Protein AF-A0A6S7FTE4-F1 (afdb_monomer)

Foldseek 3Di:
DDDDDDDDDDDDDDDDDDDDDDDDDDDDDDDDDDDDDDDDDDPPPPPDDQQKFKDWEKEFECEPAKKWKWKDDFPDDIDIDIAGHRGMDIDIDTDSDQDKMKIAMAGPPPRHTWAWVHHRIDIDTTASFDDYYYIYTDHPDDDDDDPDDDDDDDDDDDDDDDDDDDDDDDDDPDPDPPPPPGDQQKFKDWEKEFEQAQAKKWKWKDDPPDDTDIDIAGHRGMDIDIDIDSDFDKIKIAMAGPPPRHTFDKQNARIDIDTTHSDDDYYYIYRHYPPPPPPPPPDDDDDDDDDDDDDDDDDDDDDDDDDDPDDDPPPPPDPQQKFKDKEKEFEQAQAKKWKWKADPPDGTDTDIAGHRGMDIDIDMDSDQDKIKMAMAGPPPRHTWDKQLHRMDIDTTHSDYDYYYIYTYHHPDPDDDDDDDDDDDDDDDDDDDDDDDDDDDDDDPDPPPPPPPDPQQKFKDWEKEFECDPAKKWKWKDDVPDDIDIDIAGHRGMDIDIDIDSDQGKMKIAIAGPPPRHTFDWQNHRIDIDTTHSDDDHYYIYRHD

Radius of gyration: 36.13 Å; Cα contacts (8 Å, |Δi|>4): 968; chains: 1; bounding box: 133×100×114 Å

Structure (mmCIF, N/CA/C/O backbone):
data_AF-A0A6S7FTE4-F1
#
_entry.id   AF-A0A6S7FTE4-F1
#
loop_
_atom_site.group_PDB
_atom_site.id
_atom_site.type_symbol
_atom_site.label_atom_id
_atom_site.label_alt_id
_atom_site.label_comp_id
_atom_site.label_asym_id
_atom_site.label_entity_id
_atom_site.label_seq_id
_atom_site.pdbx_PDB_ins_code
_atom_site.Cartn_x
_atom_site.Cartn_y
_atom_site.Cartn_z
_atom_site.occupancy
_atom_site.B_iso_or_equiv
_atom_site.auth_seq_id
_atom_site.auth_comp_id
_atom_site.auth_asym_id
_atom_site.auth_atom_id
_atom_site.pdbx_PDB_model_num
ATOM 1 N N . MET A 1 1 ? 67.914 20.165 20.486 1.00 42.56 1 MET A N 1
ATOM 2 C CA . MET A 1 1 ? 66.736 20.056 19.596 1.00 42.56 1 MET A CA 1
ATOM 3 C C . MET A 1 1 ? 65.755 21.142 20.013 1.00 42.56 1 MET A C 1
ATOM 5 O O . MET A 1 1 ? 65.403 21.187 21.182 1.00 42.56 1 MET A O 1
ATOM 9 N N . ARG A 1 2 ? 65.470 22.107 19.129 1.00 34.81 2 ARG A N 1
ATOM 10 C CA . ARG A 1 2 ? 64.720 23.340 19.435 1.00 34.81 2 ARG A CA 1
ATOM 11 C C . ARG A 1 2 ? 63.237 23.151 19.091 1.00 34.81 2 ARG A C 1
ATOM 13 O O . ARG A 1 2 ? 62.935 22.845 17.942 1.00 34.81 2 ARG A O 1
ATOM 20 N N . SER A 1 3 ? 62.352 23.357 20.066 1.00 33.91 3 SER A N 1
ATOM 21 C CA . SER A 1 3 ? 60.894 23.402 19.880 1.00 33.91 3 SER A CA 1
ATOM 22 C C . SER A 1 3 ? 60.451 24.778 19.390 1.00 33.91 3 SER A C 1
ATOM 24 O O . SER A 1 3 ? 60.899 25.793 19.920 1.00 33.91 3 SER A O 1
ATOM 26 N N . TRP A 1 4 ? 59.557 24.801 18.401 1.00 43.50 4 TRP A N 1
ATOM 27 C CA . TRP A 1 4 ? 58.905 26.007 17.894 1.00 43.50 4 TRP A CA 1
ATOM 28 C C . TRP A 1 4 ? 57.452 26.038 18.375 1.00 43.50 4 TRP A C 1
ATOM 30 O O . TRP A 1 4 ? 56.713 25.072 18.199 1.00 43.50 4 TRP A O 1
ATOM 40 N N . LEU A 1 5 ? 57.071 27.154 18.996 1.00 39.72 5 LEU A N 1
ATOM 41 C CA . LEU A 1 5 ? 55.729 27.478 19.470 1.00 39.72 5 LEU A CA 1
ATOM 42 C C . LEU A 1 5 ? 55.091 28.430 18.445 1.00 39.72 5 LEU A C 1
ATOM 44 O O . LEU A 1 5 ? 55.645 29.497 18.189 1.00 39.72 5 LEU A O 1
ATOM 48 N N . PHE A 1 6 ? 53.952 28.058 17.859 1.00 40.19 6 PHE A N 1
ATOM 49 C CA . PHE A 1 6 ? 53.155 28.952 17.012 1.00 40.19 6 PHE A CA 1
ATOM 50 C C . PHE A 1 6 ? 52.009 29.552 17.831 1.00 40.19 6 PHE A C 1
ATOM 52 O O . PHE A 1 6 ? 51.179 28.825 18.372 1.00 40.19 6 PHE A O 1
ATOM 59 N N . VAL A 1 7 ? 51.969 30.883 17.903 1.00 39.19 7 VAL A N 1
ATOM 60 C CA . VAL A 1 7 ? 50.869 31.676 18.464 1.00 39.19 7 VAL A CA 1
ATOM 61 C C . VAL A 1 7 ? 50.113 32.300 17.293 1.00 39.19 7 VAL A C 1
ATOM 63 O O . VAL A 1 7 ? 50.716 32.996 16.479 1.00 39.19 7 VAL A O 1
ATOM 66 N N . VAL A 1 8 ? 48.805 32.057 17.199 1.00 40.12 8 VAL A N 1
ATOM 67 C CA . VAL A 1 8 ? 47.917 32.715 16.229 1.00 40.12 8 VAL A CA 1
ATOM 68 C C . VAL A 1 8 ? 47.040 33.710 16.985 1.00 40.12 8 VAL A C 1
ATOM 70 O O . VAL A 1 8 ? 46.321 33.338 17.907 1.00 40.12 8 VAL A O 1
ATOM 73 N N . SER A 1 9 ? 47.143 34.980 16.594 1.00 34.47 9 SER A N 1
ATOM 74 C CA . SER A 1 9 ? 46.396 36.117 17.136 1.00 34.47 9 SER A CA 1
ATOM 75 C C . SER A 1 9 ? 45.187 36.413 16.242 1.00 34.47 9 SER A C 1
ATOM 77 O O . SER A 1 9 ? 45.328 36.446 15.020 1.00 34.47 9 SER A O 1
ATOM 79 N N . VAL A 1 10 ? 44.008 36.627 16.833 1.00 39.38 10 VAL A N 1
ATOM 80 C CA . VAL A 1 10 ? 42.777 37.014 16.123 1.00 39.38 10 VAL A CA 1
ATOM 81 C C . VAL A 1 10 ? 42.452 38.463 16.476 1.00 39.38 10 VAL A C 1
ATOM 83 O O . VAL A 1 10 ? 42.210 38.787 17.637 1.00 39.38 10 VAL A O 1
ATOM 86 N N . ALA A 1 11 ? 42.459 39.334 15.467 1.00 38.41 11 ALA A N 1
ATOM 87 C CA . ALA A 1 11 ? 42.117 40.745 15.589 1.00 38.41 11 ALA A CA 1
ATOM 88 C C . ALA A 1 11 ? 40.601 40.960 15.438 1.00 38.41 11 ALA A C 1
ATOM 90 O O . ALA A 1 11 ? 39.995 40.524 14.459 1.00 38.41 11 ALA A O 1
ATOM 91 N N . TYR A 1 12 ? 40.005 41.663 16.402 1.00 31.69 12 TYR A N 1
ATOM 92 C CA . TYR A 1 12 ? 38.640 42.190 16.350 1.00 31.69 12 TYR A CA 1
ATOM 93 C C . TYR A 1 12 ? 38.621 43.519 15.582 1.00 31.69 12 TYR A C 1
ATOM 95 O O . TYR A 1 12 ? 39.403 44.417 15.888 1.00 31.69 12 TYR A O 1
ATOM 103 N N . CYS A 1 13 ? 37.695 43.676 14.634 1.00 36.69 13 CYS A N 1
ATOM 104 C CA . CYS A 1 13 ? 37.341 44.979 14.066 1.00 36.69 13 CYS A CA 1
ATOM 105 C C . CYS A 1 13 ? 36.009 45.453 14.658 1.00 36.69 13 CYS A C 1
ATOM 107 O O . CYS A 1 13 ? 34.963 44.855 14.411 1.00 36.69 13 CYS A O 1
ATOM 109 N N . LEU A 1 14 ? 36.074 46.536 15.437 1.00 34.91 14 LEU A N 1
ATOM 110 C CA . LEU A 1 14 ? 34.947 47.387 15.814 1.00 34.91 14 LEU A CA 1
ATOM 111 C C . LEU A 1 14 ? 34.692 48.405 14.695 1.00 34.91 14 LEU A C 1
ATOM 113 O O . LEU A 1 14 ? 35.625 49.084 14.274 1.00 34.91 14 LEU A O 1
ATOM 117 N N . CYS A 1 15 ? 33.432 48.609 14.312 1.00 37.81 15 CYS A N 1
ATOM 118 C CA . CYS A 1 15 ? 32.961 49.884 13.764 1.00 37.81 15 CYS A CA 1
ATOM 119 C C . CYS A 1 15 ? 31.628 50.258 14.426 1.00 37.81 15 CYS A C 1
ATOM 121 O O . CYS A 1 15 ? 30.716 49.439 14.528 1.00 37.81 15 CYS A O 1
ATOM 123 N N . LEU A 1 16 ? 31.578 51.495 14.921 1.00 36.78 16 LEU A N 1
ATOM 124 C CA . LEU A 1 16 ? 30.506 52.135 15.685 1.00 36.78 16 LEU A CA 1
ATOM 125 C C . LEU A 1 16 ? 29.558 52.927 14.761 1.00 36.78 16 LEU A C 1
ATOM 127 O O . LEU A 1 16 ? 30.053 53.636 13.895 1.00 36.78 16 LEU A O 1
ATOM 131 N N . ALA A 1 17 ? 28.244 52.788 15.020 1.00 40.38 17 ALA A N 1
ATOM 132 C CA . ALA A 1 17 ? 27.128 53.766 15.128 1.00 40.38 17 ALA A CA 1
ATOM 133 C C . ALA A 1 17 ? 26.965 54.942 14.108 1.00 40.38 17 ALA A C 1
ATOM 135 O O . ALA A 1 17 ? 27.951 55.404 13.543 1.00 40.38 17 ALA A O 1
ATOM 136 N N . PRO A 1 18 ? 25.737 55.487 13.886 1.00 45.81 18 PRO A N 1
ATOM 137 C CA . PRO A 1 18 ? 25.018 56.255 14.921 1.00 45.81 18 PRO A CA 1
ATOM 138 C C . PRO A 1 18 ? 23.475 56.065 14.993 1.00 45.81 18 PRO A C 1
ATOM 140 O O . PRO A 1 18 ? 22.875 55.461 14.102 1.00 45.81 18 PRO A O 1
ATOM 143 N N . PRO A 1 19 ? 22.836 56.569 16.073 1.00 53.84 19 PRO A N 1
ATOM 144 C CA . PRO A 1 19 ? 21.393 56.508 16.333 1.00 53.84 19 PRO A CA 1
ATOM 145 C C . PRO A 1 19 ? 20.668 57.788 15.873 1.00 53.84 19 PRO A C 1
ATOM 147 O O . PRO A 1 19 ? 21.319 58.810 15.704 1.00 53.84 19 PRO A O 1
ATOM 150 N N . GLU A 1 20 ? 19.333 57.763 15.749 1.00 34.66 20 GLU A N 1
ATOM 151 C CA . GLU A 1 20 ? 18.455 58.702 16.477 1.00 34.66 20 GLU A CA 1
ATOM 152 C C . GLU A 1 20 ? 1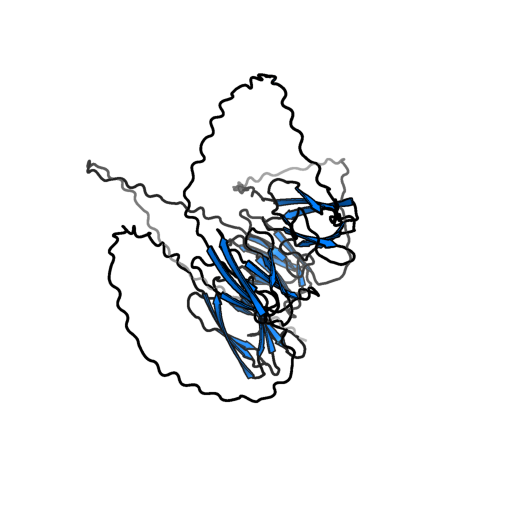6.948 58.486 16.245 1.00 34.66 20 GLU A C 1
ATOM 154 O O . GLU A 1 20 ? 16.473 57.999 15.223 1.00 34.66 20 GLU A O 1
ATOM 159 N N . THR A 1 21 ? 16.238 58.843 17.308 1.00 45.72 21 THR A N 1
ATOM 160 C CA . THR A 1 21 ? 14.817 58.803 17.668 1.00 45.72 21 THR A CA 1
ATOM 161 C C . THR A 1 21 ? 13.922 59.800 16.930 1.00 45.72 21 THR A C 1
ATOM 163 O O . THR A 1 21 ? 14.355 60.926 16.707 1.00 45.72 21 THR A O 1
ATOM 166 N N . THR A 1 22 ? 12.616 59.516 16.782 1.00 37.75 22 THR A N 1
ATOM 167 C CA . THR A 1 22 ? 11.578 60.546 17.034 1.00 37.75 22 THR A CA 1
ATOM 168 C C . THR A 1 22 ? 10.204 59.964 17.398 1.00 37.75 22 THR A C 1
ATOM 170 O O . THR A 1 22 ? 9.773 58.937 16.883 1.00 37.75 22 THR A O 1
ATOM 173 N N . GLN A 1 23 ? 9.558 60.657 18.337 1.00 32.41 23 GLN A N 1
ATOM 174 C CA . GLN A 1 23 ? 8.273 60.404 18.984 1.00 32.41 23 GLN A CA 1
ATOM 175 C C . GLN A 1 23 ? 7.056 60.646 18.073 1.00 32.41 23 GLN A C 1
ATOM 177 O O . GLN A 1 23 ? 7.088 61.466 17.160 1.00 32.41 23 GLN A O 1
ATOM 182 N N . VAL A 1 24 ? 5.949 59.989 18.423 1.00 36.59 24 VAL A N 1
ATOM 183 C CA . VAL A 1 24 ? 4.584 60.252 17.943 1.00 36.59 24 VAL A CA 1
ATOM 184 C C . VAL A 1 24 ? 3.901 61.258 18.879 1.00 36.59 24 VAL A C 1
ATOM 186 O O . VAL A 1 24 ? 3.957 61.047 20.092 1.00 36.59 24 VAL A O 1
ATOM 189 N N . PRO A 1 25 ? 3.170 62.269 18.373 1.00 50.88 25 PRO A N 1
ATOM 190 C CA . PRO A 1 25 ? 2.132 62.930 19.142 1.00 50.88 25 PRO A CA 1
ATOM 191 C C . PRO A 1 25 ? 0.732 62.462 18.724 1.00 50.88 25 PRO A C 1
ATOM 193 O O . PRO A 1 25 ? 0.374 62.391 17.549 1.00 50.88 25 PRO A O 1
ATOM 196 N N . VAL A 1 26 ? -0.059 62.175 19.752 1.00 39.09 26 VAL A N 1
ATOM 197 C CA . VAL A 1 26 ? -1.516 62.047 19.736 1.00 39.09 26 VAL A CA 1
ATOM 198 C C . VAL A 1 26 ? -2.126 63.409 19.409 1.00 39.09 26 VAL A C 1
ATOM 200 O O . VAL A 1 26 ? -1.726 64.405 20.004 1.00 39.09 26 VAL A O 1
ATOM 203 N N . ASN A 1 27 ? -3.132 63.450 18.533 1.00 36.16 27 ASN A N 1
ATOM 204 C CA . ASN A 1 27 ? -4.108 64.535 18.527 1.00 36.16 27 ASN A CA 1
ATOM 205 C C . ASN A 1 27 ? -5.505 64.009 18.193 1.00 36.16 27 ASN A C 1
ATOM 207 O O . ASN A 1 27 ? -5.746 63.413 17.145 1.00 36.16 27 ASN A O 1
ATOM 211 N N . THR A 1 28 ? -6.409 64.266 19.130 1.00 35.84 28 THR A N 1
ATOM 212 C CA . THR A 1 28 ? -7.848 64.023 19.076 1.00 35.84 28 THR A CA 1
ATOM 213 C C . THR A 1 28 ? -8.529 65.309 18.617 1.00 35.84 28 THR A C 1
ATOM 215 O O . THR A 1 28 ? -8.324 66.339 19.254 1.00 35.84 28 THR A O 1
ATOM 218 N N . VAL A 1 29 ? -9.381 65.265 17.588 1.00 33.41 29 VAL A N 1
ATOM 219 C CA . VAL A 1 29 ? -10.400 66.301 17.336 1.00 33.41 29 VAL A CA 1
ATOM 220 C C . VAL A 1 29 ? -11.691 65.636 16.841 1.00 33.41 29 VAL A C 1
ATOM 222 O O . VAL A 1 29 ? -11.698 64.910 15.852 1.00 33.41 29 VAL A O 1
ATOM 225 N N . SER A 1 30 ? -12.766 65.892 17.587 1.00 34.31 30 SER A N 1
ATOM 226 C CA . SER A 1 30 ? -14.190 65.663 17.284 1.00 34.31 30 SER A CA 1
ATOM 227 C C . SER A 1 30 ? -14.709 66.857 16.451 1.00 34.31 30 SER A C 1
ATOM 229 O O . SER A 1 30 ? -14.173 67.952 16.606 1.00 34.31 30 SER A O 1
ATOM 231 N N . ILE A 1 31 ? -15.694 66.747 15.546 1.00 35.72 31 ILE A N 1
ATOM 232 C CA . ILE A 1 31 ? -17.128 66.985 15.833 1.00 35.72 31 ILE A CA 1
ATOM 233 C C . ILE A 1 31 ? -17.980 66.794 14.541 1.00 35.72 31 ILE A C 1
ATOM 235 O O . ILE A 1 31 ? -17.617 67.289 13.481 1.00 35.72 31 ILE A O 1
ATOM 239 N N . GLN A 1 32 ? -19.125 66.112 14.719 1.00 32.03 32 GLN A N 1
ATOM 240 C CA . GLN A 1 32 ? -20.466 66.163 14.076 1.00 32.03 32 GLN A CA 1
ATOM 241 C C . GLN A 1 32 ? -20.697 66.276 12.550 1.00 32.03 32 GLN A C 1
ATOM 243 O O . GLN A 1 32 ? -20.396 67.277 11.911 1.00 32.03 32 GLN A O 1
ATOM 248 N N . GLY A 1 33 ? -21.522 65.333 12.067 1.00 31.44 33 GLY A N 1
ATOM 249 C CA . GLY A 1 33 ? -22.488 65.476 10.968 1.00 31.44 33 GLY A CA 1
ATOM 250 C C . GLY A 1 33 ? -23.397 64.232 10.882 1.00 31.44 33 GLY A C 1
ATOM 251 O O . GLY A 1 33 ? -22.892 63.118 10.820 1.00 31.44 33 GLY A O 1
ATOM 252 N N . LEU A 1 34 ? -24.718 64.413 10.947 1.00 36.62 34 LEU A N 1
ATOM 253 C CA . LEU A 1 34 ? -25.802 63.402 10.921 1.00 36.62 34 LEU A CA 1
ATOM 254 C C . LEU A 1 34 ? -26.602 63.566 9.602 1.00 36.62 34 LEU A C 1
ATOM 256 O O . LEU A 1 34 ? -26.589 64.671 9.064 1.00 36.62 34 LEU A O 1
ATOM 260 N N . PRO A 1 35 ? -27.453 62.607 9.188 1.00 50.03 35 PRO A N 1
ATOM 261 C CA . PRO A 1 35 ? -27.144 61.278 8.659 1.00 50.03 35 PRO A CA 1
ATOM 262 C C . PRO A 1 35 ? -27.573 61.141 7.179 1.00 50.03 35 PRO A C 1
ATOM 264 O O . PRO A 1 35 ? -28.520 61.789 6.751 1.00 50.03 35 PRO A O 1
ATOM 267 N N . ASP A 1 36 ? -26.980 60.202 6.440 1.00 31.80 36 ASP A N 1
ATOM 268 C CA . ASP A 1 36 ? -27.617 59.653 5.239 1.00 31.80 36 ASP A CA 1
ATOM 269 C C . ASP A 1 36 ? -27.672 58.129 5.324 1.00 31.80 36 ASP A C 1
ATOM 271 O O . ASP A 1 36 ? -26.753 57.456 5.795 1.00 31.80 36 ASP A O 1
ATOM 275 N N . VAL A 1 37 ? -28.829 57.612 4.923 1.00 46.78 37 VAL A N 1
ATOM 276 C CA . VAL A 1 37 ? -29.242 56.212 4.963 1.00 46.78 37 VAL A CA 1
ATOM 277 C C . VAL A 1 37 ? -28.317 55.384 4.071 1.00 46.78 37 VAL A C 1
ATOM 279 O O . VAL A 1 37 ? -28.389 55.467 2.848 1.00 46.78 37 VAL A O 1
ATOM 282 N N . VAL A 1 38 ? -27.468 54.557 4.683 1.00 36.38 38 VAL A N 1
ATOM 283 C CA . VAL A 1 38 ? -26.661 53.552 3.981 1.00 36.38 38 VAL A CA 1
ATOM 284 C C . VAL A 1 38 ? -27.061 52.172 4.484 1.00 36.38 38 VAL A C 1
ATOM 286 O O . VAL A 1 38 ? -26.942 51.852 5.666 1.00 36.38 38 VAL A O 1
ATOM 289 N N . THR A 1 39 ? -27.565 51.364 3.558 1.00 39.56 39 THR A N 1
ATOM 290 C CA . THR A 1 39 ? -27.836 49.933 3.696 1.00 39.56 39 THR A CA 1
ATOM 291 C C . THR A 1 39 ? -26.612 49.196 4.235 1.00 39.56 39 THR A C 1
ATOM 293 O O . THR A 1 39 ? -25.570 49.137 3.584 1.00 39.56 39 THR A O 1
ATOM 296 N N . THR A 1 40 ? -26.743 48.618 5.425 1.00 34.56 40 THR A N 1
ATOM 297 C CA . THR A 1 40 ? -25.750 47.739 6.038 1.00 34.56 40 THR A CA 1
ATOM 298 C C . THR A 1 40 ? -25.845 46.336 5.440 1.00 34.56 40 THR A C 1
ATOM 300 O O . THR A 1 40 ? -26.622 45.501 5.898 1.00 34.56 40 THR A O 1
ATOM 303 N N . GLU A 1 41 ? -25.018 46.039 4.437 1.00 37.03 41 GLU A N 1
ATOM 304 C CA . GLU A 1 41 ? -24.628 44.653 4.173 1.00 37.03 41 GLU A CA 1
ATOM 305 C C . GLU A 1 41 ? -23.607 44.236 5.235 1.00 37.03 41 GLU A C 1
ATOM 307 O O . GLU A 1 41 ? -22.518 44.802 5.344 1.00 37.03 41 GLU A O 1
ATOM 312 N N . ALA A 1 42 ? -23.984 43.272 6.075 1.00 32.75 42 ALA A N 1
ATOM 313 C CA . ALA A 1 42 ? -23.092 42.707 7.074 1.00 32.75 42 ALA A CA 1
ATOM 314 C C . ALA A 1 42 ? -21.950 41.951 6.367 1.00 32.75 42 ALA A C 1
ATOM 316 O O . ALA A 1 42 ? -22.226 40.996 5.636 1.00 32.75 42 ALA A O 1
ATOM 317 N N . PRO A 1 43 ? -20.670 42.311 6.576 1.00 39.69 43 PRO A N 1
ATOM 318 C CA . PRO A 1 43 ? -19.572 41.524 6.044 1.00 39.69 43 PRO A CA 1
ATOM 319 C C . PRO A 1 43 ? -19.542 40.178 6.773 1.00 39.69 43 PRO A C 1
ATOM 321 O O . PRO A 1 43 ? -19.183 40.096 7.947 1.00 39.69 43 PRO A O 1
ATOM 324 N N . THR A 1 44 ? -19.897 39.100 6.076 1.00 41.12 44 THR A N 1
ATOM 325 C CA . THR A 1 44 ? -19.647 37.730 6.532 1.00 41.12 44 THR A CA 1
ATOM 326 C C . THR A 1 44 ? -18.146 37.453 6.458 1.00 41.12 44 THR A C 1
ATOM 328 O O . THR A 1 44 ? -17.663 36.791 5.536 1.00 41.12 44 THR A O 1
ATOM 331 N N . SER A 1 45 ? -17.374 37.984 7.410 1.00 38.22 45 SER A N 1
ATOM 332 C CA . SER A 1 45 ? -15.990 37.562 7.593 1.00 38.22 45 SER A CA 1
ATOM 333 C C . SER A 1 45 ? -16.014 36.144 8.161 1.00 38.22 45 SER A C 1
ATOM 335 O O . SER A 1 45 ? -16.358 35.881 9.311 1.00 38.22 45 SER A O 1
ATOM 337 N N . THR A 1 46 ? -15.716 35.174 7.301 1.00 39.75 46 THR A N 1
ATOM 338 C CA . THR A 1 46 ? -15.484 33.806 7.757 1.00 39.75 46 THR A CA 1
ATOM 339 C C . THR A 1 46 ? -14.071 33.790 8.316 1.00 39.75 46 THR A C 1
ATOM 341 O O . THR A 1 46 ? -13.103 33.633 7.572 1.00 39.75 46 THR A O 1
ATOM 344 N N . THR A 1 47 ? -13.931 34.048 9.614 1.00 46.09 47 THR A N 1
ATOM 345 C CA . THR A 1 47 ? -12.644 33.977 10.309 1.00 46.09 47 THR A CA 1
ATOM 346 C C . THR A 1 47 ? -12.162 32.529 10.264 1.00 46.09 47 THR A C 1
ATOM 348 O O . THR A 1 47 ? -12.579 31.688 11.058 1.00 46.09 47 THR A O 1
ATOM 351 N N . GLY A 1 48 ? -11.331 32.203 9.274 1.00 56.09 48 GLY A N 1
ATOM 352 C CA . GLY A 1 48 ? -10.734 30.881 9.152 1.00 56.09 48 GLY A CA 1
ATOM 353 C C . GLY A 1 48 ? -9.853 30.607 10.367 1.00 56.09 48 GLY A C 1
ATOM 354 O O . GLY A 1 48 ? -8.896 31.336 10.619 1.00 56.09 48 GLY A O 1
ATOM 355 N N . ILE A 1 49 ? -10.171 29.563 11.129 1.00 64.00 49 ILE A N 1
ATOM 356 C CA . ILE A 1 49 ? -9.335 29.121 12.246 1.00 64.00 49 ILE A CA 1
ATOM 357 C C . ILE A 1 49 ? -8.035 28.560 11.659 1.00 64.00 49 ILE A C 1
ATOM 359 O O . ILE A 1 49 ? -8.022 27.481 11.063 1.00 64.00 49 ILE A O 1
ATOM 363 N N . VAL A 1 50 ? -6.932 29.292 11.820 1.00 72.62 50 VAL A N 1
ATOM 364 C CA . VAL A 1 50 ? -5.591 28.805 11.481 1.00 72.62 50 VAL A CA 1
ATOM 365 C C . VAL A 1 50 ? -5.105 27.922 12.626 1.00 72.62 50 VAL A C 1
ATOM 367 O O . VAL A 1 50 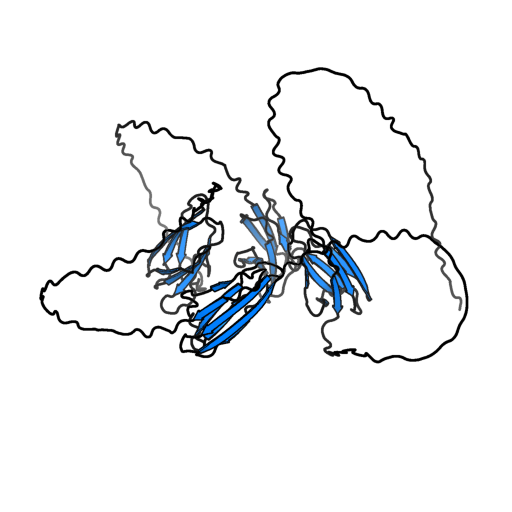? -4.794 28.406 13.711 1.00 72.62 50 VAL A O 1
ATOM 370 N N . ILE A 1 51 ? -5.049 26.610 12.394 1.00 74.94 51 ILE A N 1
ATOM 371 C CA . ILE A 1 51 ? -4.480 25.660 13.354 1.00 74.94 51 ILE A CA 1
ATOM 372 C C . ILE A 1 51 ? -2.972 25.575 13.107 1.00 74.94 51 ILE A C 1
ATOM 374 O O . ILE A 1 51 ? -2.534 25.080 12.068 1.00 74.94 51 ILE A O 1
ATOM 378 N N . ASN A 1 52 ? -2.181 26.030 14.077 1.00 79.06 52 ASN A N 1
ATOM 379 C CA . ASN A 1 52 ? -0.732 25.866 14.067 1.00 79.06 52 ASN A CA 1
ATOM 380 C C . ASN A 1 52 ? -0.361 24.512 14.681 1.00 79.06 52 ASN A C 1
ATOM 382 O O . ASN A 1 52 ? -0.848 24.152 15.752 1.00 79.06 52 ASN A O 1
ATOM 386 N N . TYR A 1 53 ? 0.508 23.761 14.008 1.00 88.38 53 TYR A N 1
ATOM 387 C CA . TYR A 1 53 ? 1.116 22.567 14.586 1.00 88.38 53 TYR A CA 1
ATOM 388 C C . TYR A 1 53 ? 2.538 22.883 15.029 1.00 88.38 53 TYR A C 1
ATOM 390 O O . TYR A 1 53 ? 3.214 23.716 14.435 1.00 88.38 53 TYR A O 1
ATOM 398 N N . HIS A 1 54 ? 2.998 22.172 16.047 1.00 89.50 54 HIS A N 1
ATOM 399 C CA . HIS A 1 54 ? 4.313 22.262 16.646 1.00 89.50 54 HIS A CA 1
ATOM 400 C C . HIS A 1 54 ? 5.001 20.898 16.570 1.00 89.50 54 HIS A C 1
ATOM 402 O O . HIS A 1 54 ? 4.394 19.840 16.764 1.00 89.50 54 HIS A O 1
ATOM 408 N N . LEU A 1 55 ? 6.292 20.933 16.280 1.00 91.44 55 LEU A N 1
ATOM 409 C CA . LEU A 1 55 ? 7.209 19.809 16.325 1.00 91.44 55 LEU A CA 1
ATOM 410 C C . LEU A 1 55 ? 8.388 20.241 17.188 1.00 91.44 55 LEU A C 1
ATOM 412 O O . LEU A 1 55 ? 9.074 21.191 16.818 1.00 91.44 55 LEU A O 1
ATOM 416 N N . ASP A 1 56 ? 8.603 19.551 18.303 1.00 93.88 56 ASP A N 1
ATOM 417 C CA . ASP A 1 56 ? 9.756 19.754 19.176 1.00 93.88 56 ASP A CA 1
ATOM 418 C C . ASP A 1 56 ? 10.429 18.399 19.414 1.00 93.88 56 ASP A C 1
ATOM 420 O O . ASP A 1 56 ? 9.907 17.528 20.108 1.00 93.88 56 ASP A O 1
ATOM 424 N N . VAL A 1 57 ? 11.544 18.158 18.733 1.00 94.31 57 VAL A N 1
ATOM 425 C CA . VAL A 1 57 ? 12.229 16.861 18.744 1.00 94.31 57 VAL A CA 1
ATOM 426 C C . VAL A 1 57 ? 13.709 17.071 19.004 1.00 94.31 57 VAL A C 1
ATOM 428 O O . VAL A 1 57 ? 14.371 17.738 18.220 1.00 94.31 57 VAL A O 1
ATOM 431 N N . THR A 1 58 ? 14.262 16.439 20.031 1.00 96.25 58 THR A N 1
ATOM 432 C CA . THR A 1 58 ? 15.708 16.403 20.261 1.00 96.25 58 THR A CA 1
ATOM 433 C C . THR A 1 58 ? 16.249 15.041 19.861 1.00 96.25 58 THR A C 1
ATOM 435 O O . THR A 1 58 ? 15.804 14.003 20.353 1.00 96.25 58 THR A O 1
ATOM 438 N N . ILE A 1 59 ? 17.226 15.032 18.958 1.00 96.62 59 ILE A N 1
ATOM 439 C CA . ILE A 1 59 ? 17.925 13.812 18.554 1.00 96.62 59 ILE A CA 1
ATOM 440 C C . ILE A 1 59 ? 19.308 13.814 19.196 1.00 96.62 59 ILE A C 1
ATOM 442 O O . ILE A 1 59 ? 20.053 14.775 19.028 1.00 96.62 59 ILE A O 1
ATOM 446 N N . VAL A 1 60 ? 19.657 12.747 19.908 1.00 97.06 60 VAL A N 1
ATOM 447 C CA . VAL A 1 60 ? 20.933 12.576 20.612 1.00 97.06 60 VAL A CA 1
ATOM 448 C C . VAL A 1 60 ? 21.739 11.471 19.938 1.00 97.06 60 VAL A C 1
ATOM 450 O O . VAL A 1 60 ? 21.236 10.368 19.713 1.00 97.06 60 VAL A O 1
ATOM 453 N N . ASN A 1 61 ? 22.993 11.757 19.602 1.00 97.38 61 ASN A N 1
ATOM 454 C CA . ASN A 1 61 ? 23.891 10.812 18.956 1.00 97.38 61 ASN A CA 1
ATOM 455 C C . ASN A 1 61 ? 24.742 10.057 19.989 1.00 97.38 61 ASN A C 1
ATOM 457 O O . ASN A 1 61 ? 25.707 10.610 20.510 1.00 97.38 61 ASN A O 1
ATOM 461 N N . HIS A 1 62 ? 24.422 8.786 20.255 1.00 96.88 62 HIS A N 1
ATOM 462 C CA . HIS A 1 62 ? 25.259 7.899 21.079 1.00 96.88 62 HIS A CA 1
ATOM 463 C C . HIS A 1 62 ? 26.205 7.020 20.241 1.00 96.88 62 HIS A C 1
ATOM 465 O O . HIS A 1 62 ? 26.876 6.143 20.784 1.00 96.88 62 HIS A O 1
ATOM 471 N N . CYS A 1 63 ? 26.278 7.208 18.920 1.00 93.38 63 CYS A N 1
ATOM 472 C CA . CYS A 1 63 ? 27.280 6.526 18.109 1.00 93.38 63 CYS A CA 1
ATOM 473 C C . CYS A 1 63 ? 28.675 7.104 18.375 1.00 93.38 63 CYS A C 1
ATOM 475 O O . CYS A 1 63 ? 28.835 8.296 18.617 1.00 93.38 63 CYS A O 1
ATOM 477 N N . GLN A 1 64 ? 29.705 6.270 18.210 1.00 96.19 64 GLN A N 1
ATOM 478 C CA . GLN A 1 64 ? 31.116 6.690 18.224 1.00 96.19 64 GLN A CA 1
ATOM 479 C C . GLN A 1 64 ? 31.539 7.444 16.947 1.00 96.19 64 GLN A C 1
ATOM 481 O O . GLN A 1 64 ? 32.722 7.688 16.730 1.00 96.19 64 GLN A O 1
ATOM 486 N N . LYS A 1 65 ? 30.581 7.782 16.079 1.00 95.75 65 LYS A N 1
ATOM 487 C CA . LYS A 1 65 ? 30.799 8.468 14.805 1.00 95.75 65 LYS A CA 1
ATOM 488 C C . LYS A 1 65 ? 29.787 9.591 14.611 1.00 95.75 65 LYS A C 1
ATOM 490 O O . LYS A 1 65 ? 28.708 9.579 15.208 1.00 95.75 65 LYS A O 1
ATOM 495 N N . ASN A 1 66 ? 30.143 10.562 13.775 1.00 96.88 66 ASN A N 1
ATOM 496 C CA . ASN A 1 66 ? 29.226 11.621 13.366 1.00 96.88 66 ASN A CA 1
ATOM 497 C C . ASN A 1 66 ? 28.054 11.008 12.592 1.00 96.88 66 ASN A C 1
ATOM 499 O O . ASN A 1 66 ? 28.248 10.100 11.781 1.00 96.88 66 ASN A O 1
ATOM 503 N N . VAL A 1 67 ? 26.846 11.516 12.816 1.00 96.94 67 VAL A N 1
ATOM 504 C CA . VAL A 1 67 ? 25.633 11.006 12.167 1.00 96.94 67 VAL A CA 1
ATOM 505 C C . VAL A 1 67 ? 24.981 12.107 11.345 1.00 96.94 67 VAL A C 1
ATOM 507 O O . VAL A 1 67 ? 24.742 13.208 11.834 1.00 96.94 67 VAL A O 1
ATOM 510 N N . ILE A 1 68 ? 24.661 11.808 10.091 1.00 96.12 68 ILE A N 1
ATOM 511 C CA . ILE A 1 68 ? 23.801 12.624 9.241 1.00 96.12 68 ILE A CA 1
ATOM 512 C C . ILE A 1 68 ? 22.349 12.259 9.531 1.00 96.12 68 ILE A C 1
ATOM 514 O O . ILE A 1 68 ? 21.945 11.110 9.359 1.00 96.12 68 ILE A O 1
ATOM 518 N N . ILE A 1 69 ? 21.539 13.253 9.868 1.00 97.00 69 ILE A N 1
ATOM 519 C CA . ILE A 1 69 ? 20.088 13.112 9.929 1.00 97.00 69 ILE A CA 1
ATOM 520 C C . ILE A 1 69 ? 19.467 13.699 8.676 1.00 97.00 69 ILE A C 1
ATOM 522 O O . ILE A 1 69 ? 19.829 14.793 8.240 1.00 97.00 69 ILE A O 1
ATOM 526 N N . ILE A 1 70 ? 18.514 12.964 8.111 1.00 93.00 70 ILE A N 1
ATOM 527 C CA . ILE A 1 70 ? 17.681 13.409 7.000 1.00 93.00 70 ILE A CA 1
ATOM 528 C C . ILE A 1 70 ? 16.231 13.412 7.472 1.00 93.00 70 ILE A C 1
ATOM 530 O O . ILE A 1 70 ? 15.660 12.361 7.782 1.00 93.00 70 ILE A O 1
ATOM 534 N N . MET A 1 71 ? 15.637 14.603 7.497 1.00 94.38 71 MET A N 1
ATOM 535 C CA . MET A 1 71 ? 14.221 14.806 7.779 1.00 94.38 71 MET A CA 1
ATOM 536 C C . MET A 1 71 ? 13.449 15.064 6.494 1.00 94.38 71 MET A C 1
ATOM 538 O O . MET A 1 71 ? 13.787 15.955 5.710 1.00 94.38 71 MET A O 1
ATOM 542 N N . THR A 1 72 ? 12.375 14.309 6.303 1.00 90.12 72 THR A N 1
ATOM 543 C CA . THR A 1 72 ? 11.471 14.454 5.165 1.00 90.12 72 THR A CA 1
ATOM 544 C C . THR A 1 72 ? 10.160 15.050 5.641 1.00 90.12 72 THR A C 1
ATOM 546 O O . THR A 1 72 ? 9.361 14.373 6.287 1.00 90.12 72 THR A O 1
ATOM 549 N N . PHE A 1 73 ? 9.958 16.323 5.308 1.00 89.00 73 PHE A N 1
ATOM 550 C CA . PHE A 1 73 ? 8.697 17.021 5.509 1.00 89.00 73 PHE A CA 1
ATOM 551 C C . PHE A 1 73 ? 7.847 16.884 4.242 1.00 89.00 73 PHE A C 1
ATOM 553 O O . PHE A 1 73 ? 8.328 17.183 3.146 1.00 89.00 73 PHE A O 1
ATOM 560 N N . PRO A 1 74 ? 6.580 16.482 4.361 1.00 72.75 74 PRO A N 1
ATOM 561 C CA . PRO A 1 74 ? 5.663 16.446 3.233 1.00 72.75 74 PRO A CA 1
ATOM 562 C C . PRO A 1 74 ? 5.568 17.806 2.525 1.00 72.75 74 PRO A C 1
ATOM 564 O O . PRO A 1 74 ? 5.304 18.837 3.144 1.00 72.75 74 PRO A O 1
ATOM 567 N N . GLY A 1 75 ? 5.838 17.815 1.217 1.00 74.94 75 GLY A N 1
ATOM 568 C CA . GLY A 1 75 ? 5.791 19.025 0.390 1.00 74.94 75 GLY A CA 1
ATOM 569 C C . GLY A 1 75 ? 6.947 20.018 0.582 1.00 74.94 75 GLY A C 1
ATOM 570 O O . GLY A 1 75 ? 6.878 21.111 0.022 1.00 74.94 75 GLY A O 1
ATOM 571 N N . ARG A 1 76 ? 8.006 19.677 1.333 1.00 78.25 76 ARG A N 1
ATOM 572 C CA . ARG A 1 76 ? 9.230 20.495 1.445 1.00 78.25 76 ARG A CA 1
ATOM 573 C C . ARG A 1 76 ? 10.471 19.681 1.071 1.00 78.25 76 ARG A C 1
ATOM 575 O O . ARG A 1 76 ? 10.458 18.453 1.100 1.00 78.25 76 ARG A O 1
ATOM 582 N N . ALA A 1 77 ? 11.553 20.373 0.712 1.00 78.75 77 ALA A N 1
ATOM 583 C CA . ALA A 1 77 ? 12.849 19.735 0.500 1.00 78.75 77 ALA A CA 1
ATOM 584 C C . ALA A 1 77 ? 13.348 19.072 1.796 1.00 78.75 77 ALA A C 1
ATOM 586 O O . ALA A 1 77 ? 13.058 19.548 2.897 1.00 78.75 77 ALA A O 1
ATOM 587 N N . HIS A 1 78 ? 14.107 17.980 1.663 1.00 85.31 78 HIS A N 1
ATOM 588 C CA . HIS A 1 78 ? 14.704 17.308 2.815 1.00 85.31 78 HIS A CA 1
ATOM 589 C C . HIS A 1 78 ? 15.634 18.259 3.567 1.00 85.31 78 HIS A C 1
ATOM 591 O O . HIS A 1 78 ? 16.452 18.948 2.955 1.00 85.31 78 HIS A O 1
ATOM 597 N N . GLN A 1 79 ? 15.538 18.252 4.891 1.00 92.19 79 GLN A N 1
ATOM 598 C CA . GLN A 1 79 ? 16.495 18.942 5.746 1.00 92.19 79 GLN A CA 1
ATOM 599 C C . GLN A 1 79 ? 17.569 17.952 6.183 1.00 92.19 79 GLN A C 1
ATOM 601 O O . GLN A 1 79 ? 17.254 16.829 6.582 1.00 92.19 79 GLN A O 1
ATOM 606 N N . ARG A 1 80 ? 18.832 18.371 6.083 1.00 94.19 80 ARG A N 1
ATOM 607 C CA . ARG A 1 80 ? 20.000 17.563 6.431 1.00 94.19 80 ARG A CA 1
ATOM 608 C C . ARG A 1 80 ? 20.836 18.294 7.472 1.00 94.19 80 ARG A C 1
ATOM 610 O O . ARG A 1 80 ? 21.149 19.464 7.280 1.00 94.19 80 ARG A O 1
ATOM 617 N N . PHE A 1 81 ? 21.226 17.596 8.528 1.00 95.12 81 PHE A N 1
ATOM 618 C CA . PHE A 1 81 ? 22.122 18.109 9.567 1.00 95.12 81 PHE A CA 1
ATOM 619 C C . PHE A 1 81 ? 23.054 16.998 10.042 1.00 95.12 81 PHE A C 1
ATOM 621 O O . PHE A 1 81 ? 22.737 15.816 9.916 1.00 95.12 81 PHE A O 1
ATOM 628 N N . VAL A 1 82 ? 24.226 17.386 10.538 1.00 96.44 82 VAL A N 1
ATOM 629 C CA . VAL A 1 82 ? 25.224 16.470 11.096 1.00 96.44 82 VAL A CA 1
ATOM 630 C C . VAL A 1 82 ? 25.225 16.646 12.607 1.00 96.44 82 VAL A C 1
ATOM 632 O O . VAL A 1 82 ? 25.374 17.765 13.091 1.00 96.44 82 VAL A O 1
ATOM 635 N N . ILE A 1 83 ? 25.057 15.550 13.340 1.00 97.25 83 ILE A N 1
ATOM 636 C CA . ILE A 1 83 ? 25.170 15.517 14.796 1.00 97.25 83 ILE A CA 1
ATOM 637 C C . ILE A 1 83 ? 26.535 14.911 15.138 1.00 97.25 83 ILE A C 1
ATOM 639 O O . ILE A 1 83 ? 26.786 13.758 14.764 1.00 97.25 83 ILE A O 1
ATOM 643 N N . PRO A 1 84 ? 27.432 15.654 15.813 1.00 97.25 84 PRO A N 1
ATOM 644 C CA . PRO A 1 84 ? 28.733 15.124 16.198 1.00 97.25 84 PRO A CA 1
ATOM 645 C C . PRO A 1 84 ? 28.595 13.984 17.217 1.00 97.25 84 PRO A C 1
ATOM 647 O O . PRO A 1 84 ? 27.530 13.790 17.808 1.00 97.25 84 PRO A O 1
ATOM 650 N N . VAL A 1 85 ? 29.661 13.208 17.414 1.00 96.94 85 VAL A N 1
ATOM 651 C CA . VAL A 1 85 ? 29.746 12.165 18.459 1.00 96.94 85 VAL A CA 1
ATOM 652 C C . VAL A 1 85 ? 29.361 12.740 19.825 1.00 96.94 85 VAL A C 1
ATOM 654 O O . VAL A 1 85 ? 29.906 13.762 20.234 1.00 96.94 85 VAL A O 1
ATOM 657 N N . GLY A 1 86 ? 28.407 12.108 20.518 1.00 94.38 86 GLY A N 1
ATOM 658 C CA . GLY A 1 86 ? 27.899 12.572 21.818 1.00 94.38 86 GLY A CA 1
ATOM 659 C C . GLY A 1 86 ? 27.049 13.849 21.765 1.00 94.38 86 GLY A C 1
ATOM 660 O O . GLY A 1 86 ? 26.559 14.303 22.797 1.00 94.38 86 GLY A O 1
ATOM 661 N N . GLY A 1 87 ? 26.866 14.444 20.582 1.00 97.12 87 GLY A N 1
ATOM 662 C CA . GLY A 1 87 ? 26.085 15.659 20.393 1.00 97.12 87 GLY A CA 1
ATOM 663 C C . GLY A 1 87 ? 24.578 15.416 20.422 1.00 97.12 87 GLY A C 1
ATOM 664 O O . GLY A 1 87 ? 24.091 14.290 20.301 1.00 97.12 87 GLY A O 1
ATOM 665 N N . SER A 1 88 ? 23.819 16.506 20.512 1.00 96.12 88 SER A N 1
ATOM 666 C CA . SER A 1 88 ? 22.375 16.499 20.284 1.00 96.12 88 SER A CA 1
ATOM 667 C C . SER A 1 88 ? 21.964 17.636 19.354 1.00 96.12 88 SER A C 1
ATOM 669 O O . SER A 1 88 ? 22.689 18.621 19.208 1.00 96.12 88 SER A O 1
ATOM 671 N N . TYR A 1 89 ? 20.820 17.484 18.693 1.00 96.75 89 TYR A N 1
ATOM 672 C CA . TYR A 1 89 ? 20.266 18.500 17.807 1.00 96.75 89 TYR A CA 1
ATOM 673 C C . TYR A 1 89 ? 18.767 18.687 18.076 1.00 96.75 89 TYR A C 1
ATOM 675 O O . TYR A 1 89 ? 17.991 17.756 17.820 1.00 96.75 89 TYR A O 1
ATOM 683 N N . PRO A 1 90 ? 18.348 19.854 18.603 1.00 94.75 90 PRO A N 1
ATOM 684 C CA . PRO A 1 90 ? 16.943 20.177 18.790 1.00 94.75 90 PRO A CA 1
ATOM 685 C C . PRO A 1 90 ? 16.320 20.638 17.468 1.00 94.75 90 PRO A C 1
ATOM 687 O O . PRO A 1 90 ? 16.854 21.484 16.754 1.00 94.75 90 PRO A O 1
ATOM 690 N N . ILE A 1 91 ? 15.150 20.101 17.157 1.00 91.50 91 ILE A N 1
ATOM 691 C CA . ILE A 1 91 ? 14.363 20.402 15.968 1.00 91.50 91 ILE A CA 1
ATOM 692 C C . ILE A 1 91 ? 13.071 21.046 16.442 1.00 91.50 91 ILE A C 1
ATOM 694 O O . ILE A 1 91 ? 12.182 20.363 16.947 1.00 91.50 91 ILE A O 1
ATOM 698 N N . LYS A 1 92 ? 12.960 22.357 16.225 1.00 92.00 92 LYS A N 1
ATOM 699 C CA . LYS A 1 92 ? 11.732 23.119 16.457 1.00 92.00 92 LYS A CA 1
ATOM 700 C C . LYS A 1 92 ? 11.145 23.542 15.117 1.00 92.00 92 LYS A C 1
ATOM 702 O O . LYS A 1 92 ? 11.796 24.243 14.346 1.00 92.00 92 LYS A O 1
ATOM 707 N N . SER A 1 93 ? 9.932 23.094 14.808 1.00 87.81 93 SER A N 1
ATOM 708 C CA . SER A 1 93 ? 9.242 23.438 13.559 1.00 87.81 93 SER A CA 1
ATOM 709 C C . SER A 1 93 ? 7.755 23.678 13.787 1.00 87.81 93 SER A C 1
ATOM 711 O O . SER A 1 93 ? 7.138 23.021 14.622 1.00 87.81 93 SER A O 1
ATOM 713 N N . THR A 1 94 ? 7.171 24.588 13.007 1.00 88.44 94 THR A N 1
ATOM 714 C CA . THR A 1 94 ? 5.730 24.858 12.978 1.00 88.44 94 THR A CA 1
ATOM 715 C C . THR A 1 94 ? 5.127 24.483 11.620 1.00 88.44 94 THR A C 1
ATOM 717 O O . THR A 1 94 ? 4.915 25.337 10.754 1.00 88.44 94 THR A O 1
ATOM 720 N N . PRO A 1 95 ? 4.932 23.184 11.333 1.00 85.31 95 PRO A N 1
ATOM 721 C CA . PRO A 1 95 ? 4.371 22.773 10.054 1.00 85.31 95 PRO A CA 1
ATOM 722 C C . PRO A 1 95 ? 2.900 23.190 9.950 1.00 85.31 95 PRO A C 1
ATOM 724 O O . PRO A 1 95 ? 2.138 23.115 10.906 1.00 85.31 95 PRO A O 1
ATOM 727 N N . SER A 1 96 ? 2.477 23.582 8.749 1.00 79.94 96 SER A N 1
ATOM 728 C CA . SER A 1 96 ? 1.088 23.970 8.469 1.00 79.94 96 SER A CA 1
ATOM 729 C C . SER A 1 96 ? 0.131 22.778 8.352 1.00 79.94 96 SER A C 1
ATOM 731 O O . SER A 1 96 ? -1.065 22.961 8.150 1.00 79.94 96 SER A O 1
ATOM 733 N N . THR A 1 97 ? 0.639 21.545 8.436 1.00 82.75 97 THR A N 1
ATOM 734 C CA . THR A 1 97 ? -0.166 20.326 8.318 1.00 82.75 97 THR A CA 1
ATOM 735 C C . THR A 1 97 ? 0.271 19.279 9.338 1.00 82.75 97 THR A C 1
ATOM 737 O O . THR A 1 97 ? 1.442 19.197 9.707 1.00 82.75 97 THR A O 1
ATOM 740 N N . ARG A 1 98 ? -0.665 18.407 9.730 1.00 85.81 98 ARG A N 1
ATOM 741 C CA . ARG A 1 98 ? -0.411 17.236 10.589 1.00 85.81 98 ARG A CA 1
ATOM 742 C C . ARG A 1 98 ? 0.213 16.052 9.832 1.00 85.81 98 ARG A C 1
ATOM 744 O O . ARG A 1 98 ? 0.066 14.902 10.245 1.00 85.81 98 ARG A O 1
ATOM 751 N N . GLN A 1 99 ? 0.822 16.295 8.672 1.00 82.12 99 GLN A N 1
ATOM 752 C CA . GLN A 1 99 ? 1.369 15.216 7.857 1.00 82.12 99 GLN A CA 1
ATOM 753 C C . GLN A 1 99 ? 2.620 14.616 8.521 1.00 82.12 99 GLN A C 1
ATOM 755 O O . GLN A 1 99 ? 3.344 15.281 9.261 1.00 82.12 99 GLN A O 1
ATOM 760 N N . GLN A 1 100 ? 2.835 13.325 8.279 1.00 91.00 100 GLN A N 1
ATOM 761 C CA . GLN A 1 100 ? 3.904 12.534 8.884 1.00 91.00 100 GLN A CA 1
ATOM 762 C C . GLN A 1 100 ? 5.286 13.038 8.454 1.00 91.00 100 GLN A C 1
ATOM 764 O O . GLN A 1 100 ? 5.546 13.187 7.263 1.00 91.00 100 GLN A O 1
ATOM 769 N N . ILE A 1 101 ? 6.186 13.236 9.413 1.00 90.69 101 ILE A N 1
ATOM 770 C CA . ILE A 1 101 ? 7.592 13.569 9.175 1.00 90.69 101 ILE A CA 1
ATOM 771 C C . ILE A 1 101 ? 8.416 12.302 9.362 1.00 90.69 101 ILE A C 1
ATOM 773 O O . ILE A 1 101 ? 8.294 11.615 10.379 1.00 90.69 101 ILE A O 1
ATOM 777 N N . VAL A 1 102 ? 9.250 11.985 8.375 1.00 91.50 102 VAL A N 1
ATOM 778 C CA . VAL A 1 102 ? 10.139 10.817 8.422 1.00 91.50 102 VAL A CA 1
ATOM 779 C C . VAL A 1 102 ? 11.541 11.276 8.788 1.00 91.50 102 VAL A C 1
ATOM 781 O O . VAL A 1 102 ? 12.103 12.133 8.105 1.00 91.50 102 VAL A O 1
ATOM 784 N N . ILE A 1 103 ? 12.109 10.691 9.838 1.00 95.25 103 ILE A N 1
ATOM 785 C CA . ILE A 1 103 ? 13.472 10.946 10.301 1.00 95.25 103 ILE A CA 1
ATOM 786 C C . ILE A 1 103 ? 14.297 9.684 10.060 1.00 95.25 103 ILE A C 1
ATOM 788 O O . ILE A 1 103 ? 13.951 8.604 10.542 1.00 95.25 103 ILE A O 1
ATOM 792 N N . THR A 1 104 ? 15.387 9.828 9.315 1.00 94.56 104 THR A N 1
ATOM 793 C CA . THR A 1 104 ? 16.368 8.763 9.058 1.00 94.56 104 THR A CA 1
ATOM 794 C C . THR A 1 104 ? 17.755 9.237 9.457 1.00 94.56 104 THR A C 1
ATOM 796 O O . THR A 1 104 ? 18.035 10.436 9.411 1.00 94.56 104 THR A O 1
ATOM 799 N N . ALA A 1 105 ? 18.605 8.301 9.865 1.00 96.19 105 ALA A N 1
ATOM 800 C CA . ALA A 1 105 ? 19.945 8.582 10.350 1.00 96.19 105 ALA A CA 1
ATOM 801 C C . ALA A 1 105 ? 20.960 7.697 9.626 1.00 96.19 105 ALA A C 1
ATOM 803 O O . ALA A 1 105 ? 20.718 6.506 9.425 1.00 96.19 105 ALA A O 1
ATOM 804 N N . TYR A 1 106 ? 22.095 8.279 9.254 1.00 95.81 106 TYR A N 1
ATOM 805 C CA . TYR A 1 106 ? 23.171 7.607 8.533 1.00 95.81 106 TYR A CA 1
ATOM 806 C C . TYR A 1 106 ? 24.512 7.977 9.144 1.00 95.81 106 TYR A C 1
ATOM 808 O O . TYR A 1 106 ? 24.725 9.120 9.540 1.00 95.81 106 TYR A O 1
ATOM 816 N N . ASP A 1 107 ? 25.434 7.032 9.177 1.00 95.56 107 ASP A N 1
ATOM 817 C CA . ASP A 1 107 ? 26.834 7.309 9.465 1.00 95.56 107 ASP A CA 1
ATOM 818 C C . ASP A 1 107 ? 27.386 8.363 8.484 1.00 95.56 107 ASP A C 1
ATOM 820 O O . ASP A 1 107 ? 27.161 8.272 7.274 1.00 95.56 107 ASP A O 1
ATOM 824 N N . ALA A 1 108 ? 28.061 9.395 8.995 1.00 94.38 108 ALA A N 1
ATOM 825 C CA . ALA A 1 108 ? 28.447 10.546 8.181 1.00 94.38 108 ALA A CA 1
ATOM 826 C C . ALA A 1 108 ? 29.552 10.257 7.156 1.00 94.38 108 ALA A C 1
ATOM 828 O O . ALA A 1 108 ? 29.652 10.979 6.164 1.00 94.38 108 ALA A O 1
ATOM 829 N N . GLU A 1 109 ? 30.368 9.230 7.394 1.00 90.31 109 GLU A N 1
ATOM 830 C CA . GLU A 1 109 ? 31.485 8.849 6.526 1.00 90.31 109 GLU A CA 1
ATOM 831 C C . GLU A 1 109 ? 31.038 7.824 5.485 1.00 90.31 109 GLU A C 1
ATOM 833 O O . GLU A 1 109 ? 31.337 7.945 4.299 1.00 90.31 109 GLU A O 1
ATOM 838 N N . THR A 1 110 ? 30.304 6.810 5.935 1.00 91.69 110 THR A N 1
ATOM 839 C CA . THR A 1 110 ? 29.970 5.621 5.142 1.00 91.69 110 THR A CA 1
ATOM 840 C C . THR A 1 110 ? 28.571 5.667 4.539 1.00 91.69 110 THR A C 1
ATOM 842 O O . THR A 1 110 ? 28.253 4.840 3.688 1.00 91.69 110 THR A O 1
ATOM 845 N N . PHE A 1 111 ? 27.716 6.600 4.977 1.00 89.88 111 PHE A N 1
ATOM 846 C CA . PHE A 1 111 ? 26.293 6.662 4.619 1.00 89.88 111 PHE A CA 1
ATOM 847 C C . PHE A 1 111 ? 25.513 5.368 4.914 1.00 89.88 111 PHE A C 1
ATOM 849 O O . PHE A 1 111 ? 24.424 5.153 4.380 1.00 89.88 111 PHE A O 1
ATOM 856 N N . ILE A 1 112 ? 26.028 4.510 5.796 1.00 87.94 112 ILE A N 1
ATOM 857 C CA . ILE A 1 112 ? 25.323 3.310 6.247 1.00 87.94 112 ILE A CA 1
ATOM 858 C C . ILE A 1 112 ? 24.223 3.730 7.240 1.00 87.94 112 ILE A C 1
ATOM 860 O O . ILE A 1 112 ? 24.497 4.537 8.132 1.00 87.94 112 ILE A O 1
ATOM 864 N N . PRO A 1 113 ? 22.982 3.214 7.123 1.00 90.94 113 PRO A N 1
ATOM 865 C CA . PRO A 1 113 ? 21.910 3.528 8.066 1.00 90.94 113 PRO A CA 1
ATOM 866 C C . PRO A 1 113 ? 22.275 3.167 9.513 1.00 90.94 113 PRO A C 1
ATOM 868 O O . PRO A 1 113 ? 22.758 2.066 9.781 1.00 90.94 113 PRO A O 1
ATOM 871 N N . VAL A 1 114 ? 21.981 4.066 10.452 1.00 94.19 114 VAL A N 1
ATOM 872 C CA . VAL A 1 114 ? 22.115 3.833 11.902 1.00 94.19 114 VAL A CA 1
ATOM 873 C C . VAL A 1 114 ? 20.741 3.821 12.575 1.00 94.19 114 VAL A C 1
ATOM 875 O O . VAL A 1 114 ? 19.756 4.320 12.028 1.00 94.19 114 VAL A O 1
ATOM 878 N N . MET A 1 115 ? 20.647 3.213 13.758 1.00 93.50 115 MET A N 1
ATOM 879 C CA . MET A 1 115 ? 19.357 2.933 14.391 1.00 93.50 115 MET A CA 1
ATOM 880 C C . MET A 1 115 ? 18.957 4.055 15.349 1.00 93.50 115 MET A C 1
ATOM 882 O O . MET A 1 115 ? 19.661 4.327 16.318 1.00 93.50 115 MET A O 1
ATOM 886 N N . ILE A 1 116 ? 17.788 4.651 15.129 1.00 95.06 116 ILE A N 1
ATOM 887 C CA . ILE A 1 116 ? 17.144 5.625 16.014 1.00 95.06 116 ILE A CA 1
ATOM 888 C C . ILE A 1 116 ? 16.155 4.873 16.913 1.00 95.06 116 ILE A C 1
ATOM 890 O O . ILE A 1 116 ? 15.183 4.301 16.418 1.00 95.06 116 ILE A O 1
ATOM 894 N N . ASN A 1 117 ? 16.396 4.829 18.225 1.00 94.25 117 ASN A N 1
ATOM 895 C CA . ASN A 1 117 ? 15.637 4.015 19.188 1.00 94.25 117 ASN A CA 1
ATOM 896 C C . ASN A 1 117 ? 15.417 2.568 18.688 1.00 94.25 117 ASN A C 1
ATOM 898 O O . ASN A 1 117 ? 14.313 2.027 18.764 1.00 94.25 117 ASN A O 1
ATOM 902 N N . GLY A 1 118 ? 16.454 1.961 18.099 1.00 90.88 118 GLY A N 1
ATOM 903 C CA . GLY A 1 118 ? 16.384 0.601 17.555 1.00 90.88 118 GLY A CA 1
ATOM 904 C C . GLY A 1 118 ? 15.614 0.456 16.234 1.00 90.88 118 GLY A C 1
ATOM 905 O O . GLY A 1 118 ? 15.260 -0.664 15.872 1.00 90.88 118 GLY A O 1
ATOM 906 N N . LYS A 1 119 ? 15.344 1.544 15.499 1.00 88.44 119 LYS A N 1
ATOM 907 C CA . LYS A 1 119 ? 14.671 1.524 14.186 1.00 88.44 119 LYS A CA 1
ATOM 908 C C . LYS A 1 119 ? 15.486 2.269 13.129 1.00 88.44 119 LYS A C 1
ATOM 910 O O . LYS A 1 119 ? 16.098 3.284 13.431 1.00 88.44 119 LYS A O 1
ATOM 915 N N . SER A 1 120 ? 15.443 1.815 11.877 1.00 87.88 120 SER A N 1
ATOM 916 C CA . SER A 1 120 ? 16.127 2.480 10.750 1.00 87.88 120 SER A CA 1
ATOM 917 C C . SER A 1 120 ? 15.486 3.817 10.351 1.00 87.88 120 SER A C 1
ATOM 919 O O . SER A 1 120 ? 16.119 4.650 9.706 1.00 87.88 120 SER A O 1
ATOM 921 N N . ALA A 1 121 ? 14.230 4.030 10.744 1.00 92.00 121 ALA A N 1
ATOM 922 C CA . ALA A 1 121 ? 13.510 5.281 10.577 1.00 92.00 121 ALA A CA 1
ATOM 923 C C . ALA A 1 121 ? 12.528 5.491 11.734 1.00 92.00 121 ALA A C 1
ATOM 925 O O . ALA A 1 121 ? 11.955 4.537 12.273 1.00 92.00 121 ALA A O 1
ATOM 926 N N . VAL A 1 122 ? 12.296 6.754 12.076 1.00 91.25 122 VAL A N 1
ATOM 927 C CA . VAL A 1 122 ? 11.284 7.174 13.045 1.00 91.25 122 VAL A CA 1
ATOM 928 C C . VAL A 1 122 ? 10.290 8.097 12.360 1.00 91.25 122 VAL A C 1
ATOM 930 O O . VAL A 1 122 ? 10.653 8.944 11.548 1.00 91.25 122 VAL A O 1
ATOM 933 N N . PHE A 1 123 ? 9.020 7.923 12.706 1.00 92.81 123 PHE A N 1
ATOM 934 C CA . PHE A 1 123 ? 7.924 8.712 12.173 1.00 92.81 123 PHE A CA 1
ATOM 935 C C . PHE A 1 123 ? 7.366 9.611 13.265 1.00 92.81 123 PHE A C 1
ATOM 937 O O . PHE A 1 123 ? 6.926 9.111 14.303 1.00 92.81 123 PHE A O 1
ATOM 944 N N . VAL A 1 124 ? 7.362 10.916 13.018 1.00 91.38 124 VAL A N 1
ATOM 945 C CA . VAL A 1 124 ? 6.874 11.917 13.968 1.00 91.38 124 VAL A CA 1
ATOM 946 C C . VAL A 1 124 ? 5.691 12.655 13.359 1.00 91.38 124 VAL A C 1
ATOM 948 O O . VAL A 1 124 ? 5.708 13.021 12.186 1.00 91.38 124 VAL A O 1
ATOM 951 N N . PHE A 1 125 ? 4.647 12.862 14.156 1.00 90.06 125 PHE A N 1
ATOM 952 C CA . PHE A 1 125 ? 3.483 13.645 13.759 1.00 90.06 125 PHE A CA 1
ATOM 953 C C . PHE A 1 125 ? 3.503 14.970 14.516 1.00 90.06 125 PHE A C 1
ATOM 955 O O . PHE A 1 125 ? 3.552 14.941 15.747 1.00 90.06 125 PHE A O 1
ATOM 962 N N . PRO A 1 126 ? 3.440 16.114 13.816 1.00 88.62 126 PRO A N 1
ATOM 963 C CA . PRO A 1 126 ? 3.265 17.403 14.465 1.00 88.62 126 PRO A CA 1
ATOM 964 C C . PRO A 1 126 ? 2.001 17.418 15.329 1.00 88.62 126 PRO A C 1
ATOM 966 O O . PRO A 1 126 ? 0.972 16.839 14.960 1.00 88.62 126 PRO A O 1
ATOM 969 N N . SER A 1 127 ? 2.077 18.079 16.477 1.00 86.31 127 SER A N 1
ATOM 970 C CA . SER A 1 127 ? 0.985 18.176 17.446 1.00 86.31 127 SER A CA 1
ATOM 971 C C . SER A 1 127 ? 0.487 19.613 17.532 1.00 86.31 127 SER A C 1
ATOM 973 O O . SER A 1 127 ? 1.259 20.545 17.366 1.00 86.31 127 SER A O 1
ATOM 975 N N . VAL A 1 128 ? -0.804 19.814 17.795 1.00 83.50 128 VAL A N 1
ATOM 976 C CA . VAL A 1 128 ? -1.352 21.161 18.053 1.00 83.50 128 VAL A CA 1
ATOM 977 C C . VAL A 1 128 ? -0.809 21.766 19.347 1.00 83.50 128 VAL A C 1
ATOM 979 O O . VAL A 1 128 ? -0.882 22.971 19.543 1.00 83.50 128 VAL A O 1
ATOM 982 N N . THR A 1 129 ? -0.214 20.938 20.206 1.00 80.75 129 THR A N 1
ATOM 983 C CA . THR A 1 129 ? 0.525 21.386 21.382 1.00 80.75 129 THR A CA 1
ATOM 984 C C . THR A 1 129 ? 1.983 20.980 21.315 1.00 80.75 129 THR A C 1
ATOM 986 O O . THR A 1 129 ? 2.278 19.881 20.836 1.00 80.75 129 THR A O 1
ATOM 989 N N . PRO A 1 130 ? 2.902 21.825 21.809 1.00 81.00 130 PRO A N 1
ATOM 990 C CA . PRO A 1 130 ? 4.310 21.473 21.899 1.00 81.00 130 PRO A CA 1
ATOM 991 C C . PRO A 1 130 ? 4.475 20.199 22.733 1.00 81.00 130 PRO A C 1
ATOM 993 O O . PRO A 1 130 ? 4.105 20.159 23.904 1.00 81.00 130 PRO A O 1
ATOM 996 N N . VAL A 1 131 ? 4.995 19.142 22.114 1.00 78.19 131 VAL A N 1
ATOM 997 C CA . VAL A 1 131 ? 5.405 17.914 22.798 1.00 78.19 131 VAL A CA 1
ATOM 998 C C . VAL A 1 131 ? 6.871 17.717 22.470 1.00 78.19 131 VAL A C 1
ATOM 1000 O O . VAL A 1 131 ? 7.201 17.545 21.298 1.00 78.19 131 VAL A O 1
ATOM 1003 N N . SER A 1 132 ? 7.725 17.749 23.492 1.00 88.75 132 SER A N 1
ATOM 1004 C CA . SER A 1 132 ? 9.159 17.513 23.340 1.00 88.75 132 SER A CA 1
ATOM 1005 C C . SER A 1 132 ? 9.436 16.008 23.329 1.00 88.75 132 SER A C 1
ATOM 1007 O O . SER A 1 132 ? 9.151 15.301 24.297 1.00 88.75 132 SER A O 1
ATOM 1009 N N . LEU A 1 133 ? 9.974 15.501 22.222 1.00 90.81 133 LEU A N 1
ATOM 1010 C CA . LEU A 1 133 ? 10.318 14.087 22.042 1.00 90.81 133 LEU A CA 1
ATOM 1011 C C . LEU A 1 133 ? 11.836 13.914 21.973 1.00 90.81 133 LEU A C 1
ATOM 1013 O O . LEU A 1 133 ? 12.496 14.619 21.217 1.00 90.81 133 LEU A O 1
ATOM 1017 N N . ASN A 1 134 ? 12.379 12.935 22.702 1.00 93.12 134 ASN A N 1
ATOM 1018 C CA . ASN A 1 134 ? 13.803 12.597 22.663 1.00 93.12 134 ASN A CA 1
ATOM 1019 C C . ASN A 1 134 ? 14.032 11.283 21.904 1.00 93.12 134 ASN A C 1
ATOM 1021 O O . ASN A 1 134 ? 13.416 10.258 22.213 1.00 93.12 134 ASN A O 1
ATOM 1025 N N . TYR A 1 135 ? 14.941 11.300 20.931 1.00 95.00 135 TYR A N 1
ATOM 1026 C CA . TYR A 1 135 ? 15.363 10.117 20.181 1.00 95.00 135 TYR A CA 1
ATOM 1027 C C . TYR A 1 135 ? 16.866 9.898 20.308 1.00 95.00 135 TYR A C 1
ATOM 1029 O O . TYR A 1 135 ? 17.643 10.835 20.163 1.00 95.00 135 TYR A O 1
ATOM 1037 N N . TYR A 1 136 ? 17.272 8.650 20.516 1.00 96.25 136 TYR A N 1
ATOM 1038 C CA . TYR A 1 136 ? 18.661 8.249 20.698 1.00 96.25 136 TYR A CA 1
ATOM 1039 C C . TYR A 1 136 ? 19.131 7.432 19.500 1.00 96.25 136 TYR A C 1
ATOM 1041 O O . TYR A 1 136 ? 18.494 6.451 19.110 1.00 96.25 136 TYR A O 1
ATOM 1049 N N . ILE A 1 137 ? 20.252 7.826 18.909 1.00 93.94 137 ILE A N 1
ATOM 1050 C CA . ILE A 1 137 ? 20.884 7.095 17.812 1.00 93.94 137 ILE A CA 1
ATOM 1051 C C . ILE A 1 137 ? 21.928 6.150 18.397 1.00 93.94 137 ILE A C 1
ATOM 1053 O O . ILE A 1 137 ? 22.747 6.564 19.212 1.00 93.94 137 ILE A O 1
ATOM 1057 N N . SER A 1 138 ? 21.914 4.895 17.962 1.00 92.81 138 SER A N 1
ATOM 1058 C CA . SER A 1 138 ? 22.855 3.856 18.386 1.00 92.81 138 SER A CA 1
ATOM 1059 C C . SER A 1 138 ? 23.445 3.133 17.176 1.00 92.81 138 SER A C 1
ATOM 1061 O O . SER A 1 138 ? 22.793 2.993 16.134 1.00 92.81 138 SER A O 1
ATOM 1063 N N . SER A 1 139 ? 24.693 2.674 17.305 1.00 86.81 139 SER A N 1
ATOM 1064 C CA . SER A 1 139 ? 25.307 1.791 16.314 1.00 86.81 139 SER A CA 1
ATOM 1065 C C . SER A 1 139 ? 24.550 0.461 16.284 1.00 86.81 139 SER A C 1
ATOM 1067 O O . SER A 1 139 ? 24.093 -0.047 17.309 1.00 86.81 139 SER A O 1
ATOM 1069 N N . ALA A 1 140 ? 24.361 -0.100 15.092 1.00 70.50 140 ALA A N 1
ATOM 1070 C CA . ALA A 1 140 ? 23.612 -1.336 14.947 1.00 70.50 140 ALA A CA 1
ATOM 1071 C C . ALA A 1 140 ? 24.330 -2.513 15.646 1.00 70.50 140 ALA A C 1
ATOM 1073 O O . ALA A 1 140 ? 25.433 -2.892 15.271 1.00 70.50 140 ALA A O 1
ATOM 1074 N N . ARG A 1 141 ? 23.614 -3.122 16.602 1.00 48.88 141 ARG A N 1
ATOM 1075 C CA . ARG A 1 141 ? 23.713 -4.519 17.064 1.00 48.88 141 ARG A CA 1
ATOM 1076 C C . ARG A 1 141 ? 24.985 -4.940 17.827 1.00 48.88 141 ARG A C 1
ATOM 1078 O O . ARG A 1 141 ? 25.765 -5.758 17.359 1.00 48.88 141 ARG A O 1
ATOM 1085 N N . THR A 1 142 ? 25.022 -4.598 19.112 1.00 35.69 142 THR A N 1
ATOM 1086 C CA . THR A 1 142 ? 25.314 -5.591 20.165 1.00 35.69 142 THR A CA 1
ATOM 1087 C C . THR A 1 142 ? 24.088 -5.693 21.064 1.00 35.69 142 THR A C 1
ATOM 1089 O O . THR A 1 142 ? 23.737 -4.747 21.762 1.00 35.69 142 THR A O 1
ATOM 1092 N N . HIS A 1 143 ? 23.371 -6.816 20.996 1.00 35.09 143 HIS A N 1
ATOM 1093 C CA . HIS A 1 143 ? 22.323 -7.119 21.963 1.00 35.09 143 HIS A CA 1
ATOM 1094 C C . HIS A 1 143 ? 22.971 -7.496 23.298 1.00 35.09 143 HIS A C 1
ATOM 1096 O O . HIS A 1 143 ? 23.435 -8.617 23.466 1.00 35.09 143 HIS A O 1
ATOM 1102 N N . SER A 1 144 ? 22.934 -6.580 24.258 1.00 28.75 144 SER A N 1
ATOM 1103 C CA . SER A 1 144 ? 22.801 -6.914 25.673 1.00 28.75 144 SER A CA 1
ATOM 1104 C C . SER A 1 144 ? 21.696 -6.029 26.246 1.00 28.75 144 SER A C 1
ATOM 1106 O O . SER A 1 144 ? 21.857 -4.834 26.473 1.00 28.75 144 SER A O 1
ATOM 1108 N N . VAL A 1 145 ? 20.508 -6.615 26.394 1.00 31.52 145 VAL A N 1
ATOM 1109 C CA . VAL A 1 145 ? 19.407 -5.999 27.134 1.00 31.52 145 VAL A CA 1
ATOM 1110 C C . VAL A 1 145 ? 19.742 -6.157 28.613 1.00 31.52 145 VAL A C 1
ATOM 1112 O O . VAL A 1 145 ? 19.667 -7.261 29.141 1.00 31.52 145 VAL A O 1
ATOM 1115 N N . SER A 1 146 ? 20.133 -5.067 29.271 1.00 27.25 146 SER A N 1
ATOM 1116 C CA . SER A 1 146 ? 20.056 -4.948 30.726 1.00 27.25 146 SER A CA 1
ATOM 1117 C C . SER A 1 146 ? 18.847 -4.079 31.049 1.00 27.25 146 SER A C 1
ATOM 1119 O O . SER A 1 146 ? 18.873 -2.859 30.892 1.00 27.25 146 SER A O 1
ATOM 1121 N N . THR A 1 147 ? 17.747 -4.718 31.435 1.00 32.03 147 THR A N 1
ATOM 1122 C CA . THR A 1 147 ? 16.653 -4.066 32.155 1.00 32.03 147 THR A CA 1
ATOM 1123 C C . THR A 1 147 ? 17.108 -3.856 33.590 1.00 32.03 147 THR A C 1
ATOM 1125 O O . THR A 1 147 ? 17.051 -4.784 34.393 1.00 32.03 147 THR A O 1
ATOM 1128 N N . GLN A 1 148 ? 17.544 -2.642 33.921 1.00 26.03 148 GLN A N 1
ATOM 1129 C CA . GLN A 1 148 ? 17.663 -2.223 35.311 1.00 26.03 148 GLN A CA 1
ATOM 1130 C C . GLN A 1 148 ? 16.370 -1.498 35.696 1.00 26.03 148 GLN A C 1
ATOM 1132 O O . GLN A 1 148 ? 16.167 -0.323 35.395 1.00 26.03 148 GLN A O 1
ATOM 1137 N N . VAL A 1 149 ? 15.460 -2.251 36.311 1.00 31.03 149 VAL A N 1
ATOM 1138 C CA . VAL A 1 149 ? 14.370 -1.697 37.115 1.00 31.03 149 VAL A CA 1
ATOM 1139 C C . VAL A 1 149 ? 15.023 -1.211 38.404 1.00 31.03 149 VAL A C 1
ATOM 1141 O O . VAL A 1 149 ? 15.488 -2.025 39.194 1.00 31.03 149 VAL A O 1
ATOM 1144 N N . SER A 1 150 ? 15.119 0.105 38.586 1.00 28.67 150 SER A N 1
ATOM 1145 C CA . SER A 1 150 ? 15.442 0.683 39.889 1.00 28.67 150 SER A CA 1
ATOM 1146 C C . SER A 1 150 ? 14.131 0.984 40.600 1.00 28.67 150 SER A C 1
ATOM 1148 O O . SER A 1 150 ? 13.413 1.922 40.251 1.00 28.67 150 SER A O 1
ATOM 1150 N N . SER A 1 151 ? 13.801 0.119 41.550 1.00 34.78 151 SER A N 1
ATOM 1151 C CA . SER A 1 151 ? 12.797 0.339 42.578 1.00 34.78 151 SER A CA 1
ATOM 1152 C C . SER A 1 151 ? 13.528 0.309 43.910 1.00 34.78 151 SER A C 1
ATOM 1154 O O . SER A 1 151 ? 13.772 -0.775 44.423 1.00 34.78 151 SER A O 1
ATOM 1156 N N . ASP A 1 152 ? 13.860 1.473 44.460 1.00 27.98 152 ASP A N 1
ATOM 1157 C CA . ASP A 1 152 ? 14.241 1.578 45.865 1.00 27.98 152 ASP A CA 1
ATOM 1158 C C . ASP A 1 152 ? 13.419 2.679 46.530 1.00 27.98 152 ASP A C 1
ATOM 1160 O O . ASP A 1 152 ? 13.560 3.873 46.266 1.00 27.98 152 ASP A O 1
ATOM 1164 N N . ALA A 1 153 ? 12.522 2.217 47.395 1.00 32.16 153 ALA A N 1
ATOM 1165 C CA . ALA A 1 153 ? 11.821 2.987 48.399 1.00 32.16 153 ALA A CA 1
ATOM 1166 C C . ALA A 1 153 ? 12.101 2.325 49.753 1.00 32.16 153 ALA A C 1
ATOM 1168 O O . ALA A 1 153 ? 11.507 1.293 50.034 1.00 32.16 153 ALA A O 1
ATOM 1169 N N . VAL A 1 154 ? 12.973 2.915 50.577 1.00 28.42 154 VAL A N 1
ATOM 1170 C CA . VAL A 1 154 ? 13.055 2.748 52.048 1.00 28.42 154 VAL A CA 1
ATOM 1171 C C . VAL A 1 154 ? 13.714 4.034 52.580 1.00 28.42 154 VAL A C 1
ATOM 1173 O O . VAL A 1 154 ? 14.821 4.370 52.182 1.00 28.42 154 VAL A O 1
ATOM 1176 N N . SER A 1 155 ? 12.950 4.943 53.194 1.00 27.98 155 SER A N 1
ATOM 1177 C CA . SER A 1 155 ? 12.730 5.106 54.647 1.00 27.98 155 SER A CA 1
ATOM 1178 C C . SER A 1 155 ? 13.926 5.688 55.430 1.00 27.98 155 SER A C 1
ATOM 1180 O O . SER A 1 155 ? 14.926 5.017 55.652 1.00 27.98 155 SER A O 1
ATOM 1182 N N . THR A 1 156 ? 13.734 6.948 55.847 1.00 33.00 156 THR A N 1
ATOM 1183 C CA . THR A 1 156 ? 14.179 7.662 57.067 1.00 33.00 156 THR A CA 1
ATOM 1184 C C . THR A 1 156 ? 15.236 7.027 57.982 1.00 33.00 156 THR A C 1
ATOM 1186 O O . THR A 1 156 ? 15.017 5.929 58.477 1.00 33.00 156 THR A O 1
ATOM 1189 N N . GLN A 1 157 ? 16.250 7.810 58.395 1.00 27.39 157 GLN A N 1
ATOM 1190 C CA . GLN A 1 157 ? 16.296 8.514 59.701 1.00 27.39 157 GLN A CA 1
ATOM 1191 C C . GLN A 1 157 ? 17.712 9.058 60.022 1.00 27.39 157 GLN A C 1
ATOM 1193 O O . GLN A 1 157 ? 18.687 8.320 59.979 1.00 27.39 157 GLN A O 1
ATOM 1198 N N . GLY A 1 158 ? 17.785 10.335 60.432 1.00 28.86 158 GLY A N 1
ATOM 1199 C CA . GLY A 1 158 ? 18.820 10.874 61.332 1.00 28.86 158 GLY A CA 1
ATOM 1200 C C . GLY A 1 158 ? 20.050 11.556 60.717 1.00 28.86 158 GLY A C 1
ATOM 1201 O O . GLY A 1 158 ? 20.957 10.890 60.243 1.00 28.86 158 GLY A O 1
ATOM 1202 N N . SER A 1 159 ? 20.131 12.887 60.837 1.00 29.59 159 SER A N 1
ATOM 1203 C CA . SER A 1 159 ? 21.194 13.567 61.605 1.00 29.59 159 SER A CA 1
ATOM 1204 C C . SER A 1 159 ? 21.048 15.086 61.483 1.00 29.59 159 SER A C 1
ATOM 1206 O O . SER A 1 159 ? 21.136 15.659 60.400 1.00 29.59 159 SER A O 1
ATOM 1208 N N . THR A 1 160 ? 20.834 15.726 62.625 1.00 34.00 160 THR A N 1
ATOM 1209 C CA . THR A 1 160 ? 21.110 17.138 62.907 1.00 34.00 160 THR A CA 1
ATOM 1210 C C . THR A 1 160 ? 22.581 17.464 62.650 1.00 34.00 160 THR A C 1
ATOM 1212 O O . THR A 1 160 ? 23.438 16.704 63.087 1.00 34.00 160 THR A O 1
ATOM 1215 N N . ASP A 1 161 ? 22.872 18.583 61.982 1.00 32.25 161 ASP A N 1
ATOM 1216 C CA . ASP A 1 161 ? 23.654 19.667 62.588 1.00 32.25 161 ASP A CA 1
ATOM 1217 C C . ASP A 1 161 ? 23.680 20.939 61.727 1.00 32.25 161 ASP A C 1
ATOM 1219 O O . ASP A 1 161 ? 23.511 20.931 60.509 1.00 32.25 161 ASP A O 1
ATOM 1223 N N . ALA A 1 162 ? 23.809 22.056 62.436 1.00 36.66 162 ALA A N 1
ATOM 1224 C CA . ALA A 1 162 ? 23.640 23.429 61.990 1.00 36.66 162 ALA A CA 1
ATOM 1225 C C . ALA A 1 162 ? 24.856 24.001 61.236 1.00 36.66 162 ALA A C 1
ATOM 1227 O O . ALA A 1 162 ? 25.984 23.696 61.598 1.00 36.66 162 ALA A O 1
ATOM 1228 N N . LEU A 1 163 ? 24.632 24.957 60.316 1.00 29.39 163 LEU A N 1
ATOM 1229 C CA . LEU A 1 163 ? 25.213 26.314 60.393 1.00 29.39 163 LEU A CA 1
ATOM 1230 C C . LEU A 1 163 ? 24.686 27.267 59.285 1.00 29.39 163 LEU A C 1
ATOM 1232 O O . LEU A 1 163 ? 24.939 27.079 58.104 1.00 29.39 163 LEU A O 1
ATOM 1236 N N . LYS A 1 164 ? 23.978 28.312 59.737 1.00 31.28 164 LYS A N 1
ATOM 1237 C CA . LYS A 1 164 ? 24.120 29.758 59.436 1.00 31.28 164 LYS A CA 1
ATOM 1238 C C . LYS A 1 164 ? 24.398 30.294 58.006 1.00 31.28 164 LYS A C 1
ATOM 1240 O O . LYS A 1 164 ? 25.501 30.151 57.504 1.00 31.28 164 LYS A O 1
ATOM 1245 N N . THR A 1 165 ? 23.464 31.175 57.584 1.00 29.95 165 THR A N 1
ATOM 1246 C CA . THR A 1 165 ? 23.664 32.499 56.917 1.00 29.95 165 THR A CA 1
ATOM 1247 C C . THR A 1 165 ? 24.138 32.432 55.445 1.00 29.95 165 THR A C 1
ATOM 1249 O O . THR A 1 165 ? 25.058 31.705 55.128 1.00 29.95 165 THR A O 1
ATOM 1252 N N . GLN A 1 166 ? 23.567 33.125 54.451 1.00 32.44 166 GLN A N 1
ATOM 1253 C CA . GLN A 1 166 ? 23.225 34.548 54.388 1.00 32.44 166 GLN A CA 1
ATOM 1254 C C . GLN A 1 166 ? 22.259 34.837 53.220 1.00 32.44 166 GLN A C 1
ATOM 1256 O O . GLN A 1 166 ? 22.320 34.190 52.179 1.00 32.44 166 GLN A O 1
ATOM 1261 N N . ALA A 1 167 ? 21.384 35.826 53.410 1.00 36.53 167 ALA A N 1
ATOM 1262 C CA . ALA A 1 167 ? 20.441 36.327 52.414 1.00 36.53 167 ALA A CA 1
ATOM 1263 C C . ALA A 1 167 ? 21.135 37.088 51.269 1.00 36.53 167 ALA A C 1
ATOM 1265 O O . ALA A 1 167 ? 21.969 37.957 51.522 1.00 36.53 167 ALA A O 1
ATOM 1266 N N . ALA A 1 168 ? 20.703 36.823 50.036 1.00 35.72 168 ALA A N 1
ATOM 1267 C CA . ALA A 1 168 ? 20.805 37.739 48.905 1.00 35.72 168 ALA A CA 1
ATOM 1268 C C . ALA A 1 168 ? 19.504 37.632 48.097 1.00 35.72 168 ALA A C 1
ATOM 1270 O O . ALA A 1 168 ? 19.173 36.587 47.538 1.00 35.72 168 ALA A O 1
ATOM 1271 N N . THR A 1 169 ? 18.734 38.712 48.146 1.00 37.03 169 THR A N 1
ATOM 1272 C CA . THR A 1 169 ? 17.472 38.909 47.442 1.00 37.03 169 THR A CA 1
ATOM 1273 C C . THR A 1 169 ? 17.791 39.400 46.037 1.00 37.03 169 THR A C 1
ATOM 1275 O O . THR A 1 169 ? 18.134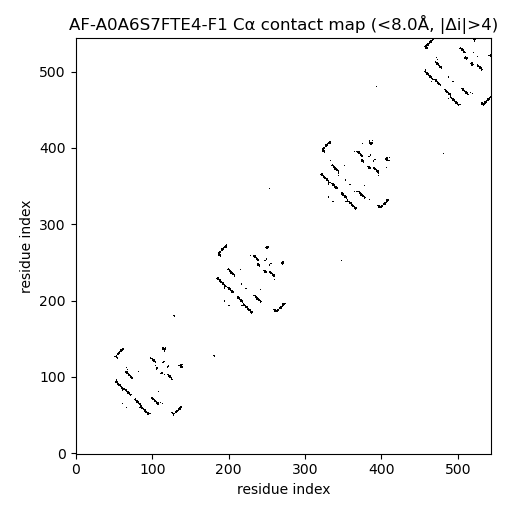 40.566 45.891 1.00 37.03 169 THR A O 1
ATOM 1278 N N . ASP A 1 170 ? 17.633 38.546 45.026 1.00 34.00 170 ASP A N 1
ATOM 1279 C CA . ASP A 1 170 ? 17.549 38.976 43.629 1.00 34.00 170 ASP A CA 1
ATOM 1280 C C . ASP A 1 170 ? 16.212 38.518 43.045 1.00 34.00 170 ASP A C 1
ATOM 1282 O O . ASP A 1 170 ? 15.890 37.330 42.964 1.00 34.00 170 ASP A O 1
ATOM 1286 N N . ALA A 1 171 ? 15.395 39.507 42.692 1.00 38.50 171 ALA A N 1
ATOM 1287 C CA . ALA A 1 171 ? 14.095 39.334 42.075 1.00 38.50 171 ALA A CA 1
ATOM 1288 C C . ALA A 1 171 ? 14.267 38.835 40.632 1.00 38.50 171 ALA A C 1
ATOM 1290 O O . ALA A 1 171 ? 14.528 39.614 39.718 1.00 38.50 171 ALA A O 1
ATOM 1291 N N . VAL A 1 172 ? 14.092 37.529 40.424 1.00 33.50 172 VAL A N 1
ATOM 1292 C CA . VAL A 1 172 ? 13.920 36.941 39.091 1.00 33.50 172 VAL A CA 1
ATOM 1293 C C . VAL A 1 172 ? 12.427 36.866 38.793 1.00 33.50 172 VAL A C 1
ATOM 1295 O O . VAL A 1 172 ? 11.695 36.064 39.375 1.00 33.50 172 VAL A O 1
ATOM 1298 N N . THR A 1 173 ? 11.972 37.709 37.870 1.00 34.84 173 THR A N 1
ATOM 1299 C CA . THR A 1 173 ? 10.647 37.614 37.256 1.00 34.84 173 THR A CA 1
ATOM 1300 C C . THR A 1 173 ? 10.582 36.306 36.466 1.00 34.84 173 THR A C 1
ATOM 1302 O O . THR A 1 173 ? 11.091 36.200 35.355 1.00 34.84 173 THR A O 1
ATOM 1305 N N . THR A 1 174 ? 10.004 35.271 37.070 1.00 34.41 174 THR A N 1
ATOM 1306 C CA . THR A 1 174 ? 9.684 34.015 36.390 1.00 34.41 174 THR A CA 1
ATOM 1307 C C . THR A 1 174 ? 8.329 34.183 35.717 1.00 34.41 174 THR A C 1
ATOM 1309 O O . THR A 1 174 ? 7.284 34.105 36.359 1.00 34.41 174 THR A O 1
ATOM 1312 N N . GLU A 1 175 ? 8.335 34.439 34.409 1.00 33.66 175 GLU A N 1
ATOM 1313 C CA . GLU A 1 175 ? 7.137 34.242 33.598 1.00 33.66 175 GLU A CA 1
ATOM 1314 C C . GLU A 1 175 ? 6.773 32.755 33.660 1.00 33.66 175 GLU A C 1
ATOM 1316 O O . GLU A 1 175 ? 7.497 31.889 33.168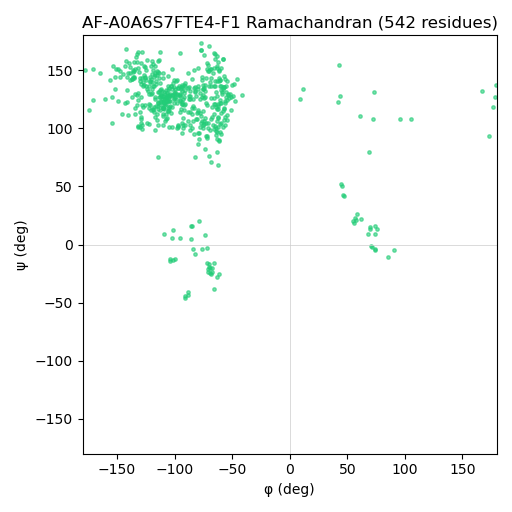 1.00 33.66 175 GLU A O 1
ATOM 1321 N N . SER A 1 176 ? 5.668 32.454 34.341 1.00 29.41 176 SER A N 1
ATOM 1322 C CA . SER A 1 176 ? 5.106 31.110 34.407 1.00 29.41 176 SER A CA 1
ATOM 1323 C C . SER A 1 176 ? 4.711 30.688 32.986 1.00 29.41 176 SER A C 1
ATOM 1325 O O . SER A 1 176 ? 3.837 31.337 32.401 1.00 29.41 176 SER A O 1
ATOM 1327 N N . PRO A 1 177 ? 5.317 29.643 32.390 1.00 36.97 177 PRO A N 1
ATOM 1328 C CA . PRO A 1 177 ? 4.887 29.183 31.083 1.00 36.97 177 PRO A CA 1
ATOM 1329 C C . PRO A 1 177 ? 3.458 28.665 31.219 1.00 36.97 177 PRO A C 1
ATOM 1331 O O . PRO A 1 177 ? 3.181 27.718 31.957 1.00 36.97 177 PRO A O 1
ATOM 1334 N N . THR A 1 178 ? 2.537 29.303 30.503 1.00 34.25 178 THR A N 1
ATOM 1335 C CA . THR A 1 178 ? 1.156 28.854 30.356 1.00 34.25 178 THR A CA 1
ATOM 1336 C C . THR A 1 178 ? 1.175 27.505 29.639 1.00 34.25 178 THR A C 1
ATOM 1338 O O . THR A 1 178 ? 1.191 27.406 28.413 1.00 34.25 178 THR A O 1
ATOM 1341 N N . SER A 1 179 ? 1.230 26.433 30.431 1.00 34.22 179 SER A N 1
ATOM 1342 C CA . SER A 1 179 ? 1.058 25.054 29.990 1.00 34.22 179 SER A CA 1
ATOM 1343 C C . SER A 1 179 ? -0.329 24.928 29.363 1.00 34.22 179 SER A C 1
ATOM 1345 O O . SER A 1 179 ? -1.329 24.726 30.052 1.00 34.22 179 SER A O 1
ATOM 1347 N N . THR A 1 180 ? -0.397 25.053 28.040 1.00 38.88 180 THR A N 1
ATOM 1348 C CA . THR A 1 180 ? -1.610 24.728 27.296 1.00 38.88 180 THR A CA 1
ATOM 1349 C C . THR A 1 180 ? -1.634 23.212 27.161 1.00 38.88 180 THR A C 1
ATOM 1351 O O . THR A 1 180 ? -0.952 22.640 26.310 1.00 38.88 180 THR A O 1
ATOM 1354 N N . THR A 1 181 ? -2.347 22.547 28.069 1.00 44.00 181 THR A N 1
ATOM 1355 C CA . THR A 1 181 ? -2.502 21.092 28.076 1.00 44.00 181 THR A CA 1
ATOM 1356 C C . THR A 1 181 ? -3.172 20.670 26.776 1.00 44.00 181 THR A C 1
ATOM 1358 O O . THR A 1 181 ? -4.369 20.862 26.570 1.00 44.00 181 THR A O 1
ATOM 1361 N N . GLY A 1 182 ? -2.381 20.127 25.859 1.00 52.03 182 GLY A N 1
ATOM 1362 C CA . GLY A 1 182 ? -2.902 19.632 24.602 1.00 52.03 182 GLY A CA 1
ATOM 1363 C C . GLY A 1 182 ? -3.760 18.420 24.802 1.00 52.03 182 GLY A C 1
ATOM 1364 O O . GLY A 1 182 ? -3.315 17.424 25.365 1.00 52.03 182 GLY A O 1
ATOM 1365 N N . ILE A 1 183 ? -4.979 18.492 24.287 1.00 65.38 183 ILE A N 1
ATOM 1366 C CA . ILE A 1 183 ? -5.864 17.342 24.232 1.00 65.38 183 ILE A CA 1
ATOM 1367 C C . ILE A 1 183 ? -5.271 16.360 23.213 1.00 65.38 183 ILE A C 1
ATOM 1369 O O . ILE A 1 183 ? -5.429 16.511 21.999 1.00 65.38 183 ILE A O 1
ATOM 1373 N N . VAL A 1 184 ? -4.551 15.349 23.704 1.00 74.62 184 VAL A N 1
ATOM 1374 C CA . VAL A 1 184 ? -4.117 14.209 22.892 1.00 74.62 184 VAL A CA 1
ATOM 1375 C C . VAL A 1 184 ? -5.338 13.327 22.658 1.00 74.62 184 VAL A C 1
ATOM 1377 O O . VAL A 1 184 ? -5.773 12.595 23.542 1.00 74.62 184 VAL A O 1
ATOM 1380 N N . ILE A 1 185 ? -5.904 13.397 21.453 1.00 82.62 185 ILE A N 1
ATOM 1381 C CA . ILE A 1 185 ? -7.008 12.518 21.061 1.00 82.62 185 ILE A CA 1
ATOM 1382 C C . ILE A 1 185 ? -6.436 11.140 20.717 1.00 82.62 185 ILE A C 1
ATOM 1384 O O . ILE A 1 185 ? -5.721 10.982 19.721 1.00 82.62 185 ILE A O 1
ATOM 1388 N N . ILE A 1 186 ? -6.772 10.145 21.535 1.00 88.38 186 ILE A N 1
ATOM 1389 C CA . ILE A 1 186 ? -6.457 8.734 21.309 1.00 88.38 186 ILE A CA 1
ATOM 1390 C C . ILE A 1 186 ? -7.701 8.061 20.735 1.00 88.38 186 ILE A C 1
ATOM 1392 O O . ILE A 1 186 ? -8.798 8.195 21.268 1.00 88.38 186 ILE A O 1
ATOM 1396 N N . TYR A 1 187 ? -7.530 7.340 19.632 1.00 93.56 187 TYR A N 1
ATOM 1397 C CA . TYR A 1 187 ? -8.574 6.515 19.042 1.00 93.56 187 TYR A CA 1
ATOM 1398 C C . TYR A 1 187 ? -8.357 5.062 19.449 1.00 93.56 187 TYR A C 1
ATOM 1400 O O . TYR A 1 187 ? -7.265 4.519 19.293 1.00 93.56 187 TYR A O 1
ATOM 1408 N N . HIS A 1 188 ? -9.409 4.421 19.925 1.00 93.25 188 HIS A N 1
ATOM 1409 C CA . HIS A 1 188 ? -9.444 3.043 20.374 1.00 93.25 188 HIS A CA 1
ATOM 1410 C C . HIS A 1 188 ? -10.128 2.173 19.315 1.00 93.25 188 HIS A C 1
ATOM 1412 O O . HIS A 1 188 ? -11.217 2.485 18.828 1.00 93.25 188 HIS A O 1
ATOM 1418 N N . LEU A 1 189 ? -9.476 1.076 18.949 1.00 95.25 189 LEU A N 1
ATOM 1419 C CA . LEU A 1 189 ? -10.056 -0.035 18.208 1.00 95.25 189 LEU A CA 1
ATOM 1420 C C . LEU A 1 189 ? -10.274 -1.172 19.198 1.00 95.25 189 LEU A C 1
ATOM 1422 O O . LEU A 1 189 ? -9.304 -1.661 19.775 1.00 95.25 189 LEU A O 1
ATOM 1426 N N . ASP A 1 190 ? -11.526 -1.573 19.372 1.00 96.62 190 ASP A N 1
ATOM 1427 C CA . ASP A 1 190 ? -11.911 -2.731 20.173 1.00 96.62 190 ASP A CA 1
ATOM 1428 C C . ASP A 1 190 ? -12.889 -3.569 19.344 1.00 96.62 190 ASP A C 1
ATOM 1430 O O . ASP A 1 190 ? -14.040 -3.189 19.116 1.00 96.62 190 ASP A O 1
ATOM 1434 N N . VAL A 1 191 ? -12.383 -4.659 18.774 1.00 96.62 191 VAL A N 1
ATOM 1435 C CA . VAL A 1 191 ? -13.141 -5.529 17.873 1.00 96.62 191 VAL A CA 1
ATOM 1436 C C . VAL A 1 191 ? -12.954 -6.970 18.294 1.00 96.62 191 VAL A C 1
ATOM 1438 O O . VAL A 1 191 ? -11.823 -7.414 18.414 1.00 96.62 191 VAL A O 1
ATOM 1441 N N . THR A 1 192 ? -14.029 -7.730 18.441 1.00 98.00 192 THR A N 1
ATOM 1442 C CA . THR A 1 192 ? -13.962 -9.179 18.650 1.00 98.00 192 THR A CA 1
ATOM 1443 C C . THR A 1 192 ? -14.502 -9.891 17.419 1.00 98.00 192 THR A C 1
ATOM 1445 O O . THR A 1 192 ? -15.622 -9.622 16.992 1.00 98.00 192 THR A O 1
ATOM 1448 N N . ILE A 1 193 ? -13.714 -10.800 16.846 1.00 98.00 193 ILE A N 1
ATOM 1449 C CA . ILE A 1 193 ? -14.167 -11.677 15.760 1.00 98.00 193 ILE A CA 1
ATOM 1450 C C . ILE A 1 193 ? -14.529 -13.034 16.358 1.00 98.00 193 ILE A C 1
ATOM 1452 O O . ILE A 1 193 ? -13.698 -13.638 17.034 1.00 98.00 193 ILE A O 1
ATOM 1456 N N . VAL A 1 194 ? -15.749 -13.513 16.123 1.00 98.12 194 VAL A N 1
ATOM 1457 C CA . VAL A 1 194 ? -16.256 -14.798 16.627 1.00 98.12 194 VAL A CA 1
ATOM 1458 C C . VAL A 1 194 ? -16.380 -15.782 15.470 1.00 98.12 194 VAL A C 1
ATOM 1460 O O . VAL A 1 194 ? -17.104 -15.531 14.505 1.00 98.12 194 VAL A O 1
ATOM 1463 N N . ASN A 1 195 ? -15.697 -16.920 15.568 1.00 97.88 195 ASN A N 1
ATOM 1464 C CA . ASN A 1 195 ? -15.706 -17.944 14.534 1.00 97.88 195 ASN A CA 1
ATOM 1465 C C . ASN A 1 195 ? -16.860 -18.939 14.745 1.00 97.88 195 ASN A C 1
ATOM 1467 O O . ASN A 1 195 ? -16.787 -19.807 15.614 1.00 97.88 195 ASN A O 1
ATOM 1471 N N . ARG A 1 196 ? -17.904 -18.853 13.912 1.00 96.94 196 ARG A N 1
ATOM 1472 C CA . ARG A 1 196 ? -18.986 -19.853 13.831 1.00 96.94 196 ARG A CA 1
ATOM 1473 C C . ARG A 1 196 ? -18.940 -20.670 12.538 1.00 96.94 196 ARG A C 1
ATOM 1475 O O . ARG A 1 196 ? -19.855 -21.448 12.297 1.00 96.94 196 ARG A O 1
ATOM 1482 N N . TYR A 1 197 ? -17.880 -20.537 11.740 1.00 95.56 197 TYR A N 1
ATOM 1483 C CA . TYR A 1 197 ? -17.742 -21.117 10.401 1.00 95.56 197 TYR A CA 1
ATOM 1484 C C . TYR A 1 197 ? -17.798 -22.653 10.377 1.00 95.56 197 TYR A C 1
ATOM 1486 O O . TYR A 1 197 ? -18.197 -23.242 9.376 1.00 95.56 197 TYR A O 1
ATOM 1494 N N . GLY A 1 198 ? -17.444 -23.303 11.491 1.00 95.38 198 GLY A N 1
ATOM 1495 C CA . GLY A 1 198 ? -17.366 -24.764 11.615 1.00 95.38 198 GLY A CA 1
ATOM 1496 C C . GLY A 1 198 ? -15.985 -25.341 11.283 1.00 95.38 198 GLY A C 1
ATOM 1497 O O . GLY A 1 198 ? -15.762 -26.531 11.476 1.00 95.38 198 GLY A O 1
ATOM 1498 N N . LYS A 1 199 ? -15.043 -24.500 10.836 1.00 96.44 199 LYS A N 1
ATOM 1499 C CA . LYS A 1 199 ? -13.615 -24.818 10.658 1.00 96.44 199 LYS A CA 1
ATOM 1500 C C . LYS A 1 199 ? -12.744 -23.720 11.264 1.00 96.44 199 LYS A C 1
ATOM 1502 O O . LYS A 1 199 ? -13.240 -22.626 11.534 1.00 96.44 199 LYS A O 1
ATOM 1507 N N . ASP A 1 200 ? -11.466 -24.008 11.480 1.00 97.81 200 ASP A N 1
ATOM 1508 C CA . ASP A 1 200 ? -10.495 -22.995 11.890 1.00 97.81 200 ASP A CA 1
ATOM 1509 C C . ASP A 1 200 ? -10.393 -21.903 10.820 1.00 97.81 200 ASP A C 1
ATOM 1511 O O . ASP A 1 200 ? -10.430 -22.179 9.616 1.00 97.81 200 ASP A O 1
ATOM 1515 N N . VAL A 1 201 ? -10.261 -20.654 11.258 1.00 97.88 201 VAL A N 1
ATOM 1516 C CA . VAL A 1 201 ? -10.218 -19.490 10.367 1.00 97.88 201 VAL A CA 1
ATOM 1517 C C . VAL A 1 201 ? -8.948 -18.688 10.609 1.00 97.88 201 VAL A C 1
ATOM 1519 O O . VAL A 1 201 ? -8.600 -18.375 11.745 1.00 97.88 201 VAL A O 1
ATOM 1522 N N . ILE A 1 202 ? -8.266 -18.305 9.533 1.00 97.38 202 ILE A N 1
ATOM 1523 C CA . ILE A 1 202 ? -7.181 -17.327 9.550 1.00 97.38 202 ILE A CA 1
ATOM 1524 C C . ILE A 1 202 ? -7.775 -15.928 9.397 1.00 97.38 202 ILE A C 1
ATOM 1526 O O . ILE A 1 202 ? -8.445 -15.640 8.409 1.00 97.38 202 ILE A O 1
ATOM 1530 N N . ILE A 1 203 ? -7.466 -15.031 10.328 1.00 97.94 203 ILE A N 1
ATOM 1531 C CA . ILE A 1 203 ? -7.764 -13.603 10.219 1.00 97.94 203 ILE A CA 1
ATOM 1532 C C . ILE A 1 203 ? -6.511 -12.849 9.800 1.00 97.94 203 ILE A C 1
ATOM 1534 O O . ILE A 1 203 ? -5.456 -12.996 10.421 1.00 97.94 203 ILE A O 1
ATOM 1538 N N . LEU A 1 204 ? -6.647 -12.001 8.782 1.00 95.31 204 LEU A N 1
ATOM 1539 C CA . LEU A 1 204 ? -5.647 -11.004 8.418 1.00 95.31 204 LEU A CA 1
ATOM 1540 C C . LEU A 1 204 ? -6.160 -9.612 8.787 1.00 95.31 204 LEU A C 1
ATOM 1542 O O . LEU A 1 204 ? -7.200 -9.168 8.292 1.00 95.31 204 LEU A O 1
ATOM 1546 N N . VAL A 1 205 ? -5.412 -8.928 9.651 1.00 96.94 205 VAL A N 1
ATOM 1547 C CA . VAL A 1 205 ? -5.696 -7.565 10.109 1.00 96.94 205 VAL A CA 1
ATOM 1548 C C . VAL A 1 205 ? -4.658 -6.620 9.525 1.00 96.94 205 VAL A C 1
ATOM 1550 O O . VAL A 1 205 ? -3.484 -6.656 9.899 1.00 96.94 205 VAL A O 1
ATOM 1553 N N . THR A 1 206 ? -5.091 -5.736 8.634 1.00 92.81 206 THR A N 1
ATOM 1554 C CA . THR A 1 206 ? -4.231 -4.701 8.057 1.00 92.81 206 THR A CA 1
ATOM 1555 C C . THR A 1 206 ? -4.445 -3.405 8.821 1.00 92.81 206 THR A C 1
ATOM 1557 O O . THR A 1 206 ? -5.443 -2.705 8.626 1.00 92.81 206 THR A O 1
ATOM 1560 N N . LEU A 1 207 ? -3.502 -3.108 9.717 1.00 91.12 207 LEU A N 1
ATOM 1561 C CA . LEU A 1 207 ? -3.466 -1.849 10.449 1.00 91.12 207 LEU A CA 1
ATOM 1562 C C . LEU A 1 207 ? -2.745 -0.772 9.618 1.00 91.12 207 LEU A C 1
ATOM 1564 O O . LEU A 1 207 ? -1.725 -1.062 8.988 1.00 91.12 207 LEU A O 1
ATOM 1568 N N . PRO A 1 208 ? -3.209 0.484 9.655 1.00 79.75 208 PRO A N 1
ATOM 1569 C CA . PRO A 1 208 ? -2.555 1.591 8.968 1.00 79.75 208 PRO A CA 1
ATOM 1570 C C . PRO A 1 208 ? -1.065 1.722 9.316 1.00 79.75 208 PRO A C 1
ATOM 1572 O O . PRO A 1 208 ? -0.683 1.792 10.486 1.00 79.75 208 PRO A O 1
ATOM 1575 N N . GLY A 1 209 ? -0.212 1.741 8.287 1.00 79.75 209 GLY A N 1
ATOM 1576 C CA . GLY A 1 209 ? 1.241 1.875 8.440 1.00 79.75 209 GLY A CA 1
ATOM 1577 C C . GLY A 1 209 ? 1.946 0.660 9.056 1.00 79.75 209 GLY A C 1
ATOM 1578 O O . GLY A 1 209 ? 3.100 0.782 9.466 1.00 79.75 209 GLY A O 1
ATOM 1579 N N . ARG A 1 210 ? 1.282 -0.500 9.150 1.00 83.06 210 ARG A N 1
ATOM 1580 C CA . ARG A 1 210 ? 1.870 -1.752 9.649 1.00 83.06 210 ARG A CA 1
ATOM 1581 C C . ARG A 1 210 ? 1.672 -2.881 8.638 1.00 83.06 210 ARG A C 1
ATOM 1583 O O . ARG A 1 210 ? 0.728 -2.866 7.855 1.00 83.06 210 ARG A O 1
ATOM 1590 N N . ALA A 1 211 ? 2.565 -3.868 8.674 1.00 82.19 211 ALA A N 1
ATOM 1591 C CA . ALA A 1 211 ? 2.359 -5.118 7.949 1.00 82.19 211 ALA A CA 1
ATOM 1592 C C . ALA A 1 211 ? 1.097 -5.830 8.467 1.00 82.19 211 ALA A C 1
ATOM 1594 O O . ALA A 1 211 ? 0.745 -5.692 9.643 1.00 82.19 211 ALA A O 1
ATOM 1595 N N . ALA A 1 212 ? 0.430 -6.584 7.590 1.00 86.69 212 ALA A N 1
ATOM 1596 C CA . ALA A 1 212 ? -0.744 -7.362 7.965 1.00 86.69 212 ALA A CA 1
ATOM 1597 C C . ALA A 1 212 ? -0.393 -8.354 9.083 1.00 86.69 212 ALA A C 1
ATOM 1599 O O . ALA A 1 212 ? 0.602 -9.077 9.004 1.00 86.69 212 ALA A O 1
ATOM 1600 N N . GLN A 1 213 ? -1.209 -8.373 10.132 1.00 94.50 213 GLN A N 1
ATOM 1601 C CA . GLN A 1 213 ? -1.080 -9.309 11.242 1.00 94.50 213 GLN A CA 1
ATOM 1602 C C . GLN A 1 213 ? -1.969 -10.521 10.982 1.00 94.50 213 GLN A C 1
ATOM 1604 O O . GLN A 1 213 ? -3.113 -10.367 10.557 1.00 94.50 213 GLN A O 1
ATOM 1609 N N . ARG A 1 214 ? -1.436 -11.718 11.230 1.00 96.38 214 ARG A N 1
ATOM 1610 C CA . ARG A 1 214 ? -2.119 -12.993 11.002 1.00 96.38 214 ARG A CA 1
ATOM 1611 C C . ARG A 1 214 ? -2.474 -13.641 12.334 1.00 96.38 214 ARG A C 1
ATOM 1613 O O . ARG A 1 214 ? -1.598 -13.808 13.178 1.00 96.38 214 ARG A O 1
ATOM 1620 N N . PHE A 1 215 ? -3.722 -14.069 12.473 1.00 96.81 215 PHE A N 1
ATOM 1621 C CA . PHE A 1 215 ? -4.231 -14.789 13.642 1.00 96.81 215 PHE A CA 1
ATOM 1622 C C . PHE A 1 215 ? -5.002 -16.028 13.195 1.00 96.81 215 PHE A C 1
ATOM 1624 O O . PHE A 1 215 ? -5.554 -16.036 12.098 1.00 96.81 215 PHE A O 1
ATOM 1631 N N . VAL A 1 216 ? -5.046 -17.066 14.027 1.00 97.69 216 VAL A N 1
ATOM 1632 C CA . VAL A 1 216 ? -5.890 -18.248 13.804 1.00 97.69 216 VAL A CA 1
ATOM 1633 C C . VAL A 1 216 ? -6.950 -18.270 14.896 1.00 97.69 216 VAL A C 1
ATOM 1635 O O . VAL A 1 216 ? -6.612 -18.183 16.075 1.00 97.69 216 VAL A O 1
ATOM 1638 N N . ILE A 1 217 ? -8.219 -18.359 14.505 1.00 97.88 217 ILE A N 1
ATOM 1639 C CA . ILE A 1 217 ? -9.351 -18.515 15.414 1.00 97.88 217 ILE A CA 1
ATOM 1640 C C . ILE A 1 217 ? -9.861 -19.950 15.275 1.00 97.88 217 ILE A C 1
ATOM 1642 O O . ILE A 1 217 ? -10.395 -20.287 14.212 1.00 97.88 217 ILE A O 1
ATOM 1646 N N . PRO A 1 218 ? -9.718 -20.793 16.312 1.00 97.88 218 PRO A N 1
ATOM 1647 C CA . PRO A 1 218 ? -10.223 -22.158 16.259 1.00 97.88 218 PRO A CA 1
ATOM 1648 C C . PRO A 1 218 ? -11.752 -22.185 16.123 1.00 97.88 218 PRO A C 1
ATOM 1650 O O . PRO A 1 218 ? -12.423 -21.183 16.400 1.00 97.88 218 PRO A O 1
ATOM 1653 N N . VAL A 1 219 ? -12.315 -23.317 15.696 1.00 96.88 219 VAL A N 1
ATOM 1654 C CA . VAL A 1 219 ? -13.778 -23.527 15.635 1.00 96.88 219 VAL A CA 1
ATOM 1655 C C . VAL A 1 219 ? -14.451 -23.140 16.955 1.00 96.88 219 VAL A C 1
ATOM 1657 O O . VAL A 1 219 ? -14.045 -23.594 18.021 1.00 96.88 219 VAL A O 1
ATOM 1660 N N . GLY A 1 220 ? -15.486 -22.294 16.893 1.00 95.25 220 GLY A N 1
ATOM 1661 C CA . GLY A 1 220 ? -16.221 -21.820 18.075 1.00 95.25 220 GLY A CA 1
ATOM 1662 C C . GLY A 1 220 ? -15.463 -20.792 18.925 1.00 95.25 220 GLY A C 1
ATOM 1663 O O . GLY A 1 220 ? -16.024 -20.256 19.880 1.00 95.25 220 GLY A O 1
ATOM 1664 N N . GLY A 1 221 ? -14.206 -20.497 18.585 1.00 97.75 221 GLY A N 1
ATOM 1665 C CA . GLY A 1 221 ? -13.372 -19.523 19.273 1.00 97.75 221 GLY A CA 1
ATOM 1666 C C . GLY A 1 221 ? -13.720 -18.075 18.932 1.00 97.75 221 GLY A C 1
ATOM 1667 O O . GLY A 1 221 ? -14.511 -17.768 18.036 1.00 97.75 221 GLY A O 1
ATOM 1668 N N . SER A 1 222 ? -13.073 -17.152 19.638 1.00 97.69 222 SER A N 1
ATOM 1669 C CA . SER A 1 222 ? -13.112 -15.726 19.317 1.00 97.69 222 SER A CA 1
ATOM 1670 C C . SER A 1 222 ? -11.734 -15.098 19.494 1.00 97.69 222 SER A C 1
ATOM 1672 O O . SER A 1 222 ? -10.903 -15.627 20.233 1.00 97.69 222 SER A O 1
ATOM 1674 N N . TYR A 1 223 ? -11.479 -13.986 18.805 1.00 97.81 223 TYR A N 1
ATOM 1675 C CA . TYR A 1 223 ? -10.217 -13.262 18.907 1.00 97.81 223 TYR A CA 1
ATOM 1676 C C . TYR A 1 223 ? -10.445 -11.753 19.057 1.00 97.81 223 TYR A C 1
ATOM 1678 O O . TYR A 1 223 ? -11.004 -11.130 18.144 1.00 97.81 223 TYR A O 1
ATOM 1686 N N . PRO A 1 224 ? -10.021 -11.149 20.184 1.00 97.19 224 PRO A N 1
ATOM 1687 C CA . PRO A 1 224 ? -10.095 -9.712 20.384 1.00 97.19 224 PRO A CA 1
ATOM 1688 C C . PRO A 1 224 ? -8.916 -8.998 19.706 1.00 97.19 224 PRO A C 1
ATOM 1690 O O . PRO A 1 224 ? -7.746 -9.280 19.951 1.00 97.19 224 PRO A O 1
ATOM 1693 N N . ILE A 1 225 ? -9.232 -8.006 18.885 1.00 95.12 225 ILE A N 1
ATOM 1694 C CA . ILE A 1 225 ? -8.315 -7.074 18.240 1.00 95.12 225 ILE A CA 1
ATOM 1695 C C . ILE A 1 225 ? -8.437 -5.741 18.980 1.00 95.12 225 ILE A C 1
ATOM 1697 O O . ILE A 1 225 ? -9.376 -4.972 18.760 1.00 95.12 225 ILE A O 1
ATOM 1701 N N . LYS A 1 226 ? -7.469 -5.470 19.860 1.00 95.62 226 LYS A N 1
ATOM 1702 C CA . LYS A 1 226 ? -7.374 -4.215 20.615 1.00 95.62 226 LYS A CA 1
ATOM 1703 C C . LYS A 1 226 ? -6.157 -3.416 20.170 1.00 95.62 226 LYS A C 1
ATOM 1705 O O . LYS A 1 226 ? -5.044 -3.935 20.157 1.00 95.62 226 LYS A O 1
ATOM 1710 N N . SER A 1 227 ? -6.356 -2.156 19.796 1.00 93.19 227 SER A N 1
ATOM 1711 C CA . SER A 1 227 ? -5.260 -1.255 19.419 1.00 93.19 227 SER A CA 1
ATOM 1712 C C . SER A 1 227 ? -5.632 0.203 19.661 1.00 93.19 227 SER A C 1
ATOM 1714 O O . SER A 1 227 ? -6.803 0.571 19.612 1.00 93.19 227 SER A O 1
ATOM 1716 N N . THR A 1 228 ? -4.631 1.050 19.880 1.00 91.56 228 THR A N 1
ATOM 1717 C CA . THR A 1 228 ? -4.793 2.503 19.971 1.00 91.56 228 THR A CA 1
ATOM 1718 C C . THR A 1 228 ? -4.062 3.205 18.832 1.00 91.56 228 THR A C 1
ATOM 1720 O O . THR A 1 228 ? -3.018 2.747 18.358 1.00 91.56 228 THR A O 1
ATOM 1723 N N . PHE A 1 229 ? -4.629 4.314 18.366 1.00 88.38 229 PHE A N 1
ATOM 1724 C CA . PHE A 1 229 ? -4.114 5.103 17.252 1.00 88.38 229 PHE A CA 1
ATOM 1725 C C . PHE A 1 229 ? -4.159 6.590 17.593 1.00 88.38 229 PHE A C 1
ATOM 1727 O O . PHE A 1 229 ? -5.103 7.074 18.209 1.00 88.38 229 PHE A O 1
ATOM 1734 N N . SER A 1 230 ? -3.159 7.341 17.136 1.00 85.88 230 SER A N 1
ATOM 1735 C CA . SER A 1 230 ? -3.139 8.810 17.224 1.00 85.88 230 SER A CA 1
ATOM 1736 C C . SER A 1 230 ? -3.934 9.492 16.101 1.00 85.88 230 SER A C 1
ATOM 1738 O O . SER A 1 230 ? -4.121 10.714 16.106 1.00 85.88 230 SER A O 1
ATOM 1740 N N . THR A 1 231 ? -4.390 8.712 15.115 1.00 84.06 231 THR A N 1
ATOM 1741 C CA . THR A 1 231 ? -5.169 9.171 13.964 1.00 84.06 231 THR A CA 1
ATOM 1742 C C . THR A 1 231 ? -6.338 8.228 13.698 1.00 84.06 231 THR A C 1
ATOM 1744 O O . THR A 1 231 ? -6.257 7.023 13.940 1.00 84.06 231 THR A O 1
ATOM 1747 N N . ARG A 1 232 ? -7.439 8.781 13.182 1.00 88.50 232 ARG A N 1
ATOM 1748 C CA . ARG A 1 232 ? -8.609 8.006 12.768 1.00 88.50 232 ARG A CA 1
ATOM 1749 C C . ARG A 1 232 ? -8.352 7.401 11.392 1.00 88.50 232 ARG A C 1
ATOM 1751 O O . ARG A 1 232 ? -8.674 8.010 10.376 1.00 88.50 232 ARG A O 1
ATOM 1758 N N . GLN A 1 233 ? -7.734 6.228 11.360 1.00 84.94 233 GLN A N 1
ATOM 1759 C CA . GLN A 1 233 ? -7.447 5.506 10.122 1.00 84.94 233 GLN A CA 1
ATOM 1760 C C . GLN A 1 233 ? -8.187 4.166 10.090 1.00 84.94 233 GLN A C 1
ATOM 1762 O O . GLN A 1 233 ? -8.449 3.562 11.125 1.00 84.94 233 GLN A O 1
ATOM 1767 N N . GLN A 1 234 ? -8.570 3.738 8.890 1.00 93.25 234 GLN A N 1
ATOM 1768 C CA . GLN A 1 234 ? -9.381 2.545 8.661 1.00 93.25 234 GLN A CA 1
ATOM 1769 C C . GLN A 1 234 ? -8.546 1.272 8.839 1.00 93.25 234 GLN A C 1
ATOM 1771 O O . GLN A 1 234 ? -7.499 1.127 8.212 1.00 93.25 234 GLN A O 1
ATOM 1776 N N . THR A 1 235 ? -9.038 0.335 9.643 1.00 92.31 235 THR A N 1
ATOM 1777 C CA . THR A 1 235 ? -8.501 -1.025 9.751 1.00 92.31 235 THR A CA 1
ATOM 1778 C C . THR A 1 235 ? -9.315 -1.960 8.869 1.00 92.31 235 THR A C 1
ATOM 1780 O O . THR A 1 235 ? -10.547 -1.923 8.904 1.00 92.31 235 THR A O 1
ATOM 1783 N N . VAL A 1 236 ? -8.637 -2.814 8.103 1.00 94.25 236 VAL A N 1
ATOM 1784 C CA . VAL A 1 236 ? -9.278 -3.846 7.275 1.00 94.25 236 VAL A CA 1
ATOM 1785 C C . VAL A 1 236 ? -9.087 -5.204 7.935 1.00 94.25 236 VAL A C 1
ATOM 1787 O O . VAL A 1 236 ? -7.958 -5.574 8.264 1.00 94.25 236 VAL A O 1
ATOM 1790 N N . VAL A 1 237 ? -10.179 -5.942 8.116 1.00 97.00 237 VAL A N 1
ATOM 1791 C CA . VAL A 1 237 ? -10.181 -7.311 8.638 1.00 97.00 237 VAL A CA 1
ATOM 1792 C C . VAL A 1 237 ? -10.732 -8.237 7.560 1.00 97.00 237 VAL A C 1
ATOM 1794 O O . VAL A 1 237 ? -11.826 -8.008 7.048 1.00 97.00 237 VAL A O 1
ATOM 1797 N N . THR A 1 238 ? -9.970 -9.270 7.212 1.00 96.19 238 THR A N 1
ATOM 1798 C CA . THR A 1 238 ? -10.378 -10.329 6.271 1.00 96.19 238 THR A CA 1
ATOM 1799 C C . THR A 1 238 ? -10.212 -11.689 6.927 1.00 96.19 238 THR A C 1
ATOM 1801 O O . THR A 1 238 ? -9.376 -11.845 7.820 1.00 96.19 238 THR A O 1
ATOM 1804 N N . ALA A 1 239 ? -11.011 -12.659 6.495 1.00 97.12 239 ALA A N 1
ATOM 1805 C CA . ALA A 1 239 ? -11.025 -14.001 7.048 1.00 97.12 239 ALA A CA 1
ATOM 1806 C C . ALA A 1 239 ? -10.894 -15.046 5.936 1.00 97.12 239 ALA A C 1
ATOM 1808 O O . ALA A 1 239 ? -11.442 -14.872 4.849 1.00 97.12 239 ALA A O 1
ATOM 1809 N N . TYR A 1 240 ? -10.182 -16.134 6.220 1.00 96.69 240 TYR A N 1
ATOM 1810 C CA . TYR A 1 240 ? -9.939 -17.235 5.290 1.00 96.69 240 TYR A CA 1
ATOM 1811 C C . TYR A 1 240 ? -10.062 -18.571 6.018 1.00 96.69 240 TYR A C 1
ATOM 1813 O O . TYR A 1 240 ? -9.603 -18.700 7.151 1.00 96.69 240 TYR A O 1
ATOM 1821 N N . ASP A 1 241 ? -10.627 -19.580 5.368 1.00 96.69 241 ASP A N 1
ATOM 1822 C CA . ASP A 1 241 ? -10.580 -20.965 5.839 1.00 96.69 241 ASP A CA 1
ATOM 1823 C C . ASP A 1 241 ? -9.112 -21.380 6.049 1.00 96.69 241 ASP A C 1
ATOM 1825 O O . ASP A 1 241 ? -8.274 -21.199 5.163 1.00 96.69 241 ASP A O 1
ATOM 1829 N N . ALA A 1 242 ? -8.768 -21.886 7.236 1.00 95.75 242 ALA A N 1
ATOM 1830 C CA . ALA A 1 242 ? -7.369 -22.110 7.595 1.00 95.75 242 ALA A CA 1
ATOM 1831 C C . ALA A 1 242 ? -6.690 -23.225 6.783 1.00 95.75 242 ALA A C 1
ATOM 1833 O O . ALA A 1 242 ? -5.467 -23.201 6.641 1.00 95.75 242 ALA A O 1
ATOM 1834 N N . ALA A 1 243 ? -7.461 -24.181 6.257 1.00 92.19 243 ALA A N 1
ATOM 1835 C CA . ALA A 1 243 ? -6.941 -25.319 5.504 1.00 92.19 243 ALA A CA 1
ATOM 1836 C C . ALA A 1 243 ? -6.800 -25.004 4.010 1.00 92.19 243 ALA A C 1
ATOM 1838 O O . ALA A 1 243 ? -5.819 -25.390 3.379 1.00 92.19 243 ALA A O 1
ATOM 1839 N N . THR A 1 244 ? -7.782 -24.305 3.443 1.00 93.06 244 THR A N 1
ATOM 1840 C CA . THR A 1 244 ? -7.886 -24.062 1.993 1.00 93.06 244 THR A CA 1
ATOM 1841 C C . THR A 1 244 ? -7.483 -22.652 1.581 1.00 93.06 244 THR A C 1
ATOM 1843 O O . THR A 1 244 ? -7.295 -22.392 0.396 1.00 93.06 244 THR A O 1
ATOM 1846 N N . PHE A 1 245 ? -7.364 -21.732 2.542 1.00 90.56 245 PHE A N 1
ATOM 1847 C CA . PHE A 1 245 ? -7.131 -20.307 2.311 1.00 90.56 245 PHE A CA 1
ATOM 1848 C C . PHE A 1 245 ? -8.201 -19.640 1.423 1.00 90.56 245 PHE A C 1
ATOM 1850 O O . PHE A 1 245 ? -7.972 -18.581 0.839 1.00 90.56 245 PHE A O 1
ATOM 1857 N N . ILE A 1 246 ? -9.392 -20.242 1.332 1.00 88.25 246 ILE A N 1
ATOM 1858 C CA . ILE A 1 246 ? -10.549 -19.667 0.640 1.00 88.25 246 ILE A CA 1
ATOM 1859 C C . ILE A 1 246 ? -11.147 -18.561 1.526 1.00 88.25 246 ILE A C 1
ATOM 1861 O O . ILE A 1 246 ? -11.326 -18.793 2.725 1.00 88.25 246 ILE A O 1
ATOM 1865 N N . PRO A 1 247 ? -11.466 -17.367 0.987 1.00 91.94 247 PRO A N 1
ATOM 1866 C CA . PRO A 1 247 ? -12.091 -16.297 1.761 1.00 91.94 247 PRO A CA 1
ATOM 1867 C C . PRO A 1 247 ? -13.409 -16.738 2.412 1.00 91.94 247 PRO A C 1
ATOM 1869 O O . PRO A 1 247 ? -14.255 -17.338 1.750 1.00 91.94 247 PRO A O 1
ATOM 1872 N N . VAL A 1 248 ? -13.607 -16.387 3.684 1.00 95.31 248 VAL A N 1
ATOM 1873 C CA . VAL A 1 248 ? -14.868 -16.600 4.416 1.00 95.31 248 VAL A CA 1
ATOM 1874 C C . VAL A 1 248 ? -15.500 -15.261 4.786 1.00 95.31 248 VAL A C 1
ATOM 1876 O O . VAL A 1 248 ? -14.811 -14.257 4.974 1.00 95.31 248 VAL A O 1
ATOM 1879 N N . MET A 1 249 ? -16.829 -15.233 4.861 1.00 94.88 249 MET A N 1
ATOM 1880 C CA . MET A 1 249 ? -17.579 -14.011 5.153 1.00 94.88 249 MET A CA 1
ATOM 1881 C C . MET A 1 249 ? -17.497 -13.659 6.643 1.00 94.88 249 MET A C 1
ATOM 1883 O O . MET A 1 249 ? -17.523 -14.537 7.495 1.00 94.88 249 MET A O 1
ATOM 1887 N N . ILE A 1 250 ? -17.438 -12.372 6.958 1.00 96.56 250 ILE A N 1
ATOM 1888 C CA . ILE A 1 250 ? -17.581 -11.795 8.293 1.00 96.56 250 ILE A CA 1
ATOM 1889 C C . ILE A 1 250 ? -18.811 -10.878 8.229 1.00 96.56 250 ILE A C 1
ATOM 1891 O O . ILE A 1 250 ? -18.793 -9.908 7.470 1.00 96.56 250 ILE A O 1
ATOM 1895 N N . ASP A 1 251 ? -19.873 -11.181 8.976 1.00 95.25 251 ASP A N 1
ATOM 1896 C CA . ASP A 1 251 ? -21.184 -10.510 8.904 1.00 95.25 251 ASP A CA 1
ATOM 1897 C C . ASP A 1 251 ? -21.646 -10.296 7.448 1.00 95.25 251 ASP A C 1
ATOM 1899 O O . ASP A 1 251 ? -21.917 -9.172 7.019 1.00 95.25 251 ASP A O 1
ATOM 1903 N N . ASP A 1 252 ? -21.641 -11.378 6.660 1.00 91.62 252 ASP A N 1
ATOM 1904 C CA . ASP A 1 252 ? -22.010 -11.405 5.234 1.00 91.62 252 ASP A CA 1
ATOM 1905 C C . ASP A 1 252 ? -21.128 -10.541 4.311 1.00 91.62 252 ASP A C 1
ATOM 1907 O O . ASP A 1 252 ? -21.521 -10.173 3.200 1.00 91.62 252 ASP A O 1
ATOM 1911 N N . LYS A 1 253 ? -19.901 -10.218 4.740 1.00 90.19 253 LYS A N 1
ATOM 1912 C CA . LYS A 1 253 ? -18.931 -9.433 3.960 1.00 90.19 253 LYS A CA 1
ATOM 1913 C C . LYS A 1 253 ? -17.592 -10.147 3.855 1.00 90.19 253 LYS A C 1
ATOM 1915 O O . LYS A 1 253 ? -17.074 -10.656 4.838 1.00 90.19 253 LYS A O 1
ATOM 1920 N N . THR A 1 254 ? -16.957 -10.102 2.687 1.00 89.12 254 THR A N 1
ATOM 1921 C CA . THR A 1 254 ? -15.605 -10.667 2.483 1.00 89.12 254 THR A CA 1
ATOM 1922 C C . THR A 1 254 ? -14.516 -9.914 3.254 1.00 89.12 254 THR A C 1
ATOM 1924 O O . THR A 1 254 ? -13.430 -10.440 3.494 1.00 89.12 254 THR A O 1
ATOM 1927 N N . ALA A 1 255 ? -14.801 -8.671 3.643 1.00 93.06 255 ALA A N 1
ATOM 1928 C CA . ALA A 1 255 ? -13.951 -7.843 4.476 1.00 93.06 255 ALA A CA 1
ATOM 1929 C C . ALA A 1 255 ? -14.806 -6.920 5.346 1.00 93.06 255 ALA A C 1
ATOM 1931 O O . ALA A 1 255 ? -15.822 -6.378 4.898 1.00 93.06 255 ALA A O 1
ATOM 1932 N N . VAL A 1 256 ? -14.348 -6.678 6.569 1.00 94.69 256 VAL A N 1
ATOM 1933 C CA . VAL A 1 256 ? -14.933 -5.692 7.474 1.00 94.69 256 VAL A CA 1
ATOM 1934 C C . VAL A 1 256 ? -13.968 -4.531 7.643 1.00 94.69 256 VAL A C 1
ATOM 1936 O O . VAL A 1 256 ? -12.780 -4.705 7.914 1.00 94.69 256 VAL A O 1
ATOM 1939 N N . PHE A 1 257 ? -14.508 -3.325 7.506 1.00 93.31 257 PHE A N 1
ATOM 1940 C CA . PHE A 1 257 ? -13.776 -2.085 7.691 1.00 93.31 257 PHE A CA 1
ATOM 1941 C C . PHE A 1 257 ? -14.150 -1.459 9.025 1.00 93.31 257 PHE A C 1
ATOM 1943 O O . PHE A 1 257 ? -15.309 -1.101 9.246 1.00 93.31 257 PHE A O 1
ATOM 1950 N N . VAL A 1 258 ? -13.168 -1.289 9.904 1.00 94.50 258 VAL A N 1
ATOM 1951 C CA . VAL A 1 258 ? -13.395 -0.731 11.235 1.00 94.50 258 VAL A CA 1
ATOM 1952 C C . VAL A 1 258 ? -12.636 0.574 11.392 1.00 94.50 258 VAL A C 1
ATOM 1954 O O . VAL A 1 258 ? -11.429 0.642 11.173 1.00 94.50 258 VAL A O 1
ATOM 1957 N N . PHE A 1 259 ? -13.355 1.618 11.794 1.00 91.25 259 PHE A N 1
ATOM 1958 C CA . PHE A 1 259 ? -12.762 2.891 12.181 1.00 91.25 259 PHE A CA 1
ATOM 1959 C C . PHE A 1 259 ? -12.623 2.931 13.703 1.00 91.25 259 PHE A C 1
ATOM 1961 O O . PHE A 1 259 ? -13.617 2.684 14.391 1.00 91.25 259 PHE A O 1
ATOM 1968 N N . PRO A 1 260 ? -11.437 3.257 14.239 1.00 91.81 260 PRO A N 1
ATOM 1969 C CA . PRO A 1 260 ? -11.266 3.430 15.669 1.00 91.81 260 PRO A CA 1
ATOM 1970 C C . PRO A 1 260 ? -12.033 4.680 16.136 1.00 91.81 260 PRO A C 1
ATOM 1972 O O . PRO A 1 260 ? -12.248 5.627 15.368 1.00 91.81 260 PRO A O 1
ATOM 1975 N N . SER A 1 261 ? -12.473 4.667 17.389 1.00 91.06 261 SER A N 1
ATOM 1976 C CA . SER A 1 261 ? -13.330 5.691 17.997 1.00 91.06 261 SER A CA 1
ATOM 1977 C C . SER A 1 261 ? -12.624 6.357 19.175 1.00 91.06 261 SER A C 1
ATOM 1979 O O . SER A 1 261 ? -11.791 5.736 19.821 1.00 91.06 261 SER A O 1
ATOM 1981 N N . ILE A 1 262 ? -12.934 7.624 19.452 1.00 86.94 262 ILE A N 1
ATOM 1982 C CA . ILE A 1 262 ? -12.359 8.349 20.600 1.00 86.94 262 ILE A CA 1
ATOM 1983 C C . ILE A 1 262 ? -12.840 7.712 21.911 1.00 86.94 262 ILE A C 1
ATOM 1985 O O . ILE A 1 262 ? -12.071 7.545 22.850 1.00 86.94 262 ILE A O 1
ATOM 1989 N N . THR A 1 263 ? -14.101 7.284 21.946 1.00 88.44 263 THR A N 1
ATOM 1990 C CA . THR A 1 263 ? -14.626 6.416 22.999 1.00 88.44 263 THR A CA 1
ATOM 1991 C C . THR A 1 263 ? -14.375 4.951 22.629 1.00 88.44 263 THR A C 1
ATOM 1993 O O . THR A 1 263 ? -14.619 4.578 21.477 1.00 88.44 263 THR A O 1
ATOM 1996 N N . PRO A 1 264 ? -13.902 4.096 23.553 1.00 85.00 264 PRO A N 1
ATOM 1997 C CA . PRO A 1 264 ? -13.792 2.661 23.308 1.00 85.00 264 PRO A CA 1
ATOM 1998 C C . PRO A 1 264 ? -15.174 2.071 22.997 1.00 85.00 264 PRO A C 1
ATOM 2000 O O . PRO A 1 264 ? -16.009 1.917 23.882 1.00 85.00 264 PRO A O 1
ATOM 2003 N N . VAL A 1 265 ? -15.432 1.770 21.725 1.00 84.56 265 VAL A N 1
ATOM 2004 C CA . VAL A 1 265 ? -16.655 1.091 21.284 1.00 84.56 265 VAL A CA 1
ATOM 2005 C C . VAL A 1 265 ? -16.270 -0.329 20.911 1.00 84.56 265 VAL A C 1
ATOM 2007 O O . VAL A 1 265 ? -15.603 -0.527 19.894 1.00 84.56 265 VAL A O 1
ATOM 2010 N N . SER A 1 266 ? -16.685 -1.299 21.726 1.00 93.25 266 SER A N 1
ATOM 2011 C CA . SER A 1 266 ? -16.484 -2.712 21.408 1.00 93.25 266 SER A CA 1
ATOM 2012 C C . SER A 1 266 ? -17.482 -3.145 20.338 1.00 93.25 266 SER A C 1
ATOM 2014 O O . SER A 1 266 ? -18.685 -2.913 20.465 1.00 93.25 266 SER A O 1
ATOM 2016 N N . ARG A 1 267 ? -16.980 -3.741 19.256 1.00 95.38 267 ARG A N 1
ATOM 2017 C CA . ARG A 1 267 ? -17.801 -4.316 18.183 1.00 95.38 267 ARG A CA 1
ATOM 2018 C C . ARG A 1 267 ? -17.528 -5.803 18.075 1.00 95.38 267 ARG A C 1
ATOM 2020 O O . ARG A 1 267 ? -16.372 -6.215 18.093 1.00 95.38 267 ARG A O 1
ATOM 2027 N N . ILE A 1 268 ? -18.581 -6.593 17.919 1.00 97.31 268 ILE A N 1
ATOM 2028 C CA . ILE A 1 268 ? -18.480 -8.035 17.711 1.00 97.31 268 ILE A CA 1
ATOM 2029 C C . ILE A 1 268 ? -18.900 -8.319 16.275 1.00 97.31 268 ILE A C 1
ATOM 2031 O O . ILE A 1 268 ? -19.966 -7.870 15.866 1.00 97.31 268 ILE A O 1
ATOM 2035 N N . TYR A 1 269 ? -18.062 -9.039 15.534 1.00 97.62 269 TYR A N 1
ATOM 2036 C CA . TYR A 1 269 ? -18.392 -9.542 14.203 1.00 97.62 269 TYR A CA 1
ATOM 2037 C C . TYR A 1 269 ? -18.378 -11.066 14.212 1.00 97.62 269 TYR A C 1
ATOM 2039 O O . TYR A 1 269 ? -17.553 -11.685 14.897 1.00 97.62 269 TYR A O 1
ATOM 2047 N N . TYR A 1 270 ? -19.256 -11.672 13.427 1.00 97.81 270 TYR A N 1
ATOM 2048 C CA . TYR A 1 270 ? -19.424 -13.113 13.348 1.00 97.81 270 TYR A CA 1
ATOM 2049 C C . TYR A 1 270 ? -18.985 -13.633 11.987 1.00 97.81 270 TYR A C 1
ATOM 2051 O O . TYR A 1 270 ? -19.283 -13.062 10.945 1.00 97.81 270 TYR A O 1
ATOM 2059 N N . ILE A 1 271 ? -18.298 -14.766 11.992 1.00 96.81 271 ILE A N 1
ATOM 2060 C CA . ILE A 1 271 ? -18.042 -15.551 10.786 1.00 96.81 271 ILE A CA 1
ATOM 2061 C C . ILE A 1 271 ? -19.120 -16.628 10.774 1.00 96.81 271 ILE A C 1
ATOM 2063 O O . ILE A 1 271 ? -19.023 -17.543 11.597 1.00 96.81 271 ILE A O 1
ATOM 2067 N N . PRO A 1 272 ? -20.191 -16.493 9.971 1.00 94.19 272 PRO A N 1
ATOM 2068 C CA . PRO A 1 272 ? -21.315 -17.414 10.022 1.00 94.19 272 PRO A CA 1
ATOM 2069 C C . PRO A 1 272 ? -20.870 -18.824 9.639 1.00 94.19 272 PRO A C 1
ATOM 2071 O O . PRO A 1 272 ? -19.896 -19.009 8.908 1.00 94.19 272 PRO A O 1
ATOM 2074 N N . SER A 1 273 ? -21.598 -19.820 10.146 1.00 91.75 273 SER A N 1
ATOM 2075 C CA . SER A 1 273 ? -21.412 -21.209 9.728 1.00 91.75 273 SER A CA 1
ATOM 2076 C C . SER A 1 273 ? -21.552 -21.300 8.218 1.00 91.75 273 SER A C 1
ATOM 2078 O O . SER A 1 273 ? -22.454 -20.675 7.655 1.00 91.75 273 SER A O 1
ATOM 2080 N N . ALA A 1 274 ? -20.657 -22.046 7.562 1.00 78.94 274 ALA A N 1
ATOM 2081 C CA . ALA A 1 274 ? -20.886 -22.419 6.178 1.00 78.94 274 ALA A CA 1
ATOM 2082 C C . ALA A 1 274 ? -22.256 -23.098 6.137 1.00 78.94 274 ALA A C 1
ATOM 2084 O O . ALA A 1 274 ? -22.422 -24.166 6.726 1.00 78.94 274 ALA A O 1
ATOM 2085 N N . GLN A 1 275 ? -23.252 -22.458 5.517 1.00 66.50 275 GLN A N 1
ATOM 2086 C CA . GLN A 1 275 ? -24.517 -23.128 5.265 1.00 66.50 275 GLN A CA 1
ATOM 2087 C C . GLN A 1 275 ? -24.168 -24.363 4.445 1.00 66.50 275 GLN A C 1
ATOM 2089 O O . GLN A 1 275 ? -23.769 -24.254 3.285 1.00 66.50 275 GLN A O 1
ATOM 2094 N N . VAL A 1 276 ? -24.248 -25.536 5.075 1.00 51.41 276 VAL A N 1
ATOM 2095 C CA . VAL A 1 276 ? -24.317 -26.787 4.333 1.00 51.41 276 VAL A CA 1
ATOM 2096 C C . VAL A 1 276 ? -25.526 -26.595 3.426 1.00 51.41 276 VAL A C 1
ATOM 2098 O O . VAL A 1 276 ? -26.588 -26.262 3.960 1.00 51.41 276 VAL A O 1
ATOM 2101 N N . PRO A 1 277 ? -25.390 -26.689 2.094 1.00 44.62 277 PRO A N 1
ATOM 2102 C CA . PRO A 1 277 ? -26.543 -26.642 1.216 1.00 44.62 277 PRO A CA 1
ATOM 2103 C C . PRO A 1 277 ? -27.503 -27.722 1.705 1.00 44.62 277 PRO A C 1
ATOM 2105 O O . PRO A 1 277 ? -27.204 -28.912 1.615 1.00 44.62 277 PRO A O 1
ATOM 2108 N N . ILE A 1 278 ? -28.599 -27.314 2.340 1.00 41.94 278 ILE A N 1
ATOM 2109 C CA . ILE A 1 278 ? -29.650 -28.250 2.691 1.00 41.94 278 ILE A CA 1
ATOM 2110 C C . ILE A 1 278 ? -30.385 -28.457 1.374 1.00 41.94 278 ILE A C 1
ATOM 2112 O O . ILE A 1 278 ? -31.146 -27.587 0.953 1.00 41.94 278 ILE A O 1
ATOM 2116 N N . ASP A 1 279 ? -30.116 -29.577 0.706 1.00 39.12 279 ASP A N 1
ATOM 2117 C CA . ASP A 1 279 ? -30.969 -30.090 -0.365 1.00 39.12 279 ASP A CA 1
ATOM 2118 C C . ASP A 1 279 ? -32.334 -30.435 0.250 1.00 39.12 279 ASP A C 1
ATOM 2120 O O . ASP A 1 279 ? -32.637 -31.580 0.582 1.00 39.12 279 ASP A O 1
ATOM 2124 N N . VAL A 1 280 ? -33.177 -29.422 0.459 1.00 41.81 280 VAL A N 1
ATOM 2125 C CA . VAL A 1 280 ? -34.594 -29.623 0.762 1.00 41.81 280 VAL A CA 1
ATOM 2126 C C . VAL A 1 280 ? -35.310 -29.836 -0.566 1.00 41.81 280 VAL A C 1
ATOM 2128 O O . VAL A 1 280 ? -36.011 -28.963 -1.072 1.00 41.81 280 VAL A O 1
ATOM 2131 N N . VAL A 1 281 ? -35.153 -31.028 -1.140 1.00 41.91 281 VAL A N 1
ATOM 2132 C CA . VAL A 1 281 ? -36.160 -31.574 -2.055 1.00 41.91 281 VAL A CA 1
ATOM 2133 C C . VAL A 1 281 ? -37.335 -32.012 -1.179 1.00 41.91 281 VAL A C 1
ATOM 2135 O O . VAL A 1 281 ? -37.451 -33.170 -0.789 1.00 41.91 281 VAL A O 1
ATOM 2138 N N . SER A 1 282 ? -38.193 -31.058 -0.812 1.00 36.12 282 SER A N 1
ATOM 2139 C CA . SER A 1 282 ? -39.519 -31.364 -0.275 1.00 36.12 282 SER A CA 1
ATOM 2140 C C . SER A 1 282 ? -40.468 -31.529 -1.456 1.00 36.12 282 SER A C 1
ATOM 2142 O O . SER A 1 28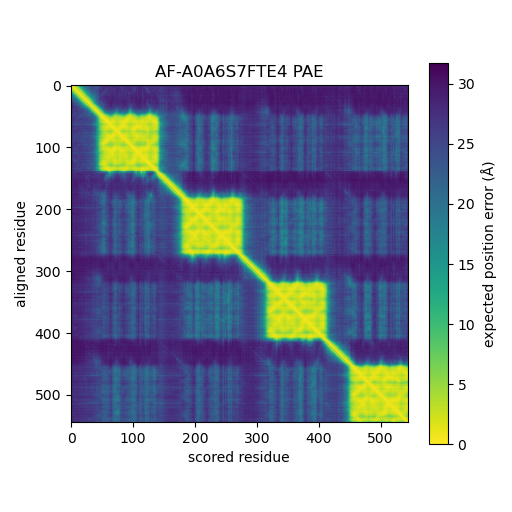2 ? -40.942 -30.556 -2.040 1.00 36.12 282 SER A O 1
ATOM 2144 N N . THR A 1 283 ? -40.724 -32.775 -1.843 1.00 40.22 283 THR A N 1
ATOM 2145 C CA . THR A 1 283 ? -41.849 -33.125 -2.711 1.00 40.22 283 THR A CA 1
ATOM 2146 C C . THR A 1 283 ? -43.149 -32.853 -1.956 1.00 40.22 283 THR A C 1
ATOM 2148 O O . THR A 1 283 ? -43.569 -33.657 -1.124 1.00 40.22 283 THR A O 1
ATOM 2151 N N . HIS A 1 284 ? -43.794 -31.720 -2.227 1.00 35.34 284 HIS A N 1
ATOM 2152 C CA . HIS A 1 284 ? -45.188 -31.507 -1.846 1.00 35.34 284 HIS A CA 1
ATOM 2153 C C . HIS A 1 284 ? -46.100 -32.017 -2.962 1.00 35.34 284 HIS A C 1
ATOM 2155 O O . HIS A 1 284 ? -46.104 -31.490 -4.072 1.00 35.34 284 HIS A O 1
ATOM 2161 N N . ALA A 1 285 ? -46.858 -33.070 -2.654 1.00 41.19 285 ALA A N 1
ATOM 2162 C CA . ALA A 1 285 ? -48.046 -33.439 -3.410 1.00 41.19 285 ALA A CA 1
ATOM 2163 C C . ALA A 1 285 ? -49.155 -32.391 -3.166 1.00 41.19 285 ALA A C 1
ATOM 2165 O O . ALA A 1 285 ? -49.201 -31.808 -2.077 1.00 41.19 285 ALA A O 1
ATOM 2166 N N . PRO A 1 286 ? -50.040 -32.136 -4.146 1.00 42.84 286 PRO A N 1
ATOM 2167 C CA . PRO A 1 286 ? -51.121 -31.177 -3.990 1.00 42.84 286 PRO A CA 1
ATOM 2168 C C . PRO A 1 286 ? -52.243 -31.811 -3.162 1.00 42.84 286 PRO A C 1
ATOM 2170 O O . PRO A 1 286 ? -52.747 -32.875 -3.517 1.00 42.84 286 PRO A O 1
ATOM 2173 N N . THR A 1 287 ? -52.643 -31.157 -2.072 1.00 36.44 287 THR A N 1
ATOM 2174 C CA . THR A 1 287 ? -53.893 -31.480 -1.376 1.00 36.44 287 THR A CA 1
ATOM 2175 C C . THR A 1 287 ? -54.904 -30.384 -1.670 1.00 36.44 287 THR A C 1
ATOM 2177 O O . THR A 1 287 ? -54.644 -29.202 -1.441 1.00 36.44 287 THR A O 1
ATOM 2180 N N . ASP A 1 288 ? -56.037 -30.827 -2.203 1.00 38.28 288 ASP A N 1
ATOM 2181 C CA . ASP A 1 288 ? -57.210 -30.049 -2.560 1.00 38.28 288 ASP A CA 1
ATOM 2182 C C . ASP A 1 288 ? -57.825 -29.262 -1.397 1.00 38.28 288 ASP A C 1
ATOM 2184 O O . ASP A 1 288 ? -57.656 -29.551 -0.212 1.00 38.28 288 ASP A O 1
ATOM 2188 N N . ALA A 1 289 ? -58.583 -28.253 -1.816 1.00 44.09 289 ALA A N 1
ATOM 2189 C CA . ALA A 1 289 ? -59.378 -27.330 -1.034 1.00 44.09 289 ALA A CA 1
ATOM 2190 C C . ALA A 1 289 ? -60.243 -27.979 0.061 1.00 44.09 289 ALA A C 1
ATOM 2192 O O . ALA A 1 289 ? -60.949 -28.953 -0.185 1.00 44.09 289 ALA A O 1
ATOM 2193 N N . LEU A 1 290 ? -60.345 -27.302 1.210 1.00 33.06 290 LEU A N 1
ATOM 2194 C CA . LEU A 1 290 ? -61.606 -27.236 1.943 1.00 33.06 290 LEU A CA 1
ATOM 2195 C C . LEU A 1 290 ? -61.732 -25.916 2.716 1.00 33.06 290 LEU A C 1
ATOM 2197 O O . LEU A 1 290 ? -60.889 -25.540 3.526 1.00 33.06 290 LEU A O 1
ATOM 2201 N N . SER A 1 291 ? -62.820 -25.221 2.403 1.00 43.16 291 SER A N 1
ATOM 2202 C CA . SER A 1 291 ? -63.384 -24.067 3.096 1.00 43.16 291 SER A CA 1
ATOM 2203 C C . SER A 1 291 ? -63.963 -24.473 4.451 1.00 43.16 291 SER A C 1
ATOM 2205 O O . SER A 1 291 ? -64.683 -25.465 4.508 1.00 43.16 291 SER A O 1
ATOM 2207 N N . THR A 1 292 ? -63.761 -23.643 5.480 1.00 36.09 292 THR A N 1
ATOM 2208 C CA . THR A 1 292 ? -64.788 -23.354 6.499 1.00 36.09 292 THR A CA 1
ATOM 2209 C C . THR A 1 292 ? -64.550 -21.986 7.143 1.00 36.09 292 THR A C 1
ATOM 2211 O O . THR A 1 292 ? -63.466 -21.701 7.649 1.00 36.09 292 THR A O 1
ATOM 2214 N N . GLN A 1 293 ? -65.598 -21.157 7.125 1.00 38.69 293 GLN A N 1
ATOM 2215 C CA . GLN A 1 293 ? -65.784 -19.949 7.935 1.00 38.69 293 GLN A CA 1
ATOM 2216 C C . GLN A 1 293 ? -65.834 -20.265 9.438 1.00 38.69 293 GLN A C 1
ATOM 2218 O O . GLN A 1 293 ? -66.289 -21.339 9.825 1.00 38.69 293 GLN A O 1
ATOM 2223 N N . GLY A 1 294 ? -65.526 -19.270 10.282 1.00 33.66 294 GLY A N 1
ATOM 2224 C CA . GLY A 1 294 ? -65.933 -19.301 11.688 1.00 33.66 294 GLY A CA 1
ATOM 2225 C C . GLY A 1 294 ? -65.369 -18.190 12.578 1.00 33.66 294 GLY A C 1
ATOM 2226 O O . GLY A 1 294 ? -64.317 -18.368 13.167 1.00 33.66 294 GLY A O 1
ATOM 2227 N N . SER A 1 295 ? -66.145 -17.108 12.709 1.00 32.53 295 SER A N 1
ATOM 2228 C CA . SER A 1 295 ? -66.350 -16.258 13.902 1.00 32.53 295 SER A CA 1
ATOM 2229 C C . SER A 1 295 ? -65.186 -15.494 14.567 1.00 32.53 295 SER A C 1
ATOM 2231 O O . SER A 1 295 ? -64.354 -16.045 15.275 1.00 32.53 295 SER A O 1
ATOM 2233 N N . THR A 1 296 ? -65.262 -14.168 14.409 1.00 40.81 296 THR A N 1
ATOM 2234 C CA . THR A 1 296 ? -65.214 -13.091 15.419 1.00 40.81 296 THR A CA 1
ATOM 2235 C C . THR A 1 296 ? -64.847 -13.454 16.865 1.00 40.81 296 THR A C 1
ATOM 2237 O O . THR A 1 296 ? -65.599 -14.177 17.512 1.00 40.81 296 THR A O 1
ATOM 2240 N N . ASP A 1 297 ? -63.827 -12.779 17.415 1.00 35.72 297 ASP A N 1
ATOM 2241 C CA . ASP A 1 297 ? -63.976 -12.112 18.714 1.00 35.72 297 ASP A CA 1
ATOM 2242 C C . ASP A 1 297 ? -63.057 -10.890 18.863 1.00 35.72 297 ASP A C 1
ATOM 2244 O O . ASP A 1 297 ? -61.878 -10.898 18.504 1.00 35.72 297 ASP A O 1
ATOM 2248 N N . ALA A 1 298 ? -63.652 -9.801 19.345 1.00 43.41 298 ALA A N 1
ATOM 2249 C CA . ALA A 1 298 ? -63.049 -8.484 19.456 1.00 43.41 298 ALA A CA 1
ATOM 2250 C C . ALA A 1 298 ? -62.395 -8.296 20.831 1.00 43.41 298 ALA A C 1
ATOM 2252 O O . ALA A 1 298 ? -63.079 -8.268 21.851 1.00 43.41 298 ALA A O 1
ATOM 2253 N N . LEU A 1 299 ? -61.084 -8.053 20.857 1.00 34.78 299 LEU A N 1
ATOM 2254 C CA . LEU A 1 299 ? -60.376 -7.562 22.039 1.00 34.78 299 LEU A CA 1
ATOM 2255 C C . LEU A 1 299 ? -59.849 -6.153 21.759 1.00 34.78 299 LEU A C 1
ATOM 2257 O O . LEU A 1 299 ? -58.868 -5.947 21.049 1.00 34.78 299 LEU A O 1
ATOM 2261 N N . LYS A 1 300 ? -60.559 -5.165 22.317 1.00 39.84 300 LYS A N 1
ATOM 2262 C CA . LYS A 1 300 ? -60.100 -3.779 22.444 1.00 39.84 300 LYS A CA 1
ATOM 2263 C C . LYS A 1 300 ? -58.938 -3.742 23.433 1.00 39.84 300 LYS A C 1
ATOM 2265 O O . LYS A 1 300 ? -59.134 -3.991 24.620 1.00 39.84 300 LYS A O 1
ATOM 2270 N N . THR A 1 301 ? -57.768 -3.330 22.966 1.00 34.78 301 THR A N 1
ATOM 2271 C CA . THR A 1 301 ? -56.666 -2.889 23.825 1.00 34.78 301 THR A CA 1
ATOM 2272 C C . THR A 1 301 ? -56.429 -1.407 23.550 1.00 34.78 301 THR A C 1
ATOM 2274 O O . THR A 1 301 ? -56.052 -1.025 22.445 1.00 34.78 301 THR A O 1
ATOM 2277 N N . GLN A 1 302 ? -56.721 -0.558 24.537 1.00 40.00 302 GLN A N 1
ATOM 2278 C CA . GLN A 1 302 ? -56.332 0.853 24.535 1.00 40.00 302 GLN A CA 1
ATOM 2279 C C . GLN A 1 302 ? -54.824 0.944 24.785 1.00 40.00 302 GLN A C 1
ATOM 2281 O O . GLN A 1 302 ? -54.347 0.492 25.824 1.00 40.00 302 GLN A O 1
ATOM 2286 N N . ALA A 1 303 ? -54.091 1.549 23.852 1.00 36.97 303 ALA A N 1
ATOM 2287 C CA . ALA A 1 303 ? -52.729 2.019 24.079 1.00 36.97 303 ALA A CA 1
ATOM 2288 C C . ALA A 1 303 ? -52.752 3.541 24.325 1.00 36.97 303 ALA A C 1
ATOM 2290 O O . ALA A 1 303 ? -53.541 4.239 23.680 1.00 36.97 303 ALA A O 1
ATOM 2291 N N . PRO A 1 304 ? -51.923 4.066 25.244 1.00 36.34 304 PRO A N 1
ATOM 2292 C CA . PRO A 1 304 ? -51.855 5.492 25.521 1.00 36.34 304 PRO A CA 1
ATOM 2293 C C . PRO A 1 304 ? -51.140 6.220 24.375 1.00 36.34 304 PRO A C 1
ATOM 2295 O O . PRO A 1 304 ? -50.087 5.797 23.902 1.00 36.34 304 PRO A O 1
ATOM 2298 N N . THR A 1 305 ? -51.746 7.310 23.909 1.00 34.53 305 THR A N 1
ATOM 2299 C CA . THR A 1 305 ? -51.179 8.213 22.905 1.00 34.53 305 THR A CA 1
ATOM 2300 C C . THR A 1 305 ? -50.248 9.204 23.597 1.00 34.53 305 THR A C 1
ATOM 2302 O O . THR A 1 305 ? -50.708 10.232 24.084 1.00 34.53 305 THR A O 1
ATOM 2305 N N . ASP A 1 306 ? -48.948 8.910 23.626 1.00 40.12 306 ASP A N 1
ATOM 2306 C CA . ASP A 1 306 ? -47.932 9.936 23.871 1.00 40.12 306 ASP A CA 1
ATOM 2307 C C . ASP A 1 306 ? -47.599 10.625 22.546 1.00 40.12 306 ASP A C 1
ATOM 2309 O O . ASP A 1 306 ? -47.046 10.035 21.614 1.00 40.12 306 ASP A O 1
ATOM 2313 N N . VAL A 1 307 ? -47.985 11.896 22.460 1.00 37.75 307 VAL A N 1
ATOM 2314 C CA . VAL A 1 307 ? -47.643 12.798 21.361 1.00 37.75 307 VAL A CA 1
ATOM 2315 C C . VAL A 1 307 ? -46.162 13.150 21.494 1.00 37.75 307 VAL A C 1
ATOM 2317 O O . VAL A 1 307 ? -45.790 14.077 22.208 1.00 37.75 307 VAL A O 1
ATOM 2320 N N . VAL A 1 308 ? -45.304 12.396 20.810 1.00 36.12 308 VAL A N 1
ATOM 2321 C CA . VAL A 1 308 ? -43.912 12.792 20.577 1.00 36.12 308 VAL A CA 1
ATOM 2322 C C . VAL A 1 308 ? -43.900 13.760 19.399 1.00 36.12 308 VAL A C 1
ATOM 2324 O O . VAL A 1 308 ? -44.106 13.369 18.250 1.00 36.12 308 VAL A O 1
ATOM 2327 N N . THR A 1 309 ? -43.665 15.037 19.683 1.00 33.75 309 THR A N 1
ATOM 2328 C CA . THR A 1 309 ? -43.311 16.051 18.687 1.00 33.75 309 THR A CA 1
ATOM 2329 C C . THR A 1 309 ? -41.982 15.658 18.046 1.00 33.75 309 THR A C 1
ATOM 2331 O O . THR A 1 309 ? -40.911 15.839 18.620 1.00 33.75 309 THR A O 1
ATOM 2334 N N . THR A 1 310 ? -42.035 15.089 16.845 1.00 35.47 310 THR A N 1
ATOM 2335 C CA . THR A 1 310 ? -40.861 14.946 15.985 1.00 35.47 310 THR A CA 1
ATOM 2336 C C . THR A 1 310 ? -40.532 16.309 15.390 1.00 35.47 310 THR A C 1
ATOM 2338 O O . THR A 1 310 ? -41.241 16.785 14.503 1.00 35.47 310 THR A O 1
ATOM 2341 N N . GLU A 1 311 ? -39.466 16.945 15.873 1.00 31.92 311 GLU A N 1
ATOM 2342 C CA . GLU A 1 311 ? -38.843 18.055 15.156 1.00 31.92 311 GLU A CA 1
ATOM 2343 C C . GLU A 1 311 ? -38.299 17.526 13.824 1.00 31.92 311 GLU A C 1
ATOM 2345 O O . GLU A 1 311 ? -37.437 16.645 13.782 1.00 31.92 311 GLU A O 1
ATOM 2350 N N . SER A 1 312 ? -38.842 18.035 12.719 1.00 31.12 312 SER A N 1
ATOM 2351 C CA . SER A 1 312 ? -38.321 17.776 11.380 1.00 31.12 312 SER A CA 1
ATOM 2352 C C . SER A 1 312 ? -36.875 18.274 11.319 1.00 31.12 312 SER A C 1
ATOM 2354 O O . SER A 1 312 ? -36.652 19.464 11.549 1.00 31.12 312 SER A O 1
ATOM 2356 N N . PRO A 1 313 ? -35.878 17.423 11.012 1.00 35.34 313 PRO A N 1
ATOM 2357 C CA . PRO A 1 313 ? -34.505 17.883 10.916 1.00 35.34 313 PRO A CA 1
ATOM 2358 C C . PRO A 1 313 ? -34.415 18.914 9.793 1.00 35.34 313 PRO A C 1
ATOM 2360 O O . PRO A 1 313 ? -34.737 18.630 8.637 1.00 35.34 313 PRO A O 1
ATOM 2363 N N . THR A 1 314 ? -33.982 20.120 10.148 1.00 36.78 314 THR A N 1
ATOM 2364 C CA . THR A 1 314 ? -33.679 21.196 9.211 1.00 36.78 314 THR A CA 1
ATOM 2365 C C . THR A 1 314 ? -32.610 20.692 8.243 1.00 36.78 314 THR A C 1
ATOM 2367 O O . THR A 1 314 ? -31.434 20.582 8.586 1.00 36.78 314 THR A O 1
ATOM 2370 N N . SER A 1 315 ? -33.038 20.312 7.039 1.00 36.69 315 SER A N 1
ATOM 2371 C CA . SER A 1 315 ? -32.166 19.909 5.941 1.00 36.69 315 SER A CA 1
ATOM 2372 C C . SER A 1 315 ? -31.314 21.105 5.539 1.00 36.69 315 SER A C 1
ATOM 2374 O O . SER A 1 315 ? -31.762 21.981 4.801 1.00 36.69 315 SER A O 1
ATOM 2376 N N . THR A 1 316 ? -30.068 21.142 6.003 1.00 36.06 316 THR A N 1
ATOM 2377 C CA . THR A 1 316 ? -29.047 21.997 5.408 1.00 36.06 316 THR A CA 1
ATOM 2378 C C . THR A 1 316 ? -28.818 21.486 3.990 1.00 36.06 316 THR A C 1
ATOM 2380 O O . THR A 1 316 ? -28.175 20.453 3.798 1.00 36.06 316 THR A O 1
ATOM 2383 N N . THR A 1 317 ? -29.386 22.172 2.999 1.00 44.56 317 THR A N 1
ATOM 2384 C CA . THR A 1 317 ? -29.250 21.873 1.568 1.00 44.56 317 THR A CA 1
ATOM 2385 C C . THR A 1 317 ? -27.810 22.146 1.126 1.00 44.56 317 THR A C 1
ATOM 2387 O O . THR A 1 317 ? -27.500 23.140 0.479 1.00 44.56 317 THR A O 1
ATOM 2390 N N . GLY A 1 318 ? -26.882 21.296 1.559 1.00 49.28 318 GLY A N 1
ATOM 2391 C CA . GLY A 1 318 ? -25.515 21.288 1.070 1.00 49.28 318 GLY A CA 1
ATOM 2392 C C . GLY A 1 318 ? -25.510 20.691 -0.329 1.00 49.28 318 GLY A C 1
ATOM 2393 O O . GLY A 1 318 ? -26.032 19.597 -0.530 1.00 49.28 318 GLY A O 1
ATOM 2394 N N . ASN A 1 319 ? -24.925 21.397 -1.294 1.00 71.12 319 ASN A N 1
ATOM 2395 C CA . ASN A 1 319 ? -24.753 20.895 -2.655 1.00 71.12 319 ASN A CA 1
ATOM 2396 C C . ASN A 1 319 ? -23.975 19.567 -2.628 1.00 71.12 319 ASN A C 1
ATOM 2398 O O . ASN A 1 319 ? -22.756 19.551 -2.441 1.00 71.12 319 ASN A O 1
ATOM 2402 N N . VAL A 1 320 ? -24.677 18.443 -2.791 1.00 80.88 320 VAL A N 1
ATOM 2403 C CA . VAL A 1 320 ? -24.061 17.115 -2.884 1.00 80.88 320 VAL A CA 1
ATOM 2404 C C . VAL A 1 320 ? -23.481 16.966 -4.286 1.00 80.88 320 VAL A C 1
ATOM 2406 O O . VAL A 1 320 ? -24.215 16.867 -5.265 1.00 80.88 320 VAL A O 1
ATOM 2409 N N . ILE A 1 321 ? -22.152 16.941 -4.392 1.00 85.56 321 ILE A N 1
ATOM 2410 C CA . ILE A 1 321 ? -21.474 16.631 -5.654 1.00 85.56 321 ILE A CA 1
ATOM 2411 C C . ILE A 1 321 ? -21.648 15.135 -5.934 1.00 85.56 321 ILE A C 1
ATOM 2413 O O . ILE A 1 321 ? -21.213 14.292 -5.146 1.00 85.56 321 ILE A O 1
ATOM 2417 N N . ILE A 1 322 ? -22.273 14.812 -7.066 1.00 89.19 322 ILE A N 1
ATOM 2418 C CA . ILE A 1 322 ? -22.449 13.439 -7.539 1.00 89.19 322 ILE A CA 1
ATOM 2419 C C . ILE A 1 322 ? -21.322 13.113 -8.518 1.00 89.19 322 ILE A C 1
ATOM 2421 O O . ILE A 1 322 ? -21.062 13.844 -9.471 1.00 89.19 322 ILE A O 1
ATOM 2425 N N . TYR A 1 323 ? -20.648 11.996 -8.278 1.00 92.62 323 TYR A N 1
ATOM 2426 C CA . TYR A 1 323 ? -19.648 11.429 -9.165 1.00 92.62 323 TYR A CA 1
ATOM 2427 C C . TYR A 1 323 ? -20.216 10.204 -9.876 1.00 92.62 323 TYR A C 1
ATOM 2429 O O . TYR A 1 323 ? -20.960 9.426 -9.287 1.00 92.62 323 TYR A O 1
ATOM 2437 N N . HIS A 1 324 ? -19.814 10.001 -11.121 1.00 92.12 324 HIS A N 1
ATOM 2438 C CA . HIS A 1 324 ? -20.244 8.936 -12.011 1.00 92.12 324 HIS A CA 1
ATOM 2439 C C . HIS A 1 324 ? -19.062 8.024 -12.354 1.00 92.12 324 HIS A C 1
ATOM 2441 O O . HIS A 1 324 ? -17.939 8.482 -12.579 1.00 92.12 324 HIS A O 1
ATOM 2447 N N . LEU A 1 325 ? -19.326 6.725 -12.421 1.00 93.44 325 LEU A N 1
ATOM 2448 C CA . LEU A 1 325 ? -18.428 5.707 -12.947 1.00 93.44 325 LEU A CA 1
ATOM 2449 C C . LEU A 1 325 ? -19.188 4.935 -14.020 1.00 93.44 325 LEU A C 1
ATOM 2451 O O . LEU A 1 325 ? -20.225 4.347 -13.713 1.00 93.44 325 LEU A O 1
ATOM 2455 N N . ASP A 1 326 ? -18.681 4.953 -15.249 1.00 95.75 326 ASP A N 1
ATOM 2456 C CA . ASP A 1 326 ? -19.230 4.197 -16.373 1.00 95.75 326 ASP A CA 1
ATOM 2457 C C . ASP A 1 326 ? -18.095 3.422 -17.044 1.00 95.75 326 ASP A C 1
ATOM 2459 O O . ASP A 1 326 ? -17.260 3.989 -17.747 1.00 95.75 326 ASP A O 1
ATOM 2463 N N . VAL A 1 327 ? -17.995 2.129 -16.750 1.00 95.69 327 VAL A N 1
ATOM 2464 C CA . VAL A 1 327 ? -16.902 1.282 -17.235 1.00 95.69 327 VAL A CA 1
ATOM 2465 C C . VAL A 1 327 ? -17.444 -0.014 -17.798 1.00 95.69 327 VAL A C 1
ATOM 2467 O O . VAL A 1 327 ? -18.164 -0.724 -17.114 1.00 95.69 327 VAL A O 1
ATOM 2470 N N . THR A 1 328 ? -17.043 -0.376 -19.010 1.00 96.94 328 THR A N 1
ATOM 2471 C CA . THR A 1 328 ? -17.328 -1.686 -19.601 1.00 96.94 328 THR A CA 1
ATOM 2472 C C . THR A 1 328 ? -16.079 -2.550 -19.563 1.00 96.94 328 THR A C 1
ATOM 2474 O O . THR A 1 328 ? -15.016 -2.130 -20.013 1.00 96.94 328 THR A O 1
ATOM 2477 N N . ILE A 1 329 ? -16.193 -3.765 -19.033 1.00 96.88 329 ILE A N 1
ATOM 2478 C CA . ILE A 1 329 ? -15.093 -4.733 -19.035 1.00 96.88 329 ILE A CA 1
ATOM 2479 C C . ILE A 1 329 ? -15.404 -5.824 -20.047 1.00 96.88 329 ILE A C 1
ATOM 2481 O O . ILE A 1 329 ? -16.475 -6.421 -19.980 1.00 96.88 329 ILE A O 1
ATOM 2485 N N . VAL A 1 330 ? -14.476 -6.089 -20.960 1.00 97.06 330 VAL A N 1
ATOM 2486 C CA . VAL A 1 330 ? -14.601 -7.080 -22.033 1.00 97.06 330 VAL A CA 1
ATOM 2487 C C . VAL A 1 330 ? -13.625 -8.225 -21.778 1.00 97.06 330 VAL A C 1
ATOM 2489 O O . VAL A 1 330 ? -12.436 -8.011 -21.541 1.00 97.06 330 VAL A O 1
ATOM 2492 N N . ASN A 1 331 ? -14.118 -9.459 -21.805 1.00 97.25 331 ASN A N 1
ATOM 2493 C CA . ASN A 1 331 ? -13.323 -10.642 -21.512 1.00 97.25 331 ASN A CA 1
ATOM 2494 C C . ASN A 1 331 ? -12.724 -11.261 -22.787 1.00 97.25 331 ASN A C 1
ATOM 2496 O O . ASN A 1 331 ? -13.386 -12.036 -23.478 1.00 97.25 331 ASN A O 1
ATOM 2500 N N . HIS A 1 332 ? -11.446 -10.982 -23.053 1.00 96.31 332 HIS A N 1
ATOM 2501 C CA . HIS A 1 332 ? -10.649 -11.606 -24.120 1.00 96.31 332 HIS A CA 1
ATOM 2502 C C . HIS A 1 332 ? -9.704 -12.707 -23.597 1.00 96.31 332 HIS A C 1
ATOM 2504 O O . HIS A 1 332 ? -8.828 -13.169 -24.323 1.00 96.31 332 HIS A O 1
ATOM 2510 N N . TYR A 1 333 ? -9.859 -13.155 -22.347 1.00 94.75 333 TYR A N 1
ATOM 2511 C CA . TYR A 1 333 ? -8.949 -14.115 -21.715 1.00 94.75 333 TYR A CA 1
ATOM 2512 C C . TYR A 1 333 ? -9.054 -15.538 -22.300 1.00 94.75 333 TYR A C 1
ATOM 2514 O O . TYR A 1 333 ? -8.173 -16.367 -22.090 1.00 94.75 333 TYR A O 1
ATOM 2522 N N . GLY A 1 334 ? -10.133 -15.845 -23.027 1.00 93.56 334 GLY A N 1
ATOM 2523 C CA . GLY A 1 334 ? -10.400 -17.182 -23.576 1.00 93.56 334 GLY A CA 1
ATOM 2524 C C . GLY A 1 334 ? -11.103 -18.135 -22.597 1.00 93.56 334 GLY A C 1
ATOM 2525 O O . GLY A 1 334 ? -11.609 -19.176 -23.010 1.00 93.56 334 GLY A O 1
ATOM 2526 N N . LYS A 1 335 ? -11.214 -17.764 -21.316 1.00 95.44 335 LYS A N 1
ATOM 2527 C CA . LYS A 1 335 ? -11.962 -18.492 -20.274 1.00 95.44 335 LYS A CA 1
ATOM 2528 C C . LYS A 1 335 ? -12.920 -17.557 -19.537 1.00 95.44 335 LYS A C 1
ATOM 2530 O O . LYS A 1 335 ? -12.784 -16.339 -19.625 1.00 95.44 335 LYS A O 1
ATOM 2535 N N . GLY A 1 336 ? -13.866 -18.118 -18.783 1.00 95.06 336 GLY A N 1
ATOM 2536 C CA . GLY A 1 336 ? -14.702 -17.341 -17.867 1.00 95.06 336 GLY A CA 1
ATOM 2537 C C . GLY A 1 336 ? -13.855 -16.632 -16.806 1.00 95.06 336 GLY A C 1
ATOM 2538 O O . GLY A 1 336 ? -12.881 -17.195 -16.307 1.00 95.06 336 GLY A O 1
ATOM 2539 N N . VAL A 1 337 ? -14.228 -15.402 -16.460 1.00 96.94 337 VAL A N 1
ATOM 2540 C CA . VAL A 1 337 ? -13.495 -14.560 -15.506 1.00 96.94 337 VAL A CA 1
ATOM 2541 C C . VAL A 1 337 ? -14.423 -14.095 -14.391 1.00 96.94 337 VAL A C 1
ATOM 2543 O O . VAL A 1 337 ? -15.552 -13.676 -14.640 1.00 96.94 337 VAL A O 1
ATOM 2546 N N . VAL A 1 338 ? -13.938 -14.145 -13.153 1.00 95.81 338 VAL A N 1
ATOM 2547 C CA . VAL A 1 338 ? -14.558 -13.515 -11.987 1.00 95.81 338 VAL A CA 1
ATOM 2548 C C . VAL A 1 338 ? -13.913 -12.154 -11.769 1.00 95.81 338 VAL A C 1
ATOM 2550 O O . VAL A 1 338 ? -12.702 -12.055 -11.595 1.00 95.81 338 VAL A O 1
ATOM 2553 N N . ILE A 1 339 ? -14.718 -11.103 -11.725 1.00 96.44 339 ILE A N 1
ATOM 2554 C CA . ILE A 1 339 ? -14.282 -9.745 -11.413 1.00 96.44 339 ILE A CA 1
ATOM 2555 C C . ILE A 1 339 ? -14.728 -9.393 -10.002 1.00 96.44 339 ILE A C 1
ATOM 2557 O O . ILE A 1 339 ? -15.885 -9.608 -9.640 1.00 96.44 339 ILE A O 1
ATOM 2561 N N . LEU A 1 340 ? -13.816 -8.829 -9.215 1.00 92.38 340 LEU A N 1
ATOM 2562 C CA . LEU A 1 340 ? -14.128 -8.212 -7.933 1.00 92.38 340 LEU A CA 1
ATOM 2563 C C . LEU A 1 340 ? -14.053 -6.694 -8.085 1.00 92.38 340 LEU A C 1
ATOM 2565 O O . LEU A 1 340 ? -12.995 -6.137 -8.376 1.00 92.38 340 LEU A O 1
ATOM 2569 N N . VAL A 1 341 ? -15.184 -6.023 -7.877 1.00 94.50 341 VAL A N 1
ATOM 2570 C CA . VAL A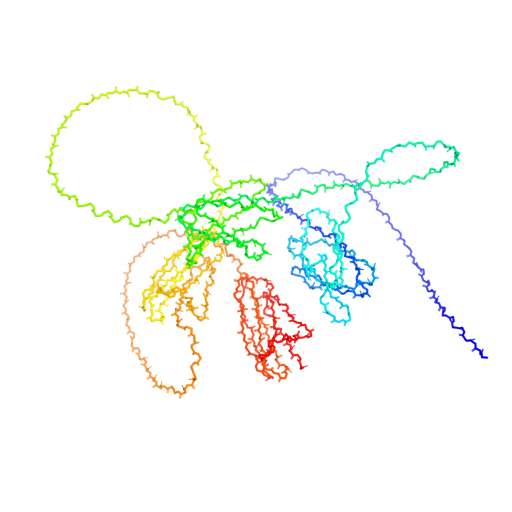 1 341 ? -15.313 -4.566 -7.976 1.00 94.50 341 VAL A CA 1
ATOM 2571 C C . VAL A 1 341 ? -15.535 -3.993 -6.584 1.00 94.50 341 VAL A C 1
ATOM 2573 O O . VAL A 1 341 ? -16.592 -4.179 -5.987 1.00 94.50 341 VAL A O 1
ATOM 2576 N N . THR A 1 342 ? -14.555 -3.270 -6.057 1.00 90.00 342 THR A N 1
ATOM 2577 C CA . THR A 1 342 ? -14.659 -2.580 -4.765 1.00 90.00 342 THR A CA 1
ATOM 2578 C C . THR A 1 342 ? -15.012 -1.123 -5.014 1.00 90.00 342 THR A C 1
ATOM 2580 O O . THR A 1 342 ? -14.149 -0.327 -5.384 1.00 90.00 342 THR A O 1
ATOM 2583 N N . LEU A 1 343 ? -16.291 -0.790 -4.841 1.00 90.06 343 LEU A N 1
ATOM 2584 C CA . LEU A 1 343 ? -16.808 0.569 -4.982 1.00 90.06 343 LEU A CA 1
ATOM 2585 C C . LEU A 1 343 ? -16.705 1.338 -3.646 1.00 90.06 343 LEU A C 1
ATOM 2587 O O . LEU A 1 343 ? -16.888 0.732 -2.587 1.00 90.06 343 LEU A O 1
ATOM 2591 N N . PRO A 1 344 ? -16.490 2.667 -3.659 1.00 79.81 344 PRO A N 1
ATOM 2592 C CA . PRO A 1 344 ? -16.491 3.503 -2.461 1.00 79.81 344 PRO A CA 1
ATOM 2593 C C . PRO A 1 344 ? -17.685 3.269 -1.537 1.00 79.81 344 PRO A C 1
ATOM 2595 O O . PRO A 1 344 ? -18.839 3.399 -1.946 1.00 79.81 344 PRO A O 1
ATOM 2598 N N . GLY A 1 345 ? -17.402 2.934 -0.276 1.00 77.50 345 GLY A N 1
ATOM 2599 C CA . GLY A 1 345 ? -18.426 2.716 0.749 1.00 77.50 345 GLY A CA 1
ATOM 2600 C C . GLY A 1 345 ? -19.309 1.479 0.540 1.00 77.50 345 GLY A C 1
ATOM 2601 O O . GLY A 1 345 ? -20.283 1.319 1.273 1.00 77.50 345 GLY A O 1
ATOM 2602 N N . ARG A 1 346 ? -18.996 0.602 -0.424 1.00 80.56 346 ARG A N 1
ATOM 2603 C CA . ARG A 1 346 ? -19.744 -0.635 -0.690 1.00 80.56 346 ARG A CA 1
ATOM 2604 C C . ARG A 1 346 ? -18.855 -1.864 -0.524 1.00 80.56 346 ARG A C 1
ATOM 2606 O O . ARG A 1 346 ? -17.630 -1.792 -0.589 1.00 80.56 346 ARG A O 1
ATOM 2613 N N . THR A 1 347 ? -19.491 -3.005 -0.295 1.00 74.50 347 THR A N 1
ATOM 2614 C CA . THR A 1 347 ? -18.829 -4.310 -0.324 1.00 74.50 347 THR A CA 1
ATOM 2615 C C . THR A 1 347 ? -18.349 -4.627 -1.738 1.00 74.50 347 THR A C 1
ATOM 2617 O O . THR A 1 347 ? -18.919 -4.144 -2.721 1.00 74.50 347 THR A O 1
ATOM 2620 N N . ALA A 1 348 ? -17.286 -5.428 -1.843 1.00 84.56 348 ALA A N 1
ATOM 2621 C CA . ALA A 1 348 ? -16.795 -5.873 -3.138 1.00 84.56 348 ALA A CA 1
ATOM 2622 C C . ALA A 1 348 ? -17.889 -6.677 -3.859 1.00 84.56 348 ALA A C 1
ATOM 2624 O O . ALA A 1 348 ? -18.412 -7.652 -3.319 1.00 84.56 348 ALA A O 1
ATOM 2625 N N . GLN A 1 349 ? -18.237 -6.259 -5.072 1.00 91.38 349 GLN A N 1
ATOM 2626 C CA . GLN A 1 349 ? -19.192 -6.953 -5.923 1.00 91.38 349 GLN A CA 1
ATOM 2627 C C . GLN A 1 349 ? -18.457 -8.009 -6.739 1.00 91.38 349 GLN A C 1
ATOM 2629 O O . GLN A 1 349 ? -17.462 -7.705 -7.399 1.00 91.38 349 GLN A O 1
ATOM 2634 N N . ARG A 1 350 ? -18.953 -9.246 -6.691 1.00 93.75 350 ARG A N 1
ATOM 2635 C CA . ARG A 1 350 ? -18.456 -10.352 -7.508 1.00 93.75 350 ARG A CA 1
ATOM 2636 C C . ARG A 1 350 ? -19.285 -10.441 -8.783 1.00 93.75 350 ARG A C 1
ATOM 2638 O O . ARG A 1 350 ? -20.493 -10.641 -8.714 1.00 93.75 350 ARG A O 1
ATOM 2645 N N . LEU A 1 351 ? -18.629 -10.325 -9.929 1.00 95.19 351 LEU A N 1
ATOM 2646 C CA . LEU A 1 351 ? -19.239 -10.403 -11.255 1.00 95.19 351 LEU A CA 1
ATOM 2647 C C . LEU A 1 351 ? -18.590 -11.549 -12.027 1.00 95.19 351 LEU A C 1
ATOM 2649 O O . LEU A 1 351 ? -17.391 -11.770 -11.893 1.00 95.19 351 LEU A O 1
ATOM 2653 N N . VAL A 1 352 ? -19.357 -12.283 -12.827 1.00 95.62 352 VAL A N 1
ATOM 2654 C CA . VAL A 1 352 ? -18.825 -13.351 -13.684 1.00 95.62 352 VAL A CA 1
ATOM 2655 C C . VAL A 1 352 ? -19.029 -12.938 -15.133 1.00 95.62 352 VAL A C 1
ATOM 2657 O O . VAL A 1 352 ? -20.160 -12.688 -15.541 1.00 95.62 352 VAL A O 1
ATOM 2660 N N . ILE A 1 353 ? -17.944 -12.861 -15.904 1.00 96.75 353 ILE A N 1
ATOM 2661 C CA . ILE A 1 353 ? -17.989 -12.572 -17.339 1.00 96.75 353 ILE A CA 1
ATOM 2662 C C . ILE A 1 353 ? -17.598 -13.842 -18.105 1.00 96.75 353 ILE A C 1
ATOM 2664 O O . ILE A 1 353 ? -16.465 -14.312 -17.953 1.00 96.75 353 ILE A O 1
ATOM 2668 N N . PRO A 1 354 ? -18.491 -14.419 -18.931 1.00 95.31 354 PRO A N 1
ATOM 2669 C CA . PRO A 1 354 ? -18.147 -15.570 -19.764 1.00 95.31 354 PRO A CA 1
ATOM 2670 C C . PRO A 1 354 ? -17.087 -15.196 -20.811 1.00 95.31 354 PRO A C 1
ATOM 2672 O O . PRO A 1 354 ? -16.840 -14.016 -21.066 1.00 95.31 354 PRO A O 1
ATOM 2675 N N . THR A 1 355 ? -16.437 -16.191 -21.416 1.00 96.00 355 THR A N 1
ATOM 2676 C CA . THR A 1 355 ? -15.478 -15.968 -22.510 1.00 96.00 355 THR A CA 1
ATOM 2677 C C . THR A 1 355 ? -16.116 -15.148 -23.633 1.00 96.00 355 THR A C 1
ATOM 2679 O O . THR A 1 355 ? -17.209 -15.483 -24.082 1.00 96.00 355 THR A O 1
ATOM 2682 N N . GLY A 1 356 ? -15.452 -14.078 -24.083 1.00 93.56 356 GLY A N 1
ATOM 2683 C CA . GLY A 1 356 ? -15.961 -13.184 -25.131 1.00 93.56 356 GLY A CA 1
ATOM 2684 C C . GLY A 1 356 ? -17.096 -12.254 -24.684 1.00 93.56 356 GLY A C 1
ATOM 2685 O O . GLY A 1 356 ? -17.541 -11.420 -25.466 1.00 93.56 356 GLY A O 1
ATOM 2686 N N . GLY A 1 357 ? -17.569 -12.373 -23.439 1.00 96.81 357 GLY A N 1
ATOM 2687 C CA . GLY A 1 357 ? -18.603 -11.507 -22.884 1.00 96.81 357 GLY A CA 1
ATOM 2688 C C . GLY A 1 357 ? -18.075 -10.134 -22.469 1.00 96.81 357 GLY A C 1
ATOM 2689 O O . GLY A 1 357 ? -16.871 -9.920 -22.314 1.00 96.81 357 GLY A O 1
ATOM 2690 N N . SER A 1 358 ? -18.998 -9.211 -22.210 1.00 96.50 358 SER A N 1
ATOM 2691 C CA . SER A 1 358 ? -18.700 -7.911 -21.610 1.00 96.50 358 SER A CA 1
ATOM 2692 C C . SER A 1 358 ? -19.683 -7.576 -20.495 1.00 96.50 358 SER A C 1
ATOM 2694 O O . SER A 1 358 ? -20.841 -7.984 -20.565 1.00 96.50 358 SER A O 1
ATOM 2696 N N . TYR A 1 359 ? -19.254 -6.795 -19.504 1.00 96.81 359 TYR A N 1
ATOM 2697 C CA . TYR A 1 359 ? -20.112 -6.344 -18.410 1.00 96.81 359 TYR A CA 1
ATOM 2698 C C . TYR A 1 359 ? -19.964 -4.834 -18.161 1.00 96.81 359 TYR A C 1
ATOM 2700 O O . TYR A 1 359 ? -18.856 -4.381 -17.850 1.00 96.81 359 TYR A O 1
ATOM 2708 N N . PRO A 1 360 ? -21.051 -4.046 -18.276 1.00 96.06 360 PRO A N 1
ATOM 2709 C CA . PRO A 1 360 ? -21.045 -2.631 -17.934 1.00 96.06 360 PRO A CA 1
ATOM 2710 C C . PRO A 1 360 ? -21.231 -2.417 -16.423 1.00 96.06 360 PRO A C 1
ATOM 2712 O O . PRO A 1 360 ? -22.149 -2.941 -15.797 1.00 96.06 360 PRO A O 1
ATOM 2715 N N . ILE A 1 361 ? -20.380 -1.584 -15.838 1.00 93.62 361 ILE A N 1
ATOM 2716 C CA . ILE A 1 361 ? -20.418 -1.114 -14.456 1.00 93.62 361 ILE A CA 1
ATOM 2717 C C . ILE A 1 361 ? -20.793 0.366 -14.496 1.00 93.62 361 ILE A C 1
ATOM 2719 O O . ILE A 1 361 ? -19.956 1.220 -14.789 1.00 93.62 361 ILE A O 1
ATOM 2723 N N . LYS A 1 362 ? -22.056 0.663 -14.178 1.00 95.00 362 LYS A N 1
ATOM 2724 C CA . LYS A 1 362 ? -22.578 2.027 -14.044 1.00 95.00 362 LYS A CA 1
ATOM 2725 C C . LYS A 1 362 ? -22.939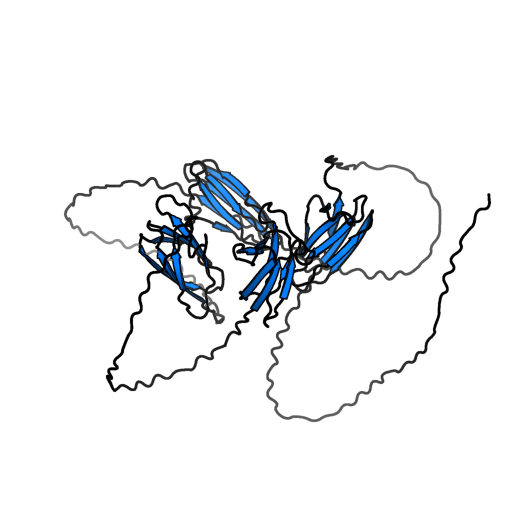 2.296 -12.591 1.00 95.00 362 LYS A C 1
ATOM 2727 O O . LYS A 1 362 ? -23.773 1.593 -12.025 1.00 95.00 362 LYS A O 1
ATOM 2732 N N . SER A 1 363 ? -22.314 3.290 -11.968 1.00 91.81 363 SER A N 1
ATOM 2733 C CA . SER A 1 363 ? -22.604 3.656 -10.577 1.00 91.81 363 SER A CA 1
ATOM 2734 C C . SER A 1 363 ? -22.395 5.143 -10.320 1.00 91.81 363 SER A C 1
ATOM 2736 O O . SER A 1 363 ? -21.550 5.783 -10.943 1.00 91.81 363 SER A O 1
ATOM 2738 N N . THR A 1 364 ? -23.147 5.678 -9.360 1.00 91.81 364 THR A N 1
ATOM 2739 C CA . THR A 1 364 ? -22.995 7.039 -8.844 1.00 91.81 364 THR A CA 1
ATOM 2740 C C . THR A 1 364 ? -22.547 7.030 -7.384 1.00 91.81 364 THR A C 1
ATOM 2742 O O . THR A 1 364 ? -22.867 6.111 -6.624 1.00 91.81 364 THR A O 1
ATOM 2745 N N . PHE A 1 365 ? -21.772 8.040 -6.991 1.00 88.00 365 PHE A N 1
ATOM 2746 C CA . PHE A 1 365 ? -21.171 8.168 -5.664 1.00 88.00 365 PHE A CA 1
ATOM 2747 C C . PHE A 1 365 ? -21.253 9.608 -5.171 1.00 88.00 365 PHE A C 1
ATOM 2749 O O . PHE A 1 365 ? -21.110 10.540 -5.952 1.00 88.00 365 PHE A O 1
ATOM 2756 N N . SER A 1 366 ? -21.380 9.795 -3.860 1.00 86.81 366 SER A N 1
ATOM 2757 C CA . SER A 1 366 ? -21.220 11.101 -3.205 1.00 86.81 366 SER A CA 1
ATOM 2758 C C . SER A 1 366 ? -19.759 11.420 -2.852 1.00 86.81 366 SER A C 1
ATOM 2760 O O . SER A 1 366 ? -19.478 12.418 -2.194 1.00 86.81 366 SER A O 1
ATOM 2762 N N . THR A 1 367 ? -18.810 10.559 -3.243 1.00 85.12 367 THR A N 1
ATOM 2763 C CA . THR A 1 367 ? -17.385 10.707 -2.918 1.00 85.12 367 THR A CA 1
ATOM 2764 C C . THR A 1 367 ? -16.511 10.423 -4.137 1.00 85.12 367 THR A C 1
ATOM 2766 O O . THR A 1 367 ? -16.850 9.580 -4.966 1.00 85.12 367 THR A O 1
ATOM 2769 N N . SER A 1 368 ? -15.348 11.072 -4.201 1.00 85.00 368 SER A N 1
ATOM 2770 C CA . SER A 1 368 ? -14.308 10.846 -5.214 1.00 85.00 368 SER A CA 1
ATOM 2771 C C . SER A 1 368 ? -13.347 9.703 -4.860 1.00 85.00 368 SER A C 1
ATOM 2773 O O . SER A 1 368 ? -12.248 9.616 -5.413 1.00 85.00 368 SER A O 1
ATOM 2775 N N . GLN A 1 369 ? -13.712 8.845 -3.902 1.00 81.44 369 GLN A N 1
ATOM 2776 C CA . GLN A 1 369 ? -12.851 7.742 -3.484 1.00 81.44 369 GLN A CA 1
ATOM 2777 C C . GLN A 1 369 ? -12.620 6.749 -4.629 1.00 81.44 369 GLN A C 1
ATOM 2779 O O . GLN A 1 369 ? -13.433 6.584 -5.537 1.00 81.44 369 GLN A O 1
ATOM 2784 N N . GLN A 1 370 ? -11.472 6.083 -4.569 1.00 88.06 370 GLN A N 1
ATOM 2785 C CA . GLN A 1 370 ? -11.012 5.159 -5.594 1.00 88.06 370 GLN A CA 1
ATOM 2786 C C . GLN A 1 370 ? -11.877 3.891 -5.637 1.00 88.06 370 GLN A C 1
ATOM 2788 O O . GLN A 1 370 ? -12.181 3.297 -4.605 1.00 88.06 370 GLN A O 1
ATOM 2793 N N . THR A 1 371 ? -12.226 3.460 -6.845 1.00 88.31 371 THR A N 1
ATOM 2794 C CA . THR A 1 371 ? -12.775 2.137 -7.151 1.00 88.31 371 THR A CA 1
ATOM 2795 C C . THR A 1 371 ? -11.642 1.211 -7.576 1.00 88.31 371 THR A C 1
ATOM 2797 O O . THR A 1 371 ? -10.793 1.606 -8.378 1.00 88.31 371 THR A O 1
ATOM 2800 N N . VAL A 1 372 ? -11.631 -0.021 -7.069 1.00 89.81 372 VAL A N 1
ATOM 2801 C CA . VAL A 1 372 ? -10.639 -1.044 -7.435 1.00 89.81 372 VAL A CA 1
ATOM 2802 C C . VAL A 1 372 ? -11.332 -2.189 -8.155 1.00 89.81 372 VAL A C 1
ATOM 2804 O O . VAL A 1 372 ? -12.341 -2.695 -7.670 1.00 89.81 372 VAL A O 1
ATOM 2807 N N . ILE A 1 373 ? -10.782 -2.603 -9.290 1.00 94.81 373 ILE A N 1
ATOM 2808 C CA . ILE A 1 373 ? -11.267 -3.727 -10.086 1.00 94.81 373 ILE A CA 1
ATOM 2809 C C . ILE A 1 373 ? -10.131 -4.735 -10.229 1.00 94.81 373 ILE A C 1
ATOM 2811 O O . ILE A 1 373 ? -9.071 -4.399 -10.757 1.00 94.81 373 ILE A O 1
ATOM 2815 N N . THR A 1 374 ? -10.351 -5.963 -9.774 1.00 91.75 374 THR A N 1
ATOM 2816 C CA . THR A 1 374 ? -9.448 -7.101 -9.996 1.00 91.75 374 THR A CA 1
ATOM 2817 C C . THR A 1 374 ? -10.177 -8.210 -10.737 1.00 91.75 374 THR A C 1
ATOM 2819 O O . THR A 1 374 ? -11.402 -8.310 -10.665 1.00 91.75 374 THR A O 1
ATOM 2822 N N . ALA A 1 375 ? -9.432 -9.032 -11.468 1.00 95.06 375 ALA A N 1
ATOM 2823 C CA . ALA A 1 375 ? -9.982 -10.124 -12.256 1.00 95.06 375 ALA A CA 1
ATOM 2824 C C . ALA A 1 375 ? -9.234 -11.431 -11.968 1.00 95.06 375 ALA A C 1
ATOM 2826 O O . ALA A 1 375 ? -8.018 -11.431 -11.765 1.00 95.06 375 ALA A O 1
ATOM 2827 N N . TYR A 1 376 ? -9.971 -12.538 -11.957 1.00 94.12 376 TYR A N 1
ATOM 2828 C CA . TYR A 1 376 ? -9.477 -13.880 -11.656 1.00 94.12 376 TYR A CA 1
ATOM 2829 C C . TYR A 1 376 ? -10.066 -14.892 -12.640 1.00 94.12 376 TYR A C 1
ATOM 2831 O O . TYR A 1 376 ? -11.237 -14.787 -13.001 1.00 94.12 376 TYR A O 1
ATOM 2839 N N . ASP A 1 377 ? -9.290 -15.890 -13.053 1.00 95.38 377 ASP A N 1
ATOM 2840 C CA . ASP A 1 377 ? -9.815 -17.054 -13.776 1.00 95.38 377 ASP A CA 1
ATOM 2841 C C . ASP A 1 377 ? -10.957 -17.684 -12.957 1.00 95.38 377 ASP A C 1
ATOM 2843 O O . ASP A 1 377 ? -10.817 -17.912 -11.753 1.00 95.38 377 ASP A O 1
ATOM 2847 N N . ALA A 1 378 ? -12.114 -17.919 -13.578 1.00 93.25 378 ALA A N 1
ATOM 2848 C CA . ALA A 1 378 ? -13.299 -18.370 -12.850 1.00 93.25 378 ALA A CA 1
ATOM 2849 C C . ALA A 1 378 ? -13.184 -19.800 -12.300 1.00 93.25 378 ALA A C 1
ATOM 2851 O O . ALA A 1 378 ? -13.875 -20.121 -11.333 1.00 93.25 378 ALA A O 1
ATOM 2852 N N . ALA A 1 379 ? -12.343 -20.644 -12.900 1.00 89.94 379 ALA A N 1
ATOM 2853 C CA . ALA A 1 379 ? -12.147 -22.030 -12.494 1.00 89.94 379 ALA A CA 1
ATOM 2854 C C . ALA A 1 379 ? -11.055 -22.161 -11.427 1.00 89.94 379 ALA A C 1
ATOM 2856 O O . ALA A 1 379 ? -11.227 -22.899 -10.460 1.00 89.94 379 ALA A O 1
ATOM 2857 N N . THR A 1 380 ? -9.936 -21.452 -11.587 1.00 91.06 380 THR A N 1
ATOM 2858 C CA . THR A 1 380 ? -8.761 -21.611 -10.712 1.00 91.06 380 THR A CA 1
ATOM 2859 C C . THR A 1 380 ? -8.589 -20.486 -9.700 1.00 91.06 380 THR A C 1
ATOM 2861 O O . THR A 1 380 ? -7.747 -20.591 -8.813 1.00 91.06 380 THR A O 1
ATOM 2864 N N . PHE A 1 381 ? -9.326 -19.385 -9.855 1.00 88.56 381 PHE A N 1
ATOM 2865 C CA . PHE A 1 381 ? -9.172 -18.159 -9.071 1.00 88.56 381 PHE A CA 1
ATOM 2866 C C . PHE A 1 381 ? -7.754 -17.554 -9.129 1.00 88.56 381 PHE A C 1
ATOM 2868 O O . PHE A 1 381 ? -7.355 -16.785 -8.253 1.00 88.56 381 PHE A O 1
ATOM 2875 N N . TYR A 1 382 ? -6.981 -17.870 -10.176 1.00 83.75 382 TYR A N 1
ATOM 2876 C CA . TYR A 1 382 ? -5.680 -17.237 -10.406 1.00 83.75 382 TYR A CA 1
ATOM 2877 C C . TYR A 1 382 ? -5.874 -15.821 -10.963 1.00 83.75 382 TYR A C 1
ATOM 2879 O O . TYR A 1 382 ? -6.767 -15.627 -11.789 1.00 83.75 382 TYR A O 1
ATOM 2887 N N . PRO A 1 383 ? -5.061 -14.829 -10.555 1.00 83.38 383 PRO A N 1
ATOM 2888 C CA . PRO A 1 383 ? -5.188 -13.464 -11.057 1.00 83.38 383 PRO A CA 1
ATOM 2889 C C . PRO A 1 383 ? -4.996 -13.409 -12.577 1.00 83.38 383 PRO A C 1
ATOM 2891 O O . PRO A 1 383 ? -4.054 -14.003 -13.104 1.00 83.38 383 PRO A O 1
ATOM 2894 N N . VAL A 1 384 ? -5.847 -12.653 -13.268 1.00 92.12 384 VAL A N 1
ATOM 2895 C CA . VAL A 1 384 ? -5.721 -12.351 -14.704 1.00 92.12 384 VAL A CA 1
ATOM 2896 C C . VAL A 1 384 ? -5.580 -10.852 -14.928 1.00 92.12 384 VAL A C 1
ATOM 2898 O O . VAL A 1 384 ? -5.974 -10.035 -14.094 1.00 92.12 384 VAL A O 1
ATOM 2901 N N . MET A 1 385 ? -4.965 -10.485 -16.051 1.00 90.06 385 MET A N 1
ATOM 2902 C CA . MET A 1 385 ? -4.593 -9.103 -16.321 1.00 90.06 385 MET A CA 1
ATOM 2903 C C . MET A 1 385 ? -5.735 -8.363 -17.018 1.00 90.06 385 MET A C 1
ATOM 2905 O O . MET A 1 385 ? -6.307 -8.855 -17.985 1.00 90.06 385 MET A O 1
ATOM 2909 N N . ILE A 1 386 ? -6.024 -7.155 -16.550 1.00 93.94 386 ILE A N 1
ATOM 2910 C CA . ILE A 1 386 ? -6.928 -6.186 -17.164 1.00 93.94 386 ILE A CA 1
ATOM 2911 C C . ILE A 1 386 ? -6.047 -5.093 -17.782 1.00 93.94 386 ILE A C 1
ATOM 2913 O O . ILE A 1 386 ? -5.321 -4.414 -17.053 1.00 93.94 386 ILE A O 1
ATOM 2917 N N . ASP A 1 387 ? -6.046 -4.948 -19.105 1.00 92.31 387 ASP A N 1
ATOM 2918 C CA . ASP A 1 387 ? -5.138 -4.071 -19.863 1.00 92.31 387 ASP A CA 1
ATOM 2919 C C . ASP A 1 387 ? -3.675 -4.200 -19.398 1.00 92.31 387 ASP A C 1
ATOM 2921 O O . ASP A 1 387 ? -3.006 -3.217 -19.059 1.00 92.31 387 ASP A O 1
ATOM 2925 N N . ALA A 1 388 ? -3.189 -5.443 -19.312 1.00 87.50 388 ALA A N 1
ATOM 2926 C CA . ALA A 1 388 ? -1.848 -5.778 -18.825 1.00 87.50 388 ALA A CA 1
ATOM 2927 C C . ALA A 1 388 ? -1.544 -5.306 -17.383 1.00 87.50 388 ALA A C 1
ATOM 2929 O O . ALA A 1 388 ? -0.380 -5.131 -17.013 1.00 87.50 388 ALA A O 1
ATOM 2930 N N . LYS A 1 389 ? -2.564 -5.146 -16.529 1.00 83.56 389 LYS A N 1
ATOM 2931 C CA . LYS A 1 389 ? -2.421 -4.848 -15.091 1.00 83.56 389 LYS A CA 1
ATOM 2932 C C . LYS A 1 389 ? -3.185 -5.860 -14.242 1.00 83.56 389 LYS A C 1
ATOM 2934 O O . LYS A 1 389 ? -4.283 -6.260 -14.596 1.00 83.56 389 LYS A O 1
ATOM 2939 N N . SER A 1 390 ? -2.656 -6.220 -13.074 1.00 83.38 390 SER A N 1
ATOM 2940 C CA . SER A 1 390 ? -3.338 -7.127 -12.133 1.00 83.38 390 SER A CA 1
ATOM 2941 C C . SER A 1 390 ? -4.546 -6.493 -11.426 1.00 83.38 390 SER A C 1
ATOM 2943 O O . SER A 1 390 ? -5.367 -7.195 -10.840 1.00 83.38 390 SER A O 1
ATOM 2945 N N . ALA A 1 391 ? -4.652 -5.163 -11.468 1.00 88.88 391 ALA A N 1
ATOM 2946 C CA . ALA A 1 391 ? -5.773 -4.398 -10.948 1.00 88.88 391 ALA A CA 1
ATOM 2947 C C . ALA A 1 391 ? -5.924 -3.082 -11.722 1.00 88.88 391 ALA A C 1
ATOM 2949 O O . ALA A 1 391 ? -4.927 -2.437 -12.073 1.00 88.88 391 ALA A O 1
ATOM 2950 N N . VAL A 1 392 ? -7.165 -2.649 -11.930 1.00 88.69 392 VAL A N 1
ATOM 2951 C CA . VAL A 1 392 ? -7.494 -1.323 -12.461 1.00 88.69 392 VAL A CA 1
ATOM 2952 C C . VAL A 1 392 ? -8.054 -0.472 -11.339 1.00 88.69 392 VAL A C 1
ATOM 2954 O O . VAL A 1 392 ? -8.932 -0.887 -10.586 1.00 88.69 392 VAL A O 1
ATOM 2957 N N . PHE A 1 393 ? -7.537 0.746 -11.243 1.00 87.31 393 PHE A N 1
ATOM 2958 C CA . PHE A 1 393 ? -7.957 1.714 -10.252 1.00 87.31 393 PHE A CA 1
ATOM 2959 C C . PHE A 1 393 ? -8.616 2.896 -10.943 1.00 87.31 393 PHE A C 1
ATOM 2961 O O . PHE A 1 393 ? -7.991 3.557 -11.775 1.00 87.31 393 PHE A O 1
ATOM 2968 N N . LEU A 1 394 ? -9.859 3.171 -10.576 1.00 90.25 394 LEU A N 1
ATOM 2969 C CA . LEU A 1 394 ? -10.698 4.165 -11.227 1.00 90.25 394 LEU A CA 1
ATOM 2970 C C . LEU A 1 394 ? -11.128 5.217 -10.219 1.00 90.25 394 LEU A C 1
ATOM 2972 O O . LEU A 1 394 ? -11.453 4.898 -9.078 1.00 90.25 394 LEU A O 1
ATOM 2976 N N . PHE A 1 395 ? -11.148 6.472 -10.647 1.00 87.06 395 PHE A N 1
ATOM 2977 C CA . PHE A 1 395 ? -11.707 7.562 -9.860 1.00 87.06 395 PHE A CA 1
ATOM 2978 C C . PHE A 1 395 ? -13.032 7.974 -10.499 1.00 87.06 395 PHE A C 1
ATOM 2980 O O . PHE A 1 395 ? -13.035 8.299 -11.689 1.00 87.06 395 PHE A O 1
ATOM 2987 N N . PRO A 1 396 ? -14.144 7.952 -9.747 1.00 87.44 396 PRO A N 1
ATOM 2988 C CA . PRO A 1 396 ? -15.409 8.500 -10.210 1.00 87.44 396 PRO A CA 1
ATOM 2989 C C . PRO A 1 396 ? -15.244 9.960 -10.652 1.00 87.44 396 PRO A C 1
ATOM 2991 O O . PRO A 1 396 ? -14.528 10.734 -10.013 1.00 87.44 396 PRO A O 1
ATOM 2994 N N . SER A 1 397 ? -15.907 10.344 -11.738 1.00 88.06 397 SER A N 1
ATOM 2995 C CA . SER A 1 397 ? -15.812 11.679 -12.338 1.00 88.06 397 SER A CA 1
ATOM 2996 C C . SER A 1 397 ? -17.136 12.424 -12.209 1.00 88.06 397 SER A C 1
ATOM 2998 O O . SER A 1 397 ? -18.197 11.831 -12.345 1.00 88.06 397 SER A O 1
ATOM 3000 N N . VAL A 1 398 ? -17.095 13.740 -11.988 1.00 85.88 398 VAL A N 1
ATOM 3001 C CA . VAL A 1 398 ? -18.311 14.579 -11.934 1.00 85.88 398 VAL A CA 1
ATOM 3002 C C . VAL A 1 398 ? -19.044 14.578 -13.284 1.00 85.88 398 VAL A C 1
ATOM 3004 O O . VAL A 1 398 ? -20.261 14.698 -13.334 1.00 85.88 398 VAL A O 1
ATOM 3007 N N . LYS A 1 399 ? -18.311 14.381 -14.388 1.00 87.38 399 LYS A N 1
ATOM 3008 C CA . LYS A 1 399 ? -18.891 14.115 -15.710 1.00 87.38 399 LYS A CA 1
ATOM 3009 C C . LYS A 1 399 ? -18.838 12.614 -16.007 1.00 87.38 399 LYS A C 1
ATOM 3011 O O . LYS A 1 399 ? -17.770 12.031 -15.808 1.00 87.38 399 LYS A O 1
ATOM 3016 N N . PRO A 1 400 ? -19.919 11.991 -16.499 1.00 82.62 400 PRO A N 1
ATOM 3017 C CA . PRO A 1 400 ? -19.881 10.596 -16.920 1.00 82.62 400 PRO A CA 1
ATOM 3018 C C . PRO A 1 400 ? -18.857 10.425 -18.050 1.00 82.62 400 PRO A C 1
ATOM 3020 O O . PRO A 1 400 ? -18.934 11.093 -19.078 1.00 82.62 400 PRO A O 1
ATOM 3023 N N . VAL A 1 401 ? -17.869 9.560 -17.824 1.00 81.44 401 VAL A N 1
ATOM 3024 C CA . VAL A 1 401 ? -16.862 9.160 -18.814 1.00 81.44 401 VAL A CA 1
ATOM 3025 C C . VAL A 1 401 ? -16.975 7.653 -18.966 1.00 81.44 401 VAL A C 1
ATOM 3027 O O . VAL A 1 401 ? -16.787 6.941 -17.982 1.00 81.44 401 VAL A O 1
ATOM 3030 N N . SER A 1 402 ? -17.274 7.190 -20.179 1.00 92.19 402 SER A N 1
ATOM 3031 C CA . SER A 1 402 ? -17.361 5.766 -20.497 1.00 92.19 402 SER A CA 1
ATOM 3032 C C . SER A 1 402 ? -15.970 5.223 -20.837 1.00 92.19 402 SER A C 1
ATOM 3034 O O . SER A 1 402 ? -15.340 5.668 -21.797 1.00 92.19 402 SER A O 1
ATOM 3036 N N . LEU A 1 403 ? -15.471 4.279 -20.040 1.00 91.62 403 LEU A N 1
ATOM 3037 C CA . LEU A 1 403 ? -14.183 3.606 -20.254 1.00 91.62 403 LEU A CA 1
ATOM 3038 C C . LEU A 1 403 ? -14.404 2.144 -20.651 1.00 91.62 403 LEU A C 1
ATOM 3040 O O . LEU A 1 403 ? -15.345 1.514 -20.174 1.00 91.62 403 LEU A O 1
ATOM 3044 N N . VAL A 1 404 ? -13.519 1.587 -21.479 1.00 94.56 404 VAL A N 1
ATOM 3045 C CA . VAL A 1 404 ? -13.538 0.165 -21.856 1.00 94.56 404 VAL A CA 1
ATOM 3046 C C . VAL A 1 404 ? -12.204 -0.469 -21.480 1.00 94.56 404 VAL A C 1
ATOM 3048 O O . VAL A 1 404 ? -11.161 0.075 -21.830 1.00 94.56 404 VAL A O 1
ATOM 3051 N N . TYR A 1 405 ? -12.246 -1.598 -20.773 1.00 95.38 405 TYR A N 1
ATOM 3052 C CA . TYR A 1 405 ? -11.070 -2.375 -20.368 1.00 95.38 405 TYR A CA 1
ATOM 3053 C C . TYR A 1 405 ? -11.149 -3.798 -20.906 1.00 95.38 405 TYR A C 1
ATOM 3055 O O . TYR A 1 405 ? -12.229 -4.394 -20.912 1.00 95.38 405 TYR A O 1
ATOM 3063 N N . TYR A 1 406 ? -10.007 -4.369 -21.279 1.00 96.25 406 TYR A N 1
ATOM 3064 C CA . TYR A 1 406 ? -9.916 -5.719 -21.825 1.00 96.25 406 TYR A CA 1
ATOM 3065 C C . TYR A 1 406 ? -9.179 -6.650 -20.867 1.00 96.25 406 TYR A C 1
ATOM 3067 O O . TYR A 1 406 ? -8.104 -6.332 -20.365 1.00 96.25 406 TYR A O 1
ATOM 3075 N N . ILE A 1 407 ? -9.737 -7.832 -20.619 1.00 93.75 407 ILE A N 1
ATOM 3076 C CA . ILE A 1 407 ? -9.064 -8.884 -19.851 1.00 93.75 407 ILE A CA 1
ATOM 3077 C C . ILE A 1 407 ? -8.337 -9.796 -20.825 1.00 93.75 407 ILE A C 1
ATOM 3079 O O . ILE A 1 407 ? -8.969 -10.327 -21.734 1.00 93.75 407 ILE A O 1
ATOM 3083 N N . SER A 1 408 ? -7.037 -9.996 -20.642 1.00 92.75 408 SER A N 1
ATOM 3084 C CA . SER A 1 408 ? -6.216 -10.835 -21.516 1.00 92.75 408 SER A CA 1
ATOM 3085 C C . SER A 1 408 ? -5.323 -11.781 -20.718 1.00 92.75 408 SER A C 1
ATOM 3087 O O . SER A 1 408 ? -5.087 -11.605 -19.517 1.00 92.75 408 SER A O 1
ATOM 3089 N N . SER A 1 409 ? -4.835 -12.832 -21.382 1.00 85.50 409 SER A N 1
ATOM 3090 C CA . SER A 1 409 ? -3.794 -13.680 -20.808 1.00 85.50 409 SER A CA 1
ATOM 3091 C C . SER A 1 409 ? -2.546 -12.838 -20.564 1.00 85.50 409 SER A C 1
ATOM 3093 O O . SER A 1 409 ? -2.230 -11.956 -21.365 1.00 85.50 409 SER A O 1
ATOM 3095 N N . ALA A 1 410 ? -1.831 -13.106 -19.467 1.00 71.00 410 ALA A N 1
ATOM 3096 C CA . ALA A 1 410 ? -0.537 -12.476 -19.235 1.00 71.00 410 ALA A CA 1
ATOM 3097 C C . ALA A 1 410 ? 0.332 -12.635 -20.497 1.00 71.00 410 ALA A C 1
ATOM 3099 O O . ALA A 1 410 ? 0.291 -13.714 -21.102 1.00 71.00 410 ALA A O 1
ATOM 3100 N N . PRO A 1 411 ? 1.067 -11.588 -20.923 1.00 51.03 411 PRO A N 1
ATOM 3101 C CA . PRO A 1 411 ? 1.960 -11.704 -22.063 1.00 51.03 411 PRO A CA 1
ATOM 3102 C C . PRO A 1 411 ? 2.917 -12.852 -21.765 1.00 51.03 411 PRO A C 1
ATOM 3104 O O . PRO A 1 411 ? 3.716 -12.797 -20.835 1.00 51.03 411 PRO A O 1
ATOM 3107 N N . THR A 1 412 ? 2.744 -13.947 -22.494 1.00 47.59 412 THR A N 1
ATOM 3108 C CA . THR A 1 412 ? 3.728 -15.018 -22.508 1.00 47.59 412 THR A CA 1
ATOM 3109 C C . THR A 1 412 ? 4.863 -14.455 -23.350 1.00 47.59 412 THR A C 1
ATOM 3111 O O . THR A 1 412 ? 4.579 -13.962 -24.442 1.00 47.59 412 THR A O 1
ATOM 3114 N N . ASP A 1 413 ? 6.096 -14.452 -22.839 1.00 38.31 413 ASP A N 1
ATOM 3115 C CA . ASP A 1 413 ? 7.309 -14.027 -23.557 1.00 38.31 413 ASP A CA 1
ATOM 3116 C C . ASP A 1 413 ? 7.558 -14.942 -24.774 1.00 38.31 413 ASP A C 1
ATOM 3118 O O . ASP A 1 413 ? 8.473 -15.762 -24.808 1.00 38.31 413 ASP A O 1
ATOM 3122 N N . ALA A 1 414 ? 6.686 -14.862 -25.774 1.00 39.25 414 ALA A N 1
ATOM 3123 C CA . ALA A 1 414 ? 6.781 -15.582 -27.024 1.00 39.25 414 ALA A CA 1
ATOM 3124 C C . ALA A 1 414 ? 7.479 -14.665 -28.030 1.00 39.25 414 ALA A C 1
ATOM 3126 O O . ALA A 1 414 ? 6.993 -13.581 -28.357 1.00 39.25 414 ALA A O 1
ATOM 3127 N N . ALA A 1 415 ? 8.655 -15.112 -28.466 1.00 37.19 415 ALA A N 1
ATOM 3128 C CA . ALA A 1 415 ? 9.532 -14.458 -29.422 1.00 37.19 415 ALA A CA 1
ATOM 3129 C C . ALA A 1 415 ? 8.768 -13.828 -30.601 1.00 37.19 415 ALA A C 1
ATOM 3131 O O . ALA A 1 415 ? 7.974 -14.482 -31.278 1.00 37.19 415 ALA A O 1
ATOM 3132 N N . ALA A 1 416 ? 9.046 -12.548 -30.854 1.00 34.06 416 ALA A N 1
ATOM 3133 C CA . ALA A 1 416 ? 8.511 -11.803 -31.980 1.00 34.06 416 ALA A CA 1
ATOM 3134 C C . ALA A 1 416 ? 8.995 -12.414 -33.307 1.00 34.06 416 ALA A C 1
ATOM 3136 O O . ALA A 1 416 ? 10.150 -12.248 -33.696 1.00 34.06 416 ALA A O 1
ATOM 3137 N N . SER A 1 417 ? 8.094 -13.106 -34.005 1.00 32.53 417 SER A N 1
ATOM 3138 C CA . SER A 1 417 ? 8.216 -13.394 -35.431 1.00 32.53 417 SER A CA 1
ATOM 3139 C C . SER A 1 417 ? 7.532 -12.270 -36.206 1.00 32.53 417 SER A C 1
ATOM 3141 O O . SER A 1 417 ? 6.361 -11.958 -35.995 1.00 32.53 417 SER A O 1
ATOM 3143 N N . THR A 1 418 ? 8.306 -11.608 -37.056 1.00 38.03 418 THR A N 1
ATOM 3144 C CA . THR A 1 418 ? 7.905 -10.480 -37.894 1.00 38.03 418 THR A CA 1
ATOM 3145 C C . THR A 1 418 ? 7.172 -10.954 -39.145 1.00 38.03 418 THR A C 1
ATOM 3147 O O . THR A 1 418 ? 7.818 -11.497 -40.039 1.00 38.03 418 THR A O 1
ATOM 3150 N N . GLN A 1 419 ? 5.878 -10.647 -39.279 1.00 28.45 419 GLN A N 1
ATOM 3151 C CA . GLN A 1 419 ? 5.265 -10.428 -40.597 1.00 28.45 419 GLN A CA 1
ATOM 3152 C C . GLN A 1 419 ? 3.948 -9.631 -40.492 1.00 28.45 419 GLN A C 1
ATOM 3154 O O . GLN A 1 419 ? 3.046 -10.061 -39.775 1.00 28.45 419 GLN A O 1
ATOM 3159 N N . PRO A 1 420 ? 3.786 -8.498 -41.203 1.00 34.03 420 PRO A N 1
ATOM 3160 C CA . PRO A 1 420 ? 2.492 -7.837 -41.344 1.00 34.03 420 PRO A CA 1
ATOM 3161 C C . PRO A 1 420 ? 1.802 -8.251 -42.658 1.00 34.03 420 PRO A C 1
ATOM 3163 O O . PRO A 1 420 ? 2.456 -8.241 -43.704 1.00 34.03 420 PRO A O 1
ATOM 3166 N N . PRO A 1 421 ? 0.489 -8.551 -42.668 1.00 39.88 421 PRO A N 1
ATOM 3167 C CA . PRO A 1 421 ? -0.288 -8.521 -43.891 1.00 39.88 421 PRO A CA 1
ATOM 3168 C C . PRO A 1 421 ? -0.938 -7.146 -44.082 1.00 39.88 421 PRO A C 1
ATOM 3170 O O . PRO A 1 421 ? -1.638 -6.607 -43.225 1.00 39.88 421 PRO A O 1
ATOM 3173 N N . THR A 1 422 ? -0.669 -6.607 -45.261 1.00 38.69 422 THR A N 1
ATOM 3174 C CA . THR A 1 422 ? -1.271 -5.444 -45.904 1.00 38.69 422 THR A CA 1
ATOM 3175 C C . THR A 1 422 ? -2.751 -5.680 -46.189 1.00 38.69 422 THR A C 1
ATOM 3177 O O . THR A 1 422 ? -3.065 -6.627 -46.898 1.00 38.69 422 THR A O 1
ATOM 3180 N N . HIS A 1 423 ? -3.644 -4.783 -45.762 1.00 36.53 423 HIS A N 1
ATOM 3181 C CA . HIS A 1 423 ? -4.934 -4.582 -46.432 1.00 36.53 423 HIS A CA 1
ATOM 3182 C C . HIS A 1 423 ? -5.357 -3.110 -46.360 1.00 36.53 423 HIS A C 1
ATOM 3184 O O . HIS A 1 423 ? -5.651 -2.570 -45.298 1.00 36.53 423 HIS A O 1
ATOM 3190 N N . SER A 1 424 ? -5.373 -2.469 -47.527 1.00 36.88 424 SER A N 1
ATOM 3191 C CA . SER A 1 424 ? -6.006 -1.181 -47.800 1.00 36.88 424 SER A CA 1
ATOM 3192 C C . SER A 1 424 ? -7.470 -1.409 -48.172 1.00 36.88 424 SER A C 1
ATOM 3194 O O . SER A 1 424 ? -7.738 -2.145 -49.123 1.00 36.88 424 SER A O 1
ATOM 3196 N N . VAL A 1 425 ? -8.405 -0.755 -47.482 1.00 34.41 425 VAL A N 1
ATOM 3197 C CA . VAL A 1 425 ? -9.806 -0.671 -47.918 1.00 34.41 425 VAL A CA 1
ATOM 3198 C C . VAL A 1 425 ? -10.244 0.790 -47.914 1.00 34.41 425 VAL A C 1
ATOM 3200 O O . VAL A 1 425 ? -10.184 1.477 -46.897 1.00 34.41 425 VAL A O 1
ATOM 3203 N N . SER A 1 426 ? -10.637 1.230 -49.107 1.00 36.81 426 SER A N 1
ATOM 3204 C CA . SER A 1 426 ? -11.262 2.506 -49.443 1.00 36.81 426 SER A CA 1
ATOM 3205 C C . SER A 1 426 ? -12.714 2.530 -48.960 1.00 36.81 426 SER A C 1
ATOM 3207 O O . SER A 1 426 ? -13.400 1.513 -49.049 1.00 36.81 426 SER A O 1
ATOM 3209 N N . THR A 1 427 ? -13.200 3.681 -48.494 1.00 35.84 427 THR A N 1
ATOM 3210 C CA . THR A 1 427 ? -14.639 3.935 -48.327 1.00 35.84 427 THR A CA 1
ATOM 3211 C C . THR A 1 427 ? -14.996 5.253 -49.007 1.00 35.84 427 THR A C 1
ATOM 3213 O O . THR A 1 427 ? -14.677 6.336 -48.523 1.00 35.84 427 THR A O 1
ATOM 3216 N N . GLU A 1 428 ? -15.633 5.130 -50.171 1.00 33.41 428 GLU A N 1
ATOM 3217 C CA . GLU A 1 428 ? -16.441 6.175 -50.793 1.00 33.41 428 GLU A CA 1
ATOM 3218 C C . GLU A 1 428 ? -17.783 6.269 -50.051 1.00 33.41 428 GLU A C 1
ATOM 3220 O O . GLU A 1 428 ? -18.383 5.252 -49.699 1.00 33.41 428 GLU A O 1
ATOM 3225 N N . GLY A 1 429 ? -18.239 7.499 -49.796 1.00 33.22 429 GLY A N 1
ATOM 3226 C CA . GLY A 1 429 ? -19.605 7.779 -49.349 1.00 33.22 429 GLY A CA 1
ATOM 3227 C C . GLY A 1 429 ? -20.629 7.528 -50.463 1.00 33.22 429 GLY A C 1
ATOM 3228 O O . GLY A 1 429 ? -20.259 7.373 -51.628 1.00 33.22 429 GLY A O 1
ATOM 3229 N N . PRO A 1 430 ? -21.929 7.564 -50.132 1.00 43.53 430 PRO A N 1
ATOM 3230 C CA . PRO A 1 430 ? -22.585 8.853 -50.307 1.00 43.53 430 PRO A CA 1
ATOM 3231 C C . PRO A 1 430 ? -23.612 9.228 -49.231 1.00 43.53 430 PRO A C 1
ATOM 3233 O O . PRO A 1 430 ? -24.176 8.417 -48.503 1.00 43.53 430 PRO A O 1
ATOM 3236 N N . THR A 1 431 ? -23.794 10.541 -49.195 1.00 39.88 431 THR A N 1
ATOM 3237 C CA . THR A 1 431 ? -24.819 11.373 -48.578 1.00 39.88 431 THR A CA 1
ATOM 3238 C C . THR A 1 431 ? -26.231 10.888 -48.892 1.00 39.88 431 THR A C 1
ATOM 3240 O O . THR A 1 431 ? -26.529 10.643 -50.055 1.00 39.88 431 THR A O 1
ATOM 3243 N N . ASP A 1 432 ? -27.122 10.897 -47.898 1.00 35.25 432 ASP A N 1
ATOM 3244 C CA . ASP A 1 432 ? -28.542 11.100 -48.172 1.00 35.25 432 ASP A CA 1
ATOM 3245 C C . ASP A 1 432 ? -29.210 11.964 -47.103 1.00 35.25 432 ASP A C 1
ATOM 3247 O O . ASP A 1 432 ? -29.005 11.824 -45.895 1.00 35.25 432 ASP A O 1
ATOM 3251 N N . VAL A 1 433 ? -29.962 12.927 -47.622 1.00 38.69 433 VAL A N 1
ATOM 3252 C CA . VAL A 1 433 ? -30.643 14.019 -46.938 1.00 38.69 433 VAL A CA 1
ATOM 3253 C C . VAL A 1 433 ? -32.066 13.563 -46.647 1.00 38.69 433 VAL A C 1
ATOM 3255 O O . VAL A 1 433 ? -32.820 13.304 -47.579 1.00 38.69 433 VAL A O 1
ATOM 3258 N N . VAL A 1 434 ? -32.477 13.541 -45.378 1.00 34.94 434 VAL A N 1
ATOM 3259 C CA . VAL A 1 434 ? -33.904 13.510 -45.030 1.00 34.94 434 VAL A CA 1
ATOM 3260 C C . VAL A 1 434 ? -34.200 14.586 -43.998 1.00 34.94 434 VAL A C 1
ATOM 3262 O O . VAL A 1 434 ? -33.720 14.573 -42.867 1.00 34.94 434 VAL A O 1
ATOM 3265 N N . SER A 1 435 ? -34.997 15.540 -44.467 1.00 39.28 435 SER A N 1
ATOM 3266 C CA . SER A 1 435 ? -35.655 16.598 -43.719 1.00 39.28 435 SER A CA 1
ATOM 3267 C C . SER A 1 435 ? -36.884 16.029 -43.011 1.00 39.28 435 SER A C 1
ATOM 3269 O O . SER A 1 435 ? -37.725 15.407 -43.656 1.00 39.28 435 SER A O 1
ATOM 3271 N N . THR A 1 436 ? -37.028 16.302 -41.715 1.00 37.69 436 THR A N 1
ATOM 3272 C CA . THR A 1 436 ? -38.330 16.253 -41.037 1.00 37.69 436 THR A CA 1
ATOM 3273 C C . THR A 1 436 ? -38.481 17.454 -40.121 1.00 37.69 436 THR A C 1
ATOM 3275 O O . THR A 1 436 ? -37.624 17.770 -39.299 1.00 37.69 436 THR A O 1
ATOM 3278 N N . GLN A 1 437 ? -39.599 18.128 -40.345 1.00 35.84 437 GLN A N 1
ATOM 3279 C CA . GLN A 1 437 ? -40.034 19.397 -39.803 1.00 35.84 437 GLN A CA 1
ATOM 3280 C C . GLN A 1 437 ? -40.982 19.145 -38.622 1.00 35.84 437 GLN A C 1
ATOM 3282 O O . GLN A 1 437 ? -41.842 18.274 -38.707 1.00 35.84 437 GLN A O 1
ATOM 3287 N N . GLY A 1 438 ? -40.873 19.973 -37.580 1.00 32.78 438 GLY A N 1
ATOM 3288 C CA . GLY A 1 438 ? -41.974 20.267 -36.658 1.00 32.78 438 GLY A CA 1
ATOM 3289 C C . GLY A 1 438 ? -41.901 19.607 -35.281 1.00 32.78 438 GLY A C 1
ATOM 3290 O O . GLY A 1 438 ? -42.183 18.427 -35.128 1.00 32.78 438 GLY A O 1
ATOM 3291 N N . SER A 1 439 ? -41.618 20.405 -34.254 1.00 32.91 439 SER A N 1
ATOM 3292 C CA . SER A 1 439 ? -42.623 20.800 -33.256 1.00 32.91 439 SER A CA 1
ATOM 3293 C C . SER A 1 439 ? -41.949 21.682 -32.207 1.00 32.91 439 SER A C 1
ATOM 3295 O O . SER A 1 439 ? -40.907 21.332 -31.654 1.00 32.91 439 SER A O 1
ATOM 3297 N N . THR A 1 440 ? -42.525 22.856 -31.983 1.00 38.41 440 THR A N 1
ATOM 3298 C CA . THR A 1 440 ? -42.041 23.868 -31.048 1.00 38.41 440 THR A CA 1
ATOM 3299 C C . THR A 1 440 ? -42.700 23.622 -29.697 1.00 38.41 440 THR A C 1
ATOM 3301 O O . THR A 1 440 ? -43.852 24.005 -29.522 1.00 38.41 440 THR A O 1
ATOM 3304 N N . ASP A 1 441 ? -41.978 23.028 -28.746 1.00 34.66 441 ASP A N 1
ATOM 3305 C CA . ASP A 1 441 ? -42.361 23.062 -27.332 1.00 34.66 441 ASP A CA 1
ATOM 3306 C C . ASP A 1 441 ? -41.448 24.033 -26.584 1.00 34.66 441 ASP A C 1
ATOM 3308 O O . ASP A 1 441 ? -40.231 23.858 -26.484 1.00 34.66 441 ASP A O 1
ATOM 3312 N N . VAL A 1 442 ? -42.063 25.103 -26.084 1.00 38.91 442 VAL A N 1
ATOM 3313 C CA . VAL A 1 442 ? -41.436 26.103 -25.222 1.00 38.91 442 VAL A CA 1
ATOM 3314 C C . VAL A 1 442 ? -41.240 25.467 -23.847 1.00 38.91 442 VAL A C 1
ATOM 3316 O O . VAL A 1 442 ? -42.133 25.484 -23.005 1.00 38.91 442 VAL A O 1
ATOM 3319 N N . VAL A 1 443 ? -40.060 24.890 -23.624 1.00 34.00 443 VAL A N 1
ATOM 3320 C CA . VAL A 1 443 ? -39.587 24.520 -22.288 1.00 34.00 443 VAL A CA 1
ATOM 3321 C C . VAL A 1 443 ? -38.778 25.687 -21.742 1.00 34.00 443 VAL A C 1
ATOM 3323 O O . VAL A 1 443 ? -37.724 26.037 -22.273 1.00 34.00 443 VAL A O 1
ATOM 3326 N N . THR A 1 444 ? -39.274 26.294 -20.669 1.00 33.81 444 THR A N 1
ATOM 3327 C CA . THR A 1 444 ? -38.545 27.278 -19.872 1.00 33.81 444 THR A CA 1
ATOM 3328 C C . THR A 1 444 ? -37.330 26.593 -19.246 1.00 33.81 444 THR A C 1
ATOM 3330 O O . THR A 1 444 ? -37.435 25.913 -18.229 1.00 33.81 444 THR A O 1
ATOM 3333 N N . THR A 1 445 ? -36.165 26.725 -19.875 1.00 31.95 445 THR A N 1
ATOM 3334 C CA . THR A 1 445 ? -34.886 26.330 -19.284 1.00 31.95 445 THR A CA 1
ATOM 3335 C C . THR A 1 445 ? -34.480 27.374 -18.253 1.00 31.95 445 THR A C 1
ATOM 3337 O O . THR A 1 445 ? -33.983 28.444 -18.607 1.00 31.95 445 THR A O 1
ATOM 3340 N N . GLU A 1 446 ? -34.662 27.065 -16.973 1.00 34.75 446 GLU A N 1
ATOM 3341 C CA . GLU A 1 446 ? -33.875 27.713 -15.929 1.00 34.75 446 GLU A CA 1
ATOM 3342 C C . GLU A 1 446 ? -32.419 27.277 -16.118 1.00 34.75 446 GLU A C 1
ATOM 3344 O O . GLU A 1 446 ? -32.088 26.099 -15.988 1.00 34.75 446 GLU A O 1
ATOM 3349 N N . SER A 1 447 ? -31.553 28.218 -16.503 1.00 28.38 447 SER A N 1
ATOM 3350 C CA . SER A 1 447 ? -30.112 27.986 -16.606 1.00 28.38 447 SER A CA 1
ATOM 3351 C C . SER A 1 447 ? -29.577 27.568 -15.236 1.00 28.38 447 SER A C 1
ATOM 3353 O O . SER A 1 447 ? -29.556 28.406 -14.330 1.00 28.38 447 SER A O 1
ATOM 3355 N N . PRO A 1 448 ? -29.106 26.321 -15.044 1.00 37.03 448 PRO A N 1
ATOM 3356 C CA . PRO A 1 448 ? -28.428 25.981 -13.811 1.00 37.03 448 PRO A CA 1
ATOM 3357 C C . PRO A 1 448 ? -27.131 26.782 -13.775 1.00 37.03 448 PRO A C 1
ATOM 3359 O O . PRO A 1 448 ? -26.324 26.740 -14.709 1.00 37.03 448 PRO A O 1
ATOM 3362 N N . THR A 1 449 ? -26.929 27.527 -12.695 1.00 38.50 449 THR A N 1
ATOM 3363 C CA . THR A 1 449 ? -25.687 28.238 -12.410 1.00 38.50 449 THR A CA 1
ATOM 3364 C C . THR A 1 449 ? -24.569 27.201 -12.276 1.00 38.50 449 THR A C 1
ATOM 3366 O O . THR A 1 449 ? -24.318 26.659 -11.201 1.00 38.50 449 THR A O 1
ATOM 3369 N N . SER A 1 450 ? -23.928 26.862 -13.398 1.00 37.19 450 SER A N 1
ATOM 3370 C CA . SER A 1 450 ? -22.792 25.948 -13.472 1.00 37.19 450 SER A CA 1
ATOM 3371 C C . SER A 1 450 ? -21.659 26.531 -12.641 1.00 37.19 450 SER A C 1
ATOM 3373 O O . SER A 1 450 ? -20.901 27.382 -13.106 1.00 37.19 450 SER A O 1
ATOM 3375 N N . THR A 1 451 ? -21.523 26.073 -11.398 1.00 40.12 451 THR A N 1
ATOM 3376 C CA . THR A 1 451 ? -20.308 26.319 -10.630 1.00 40.12 451 THR A CA 1
ATOM 3377 C C . THR A 1 451 ? -19.230 25.447 -11.258 1.00 40.12 451 THR A C 1
ATOM 3379 O O . THR A 1 451 ? -19.110 24.259 -10.963 1.00 40.12 451 THR A O 1
ATOM 3382 N N . THR A 1 452 ? -18.499 26.019 -12.212 1.00 45.22 452 THR A N 1
ATOM 3383 C CA . THR A 1 452 ? -17.364 25.387 -12.880 1.00 45.22 452 THR A CA 1
ATOM 3384 C C . THR A 1 452 ? -16.307 25.086 -11.823 1.00 45.22 452 THR A C 1
ATOM 3386 O O . THR A 1 452 ? -15.467 25.924 -11.506 1.00 45.22 452 THR A O 1
ATOM 3389 N N . GLY A 1 453 ? -16.386 23.900 -11.219 1.00 47.41 453 GLY A N 1
ATOM 3390 C CA . GLY A 1 453 ? -15.369 23.412 -10.304 1.00 47.41 453 GLY A CA 1
ATOM 3391 C C . GLY A 1 453 ? -14.038 23.413 -11.041 1.00 47.41 453 GLY A C 1
ATOM 3392 O O . GLY A 1 453 ? -13.890 22.736 -12.060 1.00 47.41 453 GLY A O 1
ATOM 3393 N N . ILE A 1 454 ? -13.090 24.217 -10.566 1.00 65.50 454 ILE A N 1
ATOM 3394 C CA . ILE A 1 454 ? -11.768 24.327 -11.175 1.00 65.50 454 ILE A CA 1
ATOM 3395 C C . ILE A 1 454 ? -11.065 22.980 -10.978 1.00 65.50 454 ILE A C 1
ATOM 3397 O O . ILE A 1 454 ? -10.597 22.658 -9.886 1.00 65.50 454 ILE A O 1
ATOM 3401 N N . VAL A 1 455 ? -11.016 22.167 -12.033 1.00 75.62 455 VAL A N 1
ATOM 3402 C CA . VAL A 1 455 ? -10.220 20.937 -12.052 1.00 75.62 455 VAL A CA 1
ATOM 3403 C C . VAL A 1 455 ? -8.769 21.343 -12.266 1.00 75.62 455 VAL A C 1
ATOM 3405 O O . VAL A 1 455 ? -8.369 21.707 -13.369 1.00 75.62 455 VAL A O 1
ATOM 3408 N N . ILE A 1 456 ? -7.975 21.293 -11.199 1.00 82.19 456 ILE A N 1
ATOM 3409 C CA . ILE A 1 456 ? -6.535 21.526 -11.290 1.00 82.19 456 ILE A CA 1
ATOM 3410 C C . ILE A 1 456 ? -5.879 20.244 -11.806 1.00 82.19 456 ILE A C 1
ATOM 3412 O O . ILE A 1 456 ? -5.890 19.211 -11.135 1.00 82.19 456 ILE A O 1
ATOM 3416 N N . ILE A 1 457 ? -5.306 20.315 -13.006 1.00 87.19 457 ILE A N 1
ATOM 3417 C CA . ILE A 1 457 ? -4.519 19.235 -13.601 1.00 87.19 457 ILE A CA 1
ATOM 3418 C C . ILE A 1 457 ? -3.049 19.506 -13.300 1.00 87.19 457 ILE A C 1
ATOM 3420 O O . ILE A 1 457 ? -2.544 20.601 -13.540 1.00 87.19 457 ILE A O 1
ATOM 3424 N N . TYR A 1 458 ? -2.355 18.501 -12.776 1.00 93.62 458 TYR A N 1
ATOM 3425 C CA . TYR A 1 458 ? -0.914 18.550 -12.595 1.00 93.62 458 TYR A CA 1
ATOM 3426 C C . TYR A 1 458 ? -0.221 17.766 -13.704 1.00 93.62 458 TYR A C 1
ATOM 3428 O O . TYR A 1 458 ? -0.634 16.668 -14.071 1.00 93.62 458 TYR A O 1
ATOM 3436 N N . HIS A 1 459 ? 0.868 18.315 -14.207 1.00 92.50 459 HIS A N 1
ATOM 3437 C CA . HIS A 1 459 ? 1.717 17.746 -15.232 1.00 92.50 459 HIS A CA 1
ATOM 3438 C C . HIS A 1 459 ? 3.007 17.226 -14.598 1.00 92.50 459 HIS A C 1
ATOM 3440 O O . HIS A 1 459 ? 3.642 17.888 -13.773 1.00 92.50 459 HIS A O 1
ATOM 3446 N N . LEU A 1 460 ? 3.390 16.022 -14.997 1.00 95.12 460 LEU A N 1
ATOM 3447 C CA . LEU A 1 460 ? 4.692 15.427 -14.755 1.00 95.12 460 LEU A CA 1
ATOM 3448 C C . LEU A 1 460 ? 5.386 15.302 -16.107 1.00 95.12 460 LEU A C 1
ATOM 3450 O O . LEU A 1 460 ? 4.901 14.563 -16.963 1.00 95.12 460 LEU A O 1
ATOM 3454 N N . ASP A 1 461 ? 6.495 16.012 -16.281 1.00 95.81 461 ASP A N 1
ATOM 3455 C CA . ASP A 1 461 ? 7.349 15.905 -17.462 1.00 95.81 461 ASP A CA 1
ATOM 3456 C C . ASP A 1 461 ? 8.793 15.667 -17.009 1.00 95.81 461 ASP A C 1
ATOM 3458 O O . ASP A 1 461 ? 9.489 16.570 -16.544 1.00 95.81 461 ASP A O 1
ATOM 3462 N N . VAL A 1 462 ? 9.222 14.408 -17.047 1.00 96.12 462 VAL A N 1
ATOM 3463 C CA . VAL A 1 462 ? 10.529 13.975 -16.547 1.00 96.12 462 VAL A CA 1
ATOM 3464 C C . VAL A 1 462 ? 11.234 13.163 -17.618 1.00 96.12 462 VAL A C 1
ATOM 3466 O O . VAL A 1 462 ? 10.694 12.180 -18.100 1.00 96.12 462 VAL A O 1
ATOM 3469 N N . THR A 1 463 ? 12.465 13.514 -17.964 1.00 97.25 463 THR A N 1
ATOM 3470 C CA . THR A 1 463 ? 13.321 12.697 -18.828 1.00 97.25 463 THR A CA 1
ATOM 3471 C C . THR A 1 463 ? 14.445 12.090 -18.004 1.00 97.25 463 THR A C 1
ATOM 3473 O O . THR A 1 463 ? 15.235 12.812 -17.397 1.00 97.25 463 THR A O 1
ATOM 3476 N N . ILE A 1 464 ? 14.537 10.762 -17.994 1.00 97.38 464 ILE A N 1
ATOM 3477 C CA . ILE A 1 464 ? 15.645 10.043 -17.358 1.00 97.38 464 ILE A CA 1
ATOM 3478 C C . ILE A 1 464 ? 16.644 9.644 -18.442 1.00 97.38 464 ILE A C 1
ATOM 3480 O O . ILE A 1 464 ? 16.264 9.035 -19.442 1.00 97.38 464 ILE A O 1
ATOM 3484 N N . VAL A 1 465 ? 17.911 9.994 -18.251 1.00 97.62 465 VAL A N 1
ATOM 3485 C CA . VAL A 1 465 ? 19.022 9.674 -19.151 1.00 97.62 465 VAL A CA 1
ATOM 3486 C C . VAL A 1 465 ? 19.921 8.660 -18.462 1.00 97.62 465 VAL A C 1
ATOM 3488 O O . VAL A 1 465 ? 20.501 8.947 -17.412 1.00 97.62 465 VAL A O 1
ATOM 3491 N N . ASN A 1 466 ? 20.043 7.477 -19.055 1.00 98.00 466 ASN A N 1
ATOM 3492 C CA . ASN A 1 466 ? 20.912 6.431 -18.552 1.00 98.00 466 ASN A CA 1
ATOM 3493 C C . ASN A 1 466 ? 22.335 6.613 -19.101 1.00 98.00 466 ASN A C 1
ATOM 3495 O O . ASN A 1 466 ? 22.597 6.288 -20.257 1.00 98.00 466 ASN A O 1
ATOM 3499 N N . ARG A 1 467 ? 23.257 7.128 -18.279 1.00 97.00 467 ARG A N 1
ATOM 3500 C CA . ARG A 1 467 ? 24.702 7.136 -18.576 1.00 97.00 467 ARG A CA 1
ATOM 3501 C C . ARG A 1 467 ? 25.453 6.040 -17.814 1.00 97.00 467 ARG A C 1
ATOM 3503 O O . ARG A 1 467 ? 26.679 5.997 -17.882 1.00 97.00 467 ARG A O 1
ATOM 3510 N N . TYR A 1 468 ? 24.730 5.176 -17.105 1.00 96.06 468 TYR A N 1
ATOM 3511 C CA . TYR A 1 468 ? 25.289 3.995 -16.473 1.00 96.06 468 TYR A CA 1
ATOM 3512 C C . TYR A 1 468 ? 25.763 3.013 -17.543 1.00 96.06 468 TYR A C 1
ATOM 3514 O O . TYR A 1 468 ? 25.172 2.921 -18.621 1.00 96.06 468 TYR A O 1
ATOM 3522 N N . GLN A 1 469 ? 26.823 2.262 -17.250 1.00 97.25 469 GLN A N 1
ATOM 3523 C CA . GLN A 1 469 ? 27.436 1.338 -18.214 1.00 97.25 469 GLN A CA 1
ATOM 3524 C C . GLN A 1 469 ? 26.581 0.090 -18.496 1.00 97.25 469 GLN A C 1
ATOM 3526 O O . GLN A 1 469 ? 26.949 -0.728 -19.335 1.00 97.25 469 GLN A O 1
ATOM 3531 N N . LYS A 1 470 ? 25.440 -0.059 -17.811 1.00 97.75 470 LYS A N 1
ATOM 3532 C CA . LYS A 1 470 ? 24.498 -1.173 -17.965 1.00 97.75 470 LYS A CA 1
ATOM 3533 C C . LYS A 1 470 ? 23.057 -0.688 -18.116 1.00 97.75 470 LYS A C 1
ATOM 3535 O O . LYS A 1 470 ? 22.732 0.476 -17.869 1.00 97.75 470 LYS A O 1
ATOM 3540 N N . ASN A 1 471 ? 22.185 -1.595 -18.548 1.00 97.81 471 ASN A N 1
ATOM 3541 C CA . ASN A 1 471 ? 20.749 -1.340 -18.595 1.00 97.81 471 ASN A CA 1
ATOM 3542 C C . ASN A 1 471 ? 20.234 -1.061 -17.179 1.00 97.81 471 ASN A C 1
ATOM 3544 O O . ASN A 1 471 ? 20.653 -1.712 -16.221 1.00 97.81 471 ASN A O 1
ATOM 3548 N N . VAL A 1 472 ? 19.311 -0.112 -17.049 1.00 98.00 472 VAL A N 1
ATOM 3549 C CA . VAL A 1 472 ? 18.760 0.285 -15.749 1.00 98.00 472 VAL A CA 1
ATOM 3550 C C . VAL A 1 472 ? 17.255 0.067 -15.728 1.00 98.00 472 VAL A C 1
ATOM 3552 O O . VAL A 1 472 ? 16.543 0.542 -16.609 1.00 98.00 472 VAL A O 1
ATOM 3555 N N . ILE A 1 473 ? 16.757 -0.613 -14.698 1.00 97.50 473 ILE A N 1
ATOM 3556 C CA . ILE A 1 473 ? 15.335 -0.688 -14.365 1.00 97.50 473 ILE A CA 1
ATOM 3557 C C . ILE A 1 473 ? 14.975 0.545 -13.544 1.00 97.50 473 ILE A C 1
ATOM 3559 O O . ILE A 1 473 ? 15.476 0.739 -12.437 1.00 97.50 473 ILE A O 1
ATOM 3563 N N . ILE A 1 474 ? 14.057 1.355 -14.053 1.00 97.94 474 ILE A N 1
ATOM 3564 C CA . ILE A 1 474 ? 13.432 2.423 -13.283 1.00 97.94 474 ILE A CA 1
ATOM 3565 C C . ILE A 1 474 ? 12.181 1.884 -12.618 1.00 97.94 474 ILE A C 1
ATOM 3567 O O . ILE A 1 474 ? 11.346 1.260 -13.272 1.00 97.94 474 ILE A O 1
ATOM 3571 N N . VAL A 1 475 ? 12.027 2.168 -11.329 1.00 95.50 475 VAL A N 1
ATOM 3572 C CA . VAL A 1 475 ? 10.805 1.906 -10.575 1.00 95.50 475 VAL A CA 1
ATOM 3573 C C . VAL A 1 475 ? 10.229 3.239 -10.124 1.00 95.50 475 VAL A C 1
ATOM 3575 O O . VAL A 1 475 ? 10.854 3.987 -9.374 1.00 95.50 475 VAL A O 1
ATOM 3578 N N . MET A 1 476 ? 9.015 3.539 -10.573 1.00 96.12 476 MET A N 1
ATOM 3579 C CA . MET A 1 476 ? 8.285 4.729 -10.154 1.00 96.12 476 MET A CA 1
ATOM 3580 C C . MET A 1 476 ? 7.123 4.366 -9.249 1.00 96.12 476 MET A C 1
ATOM 3582 O O . MET A 1 476 ? 6.281 3.533 -9.590 1.00 96.12 476 MET A O 1
ATOM 3586 N N . THR A 1 477 ? 7.048 5.040 -8.111 1.00 91.81 477 THR A N 1
ATOM 3587 C CA . THR A 1 477 ? 5.969 4.882 -7.139 1.00 91.81 477 THR A CA 1
ATOM 3588 C C . THR A 1 477 ? 5.077 6.106 -7.189 1.00 91.81 477 THR A C 1
ATOM 3590 O O . THR A 1 477 ? 5.466 7.184 -6.738 1.00 91.81 477 THR A O 1
ATOM 3593 N N . PHE A 1 478 ? 3.877 5.926 -7.739 1.00 91.00 478 PHE A N 1
ATOM 3594 C CA . PHE A 1 478 ? 2.828 6.932 -7.673 1.00 91.00 478 PHE A CA 1
ATOM 3595 C C . PHE A 1 478 ? 1.961 6.685 -6.437 1.00 91.00 478 PHE A C 1
ATOM 3597 O O . PHE A 1 478 ? 1.583 5.544 -6.163 1.00 91.00 478 PHE A O 1
ATOM 3604 N N . PRO A 1 479 ? 1.567 7.741 -5.726 1.00 74.50 479 PRO A N 1
ATOM 3605 C CA . PRO A 1 479 ? 0.599 7.644 -4.646 1.00 74.50 479 PRO A CA 1
ATOM 3606 C C . PRO A 1 479 ? -0.718 7.018 -5.124 1.00 74.50 479 PRO A C 1
ATOM 3608 O O . PRO A 1 479 ? -1.332 7.485 -6.085 1.00 74.50 479 PRO A O 1
ATOM 3611 N N . GLY A 1 480 ? -1.136 5.930 -4.473 1.00 74.19 480 GLY A N 1
ATOM 3612 C CA . GLY A 1 480 ? -2.385 5.232 -4.793 1.00 74.19 480 GLY A CA 1
ATOM 3613 C C . GLY A 1 480 ? -2.396 4.477 -6.129 1.00 74.19 480 GLY A C 1
ATOM 3614 O O . GLY A 1 480 ? -3.478 4.121 -6.598 1.00 74.19 480 GLY A O 1
ATOM 3615 N N . ARG A 1 481 ? -1.237 4.229 -6.763 1.00 77.38 481 ARG A N 1
ATOM 3616 C CA . ARG A 1 481 ? -1.128 3.357 -7.948 1.00 77.38 481 ARG A CA 1
ATOM 3617 C C . ARG A 1 481 ? -0.029 2.312 -7.757 1.00 77.38 481 ARG A C 1
ATOM 3619 O O . ARG A 1 481 ? 0.909 2.518 -6.992 1.00 77.38 481 ARG A O 1
ATOM 3626 N N . ALA A 1 482 ? -0.137 1.202 -8.485 1.00 76.62 482 ALA A N 1
ATOM 3627 C CA . ALA A 1 482 ? 0.928 0.207 -8.553 1.00 76.62 482 ALA A CA 1
ATOM 3628 C C . ALA A 1 482 ? 2.226 0.819 -9.109 1.00 76.62 482 ALA A C 1
ATOM 3630 O O . ALA A 1 482 ? 2.193 1.765 -9.904 1.00 76.62 482 ALA A O 1
ATOM 3631 N N . HIS A 1 483 ? 3.365 0.257 -8.702 1.00 84.19 483 HIS A N 1
ATOM 3632 C CA . HIS A 1 483 ? 4.668 0.676 -9.205 1.00 84.19 483 HIS A CA 1
ATOM 3633 C C . HIS A 1 483 ? 4.740 0.499 -10.724 1.00 84.19 483 HIS A C 1
ATOM 3635 O O . HIS A 1 483 ? 4.399 -0.563 -11.244 1.00 84.19 483 HIS A O 1
ATOM 3641 N N . GLN A 1 484 ? 5.218 1.519 -11.430 1.00 92.81 484 GLN A N 1
ATOM 3642 C CA . GLN A 1 484 ? 5.549 1.398 -12.847 1.00 92.81 484 GLN A CA 1
ATOM 3643 C C . GLN A 1 484 ? 7.017 1.018 -12.984 1.00 92.81 484 GLN A C 1
ATOM 3645 O O . GLN A 1 484 ? 7.860 1.564 -12.270 1.00 92.81 484 GLN A O 1
ATOM 3650 N N . ARG A 1 485 ? 7.313 0.080 -13.886 1.00 95.19 485 ARG A N 1
ATOM 3651 C CA . ARG A 1 485 ? 8.671 -0.391 -14.156 1.00 95.19 485 ARG A CA 1
ATOM 3652 C C . ARG A 1 485 ? 8.968 -0.296 -15.642 1.00 95.19 485 ARG A C 1
ATOM 3654 O O . ARG A 1 485 ? 8.123 -0.672 -16.447 1.00 95.19 485 ARG A O 1
ATOM 3661 N N . PHE A 1 486 ? 10.149 0.189 -15.993 1.00 96.00 486 PHE A N 1
ATOM 3662 C CA . PHE A 1 486 ? 10.630 0.205 -17.374 1.00 96.00 486 PHE A CA 1
ATOM 3663 C C . PHE A 1 486 ? 12.153 0.120 -17.401 1.00 96.00 486 PHE A C 1
ATOM 3665 O O . PHE A 1 486 ? 12.822 0.551 -16.463 1.00 96.00 486 PHE A O 1
ATOM 3672 N N . VAL A 1 487 ? 12.691 -0.457 -18.473 1.00 97.50 487 VAL A N 1
ATOM 3673 C CA . VAL A 1 487 ? 14.134 -0.607 -18.681 1.00 97.50 487 VAL A CA 1
ATOM 3674 C C . VAL A 1 487 ? 14.618 0.514 -19.593 1.00 97.50 487 VAL A C 1
ATOM 3676 O O . VAL A 1 487 ? 14.050 0.729 -20.662 1.00 97.50 487 VAL A O 1
ATOM 3679 N N . ILE A 1 488 ? 15.673 1.217 -19.187 1.00 97.62 488 ILE A N 1
ATOM 3680 C CA . ILE A 1 488 ? 16.386 2.178 -20.028 1.00 97.62 488 ILE A CA 1
ATOM 3681 C C . ILE A 1 488 ? 17.704 1.531 -20.471 1.00 97.62 488 ILE A C 1
ATOM 3683 O O . ILE A 1 488 ? 18.556 1.265 -19.615 1.00 97.62 488 ILE A O 1
ATOM 3687 N N . PRO A 1 489 ? 17.902 1.284 -21.780 1.00 98.06 489 PRO A N 1
ATOM 3688 C CA . PRO A 1 489 ? 19.164 0.765 -22.297 1.00 98.06 489 PRO A CA 1
ATOM 3689 C C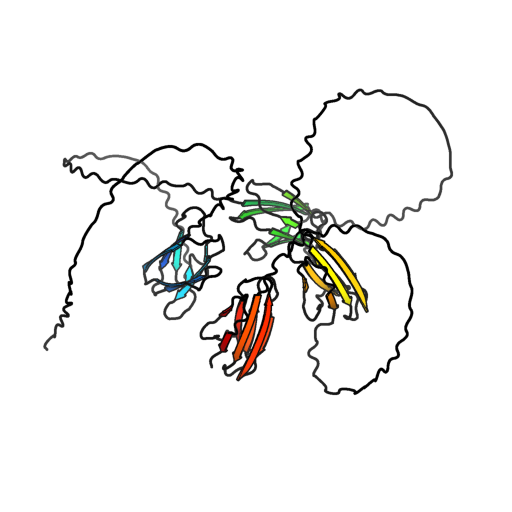 . PRO A 1 489 ? 20.360 1.667 -21.965 1.00 98.06 489 PRO A C 1
ATOM 3691 O O . PRO A 1 489 ? 20.181 2.857 -21.689 1.00 98.06 489 PRO A O 1
ATOM 3694 N N . VAL A 1 490 ? 21.578 1.123 -22.011 1.00 97.56 490 VAL A N 1
ATOM 3695 C CA . VAL A 1 490 ? 22.829 1.904 -21.899 1.00 97.56 490 VAL A CA 1
ATOM 3696 C C . VAL A 1 490 ? 22.828 3.067 -22.894 1.00 97.56 490 VAL A C 1
ATOM 3698 O O . VAL A 1 490 ? 22.533 2.879 -24.073 1.00 97.56 490 VAL A O 1
ATOM 3701 N N . GLY A 1 491 ? 23.124 4.282 -22.424 1.00 96.12 491 GLY A N 1
ATOM 3702 C CA . GLY A 1 491 ? 23.098 5.502 -23.245 1.00 96.12 491 GLY A CA 1
ATOM 3703 C C . GLY A 1 491 ? 21.692 5.980 -23.639 1.00 96.12 491 GLY A C 1
ATOM 3704 O O . GLY A 1 491 ? 21.550 7.010 -24.301 1.00 96.12 491 GLY A O 1
ATOM 3705 N N . GLY A 1 492 ? 20.646 5.250 -23.246 1.00 97.31 492 GLY A N 1
ATOM 3706 C CA . GLY A 1 492 ? 19.259 5.542 -23.574 1.00 97.31 492 GLY A CA 1
ATOM 3707 C C . GLY A 1 492 ? 18.678 6.720 -22.792 1.00 97.31 492 GLY A C 1
ATOM 3708 O O . GLY A 1 492 ? 19.177 7.137 -21.745 1.00 97.31 492 GLY A O 1
ATOM 3709 N N . ARG A 1 493 ? 17.557 7.242 -23.292 1.00 97.56 493 ARG A N 1
ATOM 3710 C CA . ARG A 1 493 ? 16.730 8.249 -22.614 1.00 97.56 493 ARG A CA 1
ATOM 3711 C C . ARG A 1 493 ? 15.275 7.811 -22.617 1.00 97.56 493 ARG A C 1
ATOM 3713 O O . ARG A 1 493 ? 14.802 7.293 -23.626 1.00 97.56 493 ARG A O 1
ATOM 3720 N N . TYR A 1 494 ? 14.568 8.053 -21.520 1.00 97.38 494 TYR A N 1
ATOM 3721 C CA . TYR A 1 494 ? 13.156 7.712 -21.391 1.00 97.38 494 TYR A CA 1
ATOM 3722 C C . TYR A 1 494 ? 12.350 8.926 -20.909 1.00 97.38 494 TYR A C 1
ATOM 3724 O O . TYR A 1 494 ? 12.512 9.342 -19.755 1.00 97.38 494 TYR A O 1
ATOM 3732 N N . PRO A 1 495 ? 11.528 9.539 -21.783 1.00 95.75 495 PRO A N 1
ATOM 3733 C CA . PRO A 1 495 ? 10.645 10.632 -21.406 1.00 95.75 495 PRO A CA 1
ATOM 3734 C C . PRO A 1 495 ? 9.383 10.097 -20.720 1.00 95.75 495 PRO A C 1
ATOM 3736 O O . PRO A 1 495 ? 8.750 9.147 -21.174 1.00 95.75 495 PRO A O 1
ATOM 3739 N N . ILE A 1 496 ? 8.992 10.749 -19.635 1.00 93.38 496 ILE A N 1
ATOM 3740 C CA . ILE A 1 496 ? 7.866 10.393 -18.779 1.00 93.38 496 ILE A CA 1
ATOM 3741 C C . ILE A 1 496 ? 6.941 11.595 -18.759 1.00 93.38 496 ILE A C 1
ATOM 3743 O O . ILE A 1 496 ? 7.212 12.588 -18.085 1.00 93.38 496 ILE A O 1
ATOM 3747 N N . LYS A 1 497 ? 5.845 11.490 -19.508 1.00 94.06 497 LYS A N 1
ATOM 3748 C CA . LYS A 1 497 ? 4.804 12.513 -19.582 1.00 94.06 497 LYS A CA 1
ATOM 3749 C C . LYS A 1 497 ? 3.518 11.952 -18.997 1.00 94.06 497 LYS A C 1
ATOM 3751 O O . LYS A 1 497 ? 2.978 10.980 -19.518 1.00 94.06 497 LYS A O 1
ATOM 3756 N N . SER A 1 498 ? 3.035 12.539 -17.906 1.00 91.06 498 SER A N 1
ATOM 3757 C CA . SER A 1 498 ? 1.786 12.126 -17.260 1.00 91.06 498 SER A CA 1
ATOM 3758 C C . SER A 1 498 ? 1.004 13.331 -16.758 1.00 91.06 498 SER A C 1
ATOM 3760 O O . SER A 1 498 ? 1.575 14.281 -16.231 1.00 91.06 498 SER A O 1
ATOM 3762 N N . THR A 1 499 ? -0.319 13.251 -16.846 1.00 90.56 499 THR A N 1
ATOM 3763 C CA . THR A 1 499 ? -1.240 14.141 -16.135 1.00 90.56 499 THR A CA 1
ATOM 3764 C C . THR A 1 499 ? -1.748 13.454 -14.872 1.00 90.56 499 THR A C 1
ATOM 3766 O O . THR A 1 499 ? -1.972 12.239 -14.837 1.00 90.56 499 THR A O 1
ATOM 3769 N N . LEU A 1 500 ? -1.873 14.216 -13.793 1.00 90.06 500 LEU A N 1
ATOM 3770 C CA . LEU A 1 500 ? -2.198 13.730 -12.460 1.00 90.06 500 LEU A CA 1
ATOM 3771 C C . LEU A 1 500 ? -3.227 14.661 -11.824 1.00 90.06 500 LEU A C 1
ATOM 3773 O O . LEU A 1 500 ? -3.172 15.875 -11.987 1.00 90.06 500 LEU A O 1
ATOM 3777 N N . SER A 1 501 ? -4.162 14.082 -11.078 1.00 87.44 501 SER A N 1
ATOM 3778 C CA . SER A 1 501 ? -5.180 14.824 -10.325 1.00 87.44 501 SER A CA 1
ATOM 3779 C C . SER A 1 501 ? -4.680 15.303 -8.960 1.00 87.44 501 SER A C 1
ATOM 3781 O O . SER A 1 501 ? -5.408 15.972 -8.234 1.00 87.44 501 SER A O 1
ATOM 3783 N N . THR A 1 502 ? -3.451 14.945 -8.578 1.00 87.00 502 THR A N 1
ATOM 3784 C CA . THR A 1 502 ? -2.880 15.282 -7.274 1.00 87.00 502 THR A CA 1
ATOM 3785 C C . THR A 1 502 ? -1.447 15.782 -7.423 1.00 87.00 502 THR A C 1
ATOM 3787 O O . THR A 1 502 ? -0.697 15.340 -8.294 1.00 87.00 502 THR A O 1
ATOM 3790 N N . ARG A 1 503 ? -1.047 16.679 -6.517 1.00 90.06 503 ARG A N 1
ATOM 3791 C CA . ARG A 1 503 ? 0.335 17.162 -6.374 1.00 90.06 503 ARG A CA 1
ATOM 3792 C C . ARG A 1 503 ? 1.196 16.242 -5.500 1.00 90.06 503 ARG A C 1
ATOM 3794 O O . ARG A 1 503 ? 2.204 16.678 -4.944 1.00 90.06 503 ARG A O 1
ATOM 3801 N N . GLN A 1 504 ? 0.758 15.009 -5.257 1.00 86.38 504 GLN A N 1
ATOM 3802 C CA . GLN A 1 504 ? 1.468 14.132 -4.336 1.00 86.38 504 GLN A CA 1
ATOM 3803 C C . GLN A 1 504 ? 2.822 13.708 -4.925 1.00 86.38 504 GLN A C 1
ATOM 3805 O O . GLN A 1 504 ? 3.011 13.650 -6.139 1.00 86.38 504 GLN A O 1
ATOM 3810 N N . GLN A 1 505 ? 3.776 13.454 -4.033 1.00 93.69 505 GLN A N 1
ATOM 3811 C CA . GLN A 1 505 ? 5.161 13.147 -4.371 1.00 93.69 505 GLN A CA 1
ATOM 3812 C C . GLN A 1 505 ? 5.273 11.819 -5.124 1.00 93.69 505 GLN A C 1
ATOM 3814 O O . GLN A 1 505 ? 4.685 10.819 -4.716 1.00 93.69 505 GLN A O 1
ATOM 3819 N N . ILE A 1 506 ? 6.081 11.799 -6.179 1.00 93.81 506 ILE A N 1
ATOM 3820 C CA . ILE A 1 506 ? 6.427 10.597 -6.938 1.00 93.81 506 ILE A CA 1
ATOM 3821 C C . ILE A 1 506 ? 7.862 10.228 -6.605 1.00 93.81 506 ILE A C 1
ATOM 3823 O O . ILE A 1 506 ? 8.750 11.081 -6.657 1.00 93.81 506 ILE A O 1
ATOM 3827 N N . VAL A 1 507 ? 8.083 8.962 -6.260 1.00 94.75 507 VAL A N 1
ATOM 3828 C CA . VAL A 1 507 ? 9.417 8.432 -5.960 1.00 94.75 507 VAL A CA 1
ATOM 3829 C C . VAL A 1 507 ? 9.926 7.675 -7.175 1.00 94.75 507 VAL A C 1
ATOM 3831 O O . VAL A 1 507 ? 9.247 6.768 -7.653 1.00 94.75 507 VAL A O 1
ATOM 3834 N N . ILE A 1 508 ? 11.111 8.035 -7.654 1.00 96.81 508 ILE A N 1
ATOM 3835 C CA . ILE A 1 508 ? 11.801 7.378 -8.762 1.00 96.81 508 ILE A CA 1
ATOM 3836 C C . ILE A 1 508 ? 13.067 6.733 -8.201 1.00 96.81 508 ILE A C 1
ATOM 3838 O O . ILE A 1 508 ? 13.929 7.434 -7.666 1.00 96.81 508 ILE A O 1
ATOM 3842 N N . THR A 1 509 ? 13.181 5.414 -8.322 1.00 96.75 509 THR A N 1
ATOM 3843 C CA . THR A 1 509 ? 14.399 4.652 -8.016 1.00 96.75 509 THR A CA 1
ATOM 3844 C C . THR A 1 509 ? 14.920 3.963 -9.271 1.00 96.75 509 THR A C 1
ATOM 3846 O O . THR A 1 509 ? 14.166 3.695 -10.207 1.00 96.75 509 THR A O 1
ATOM 3849 N N . ALA A 1 510 ? 16.224 3.711 -9.302 1.00 97.44 510 ALA A N 1
ATOM 3850 C CA . ALA A 1 510 ? 16.914 3.051 -10.400 1.00 97.44 510 ALA A CA 1
ATOM 3851 C C . ALA A 1 510 ? 17.671 1.835 -9.865 1.00 97.44 510 ALA A C 1
ATOM 3853 O O . ALA A 1 510 ? 18.248 1.895 -8.780 1.00 97.44 510 ALA A O 1
ATOM 3854 N N . TYR A 1 511 ? 17.677 0.749 -10.629 1.00 97.38 511 TYR A N 1
ATOM 3855 C CA . TYR A 1 511 ? 18.394 -0.481 -10.309 1.00 97.38 511 TYR A CA 1
ATOM 3856 C C . TYR A 1 511 ? 19.121 -0.984 -11.545 1.00 97.38 511 TYR A C 1
ATOM 3858 O O . TYR A 1 511 ? 18.597 -0.894 -12.654 1.00 97.38 511 TYR A O 1
ATOM 3866 N N . ASP A 1 512 ? 20.303 -1.543 -11.358 1.00 97.25 512 ASP A N 1
ATOM 3867 C CA . ASP A 1 512 ? 20.996 -2.293 -12.393 1.00 97.25 512 ASP A CA 1
ATOM 3868 C C . ASP A 1 512 ? 20.104 -3.464 -12.840 1.00 97.25 512 ASP A C 1
ATOM 3870 O O . ASP A 1 512 ? 19.556 -4.188 -12.006 1.00 97.25 512 ASP A O 1
ATOM 3874 N N . ALA A 1 513 ? 19.896 -3.615 -14.149 1.00 96.31 513 ALA A N 1
ATOM 3875 C CA . ALA A 1 513 ? 18.921 -4.569 -14.674 1.00 96.31 513 ALA A CA 1
ATOM 3876 C C . ALA A 1 513 ? 19.330 -6.042 -14.508 1.00 96.31 513 ALA A C 1
ATOM 3878 O O . ALA A 1 513 ? 18.461 -6.909 -14.553 1.00 96.31 513 ALA A O 1
ATOM 3879 N N . GLU A 1 514 ? 20.621 -6.330 -14.328 1.00 93.62 514 GLU A N 1
ATOM 3880 C CA . GLU A 1 514 ? 21.136 -7.695 -14.166 1.00 93.62 514 GLU A CA 1
ATOM 3881 C C . GLU A 1 514 ? 21.188 -8.093 -12.689 1.00 93.62 514 GLU A C 1
ATOM 3883 O O . GLU A 1 514 ? 20.804 -9.196 -12.308 1.00 93.62 514 GLU A O 1
ATOM 3888 N N . THR A 1 515 ? 21.676 -7.185 -11.849 1.00 95.94 515 THR A N 1
ATOM 3889 C CA . THR A 1 515 ? 22.011 -7.449 -10.445 1.00 95.94 515 THR A CA 1
ATOM 3890 C C . THR A 1 515 ? 20.955 -6.946 -9.467 1.00 95.94 515 THR A C 1
ATOM 3892 O O . THR A 1 515 ? 21.005 -7.296 -8.289 1.00 95.94 515 THR A O 1
ATOM 3895 N N . PHE A 1 516 ? 20.010 -6.114 -9.920 1.00 92.94 516 PHE A N 1
ATOM 3896 C CA . PHE A 1 516 ? 19.026 -5.415 -9.085 1.00 92.94 516 PHE A CA 1
ATOM 3897 C C . PHE A 1 516 ? 19.644 -4.555 -7.967 1.00 92.94 516 PHE A C 1
ATOM 3899 O O . PHE A 1 516 ? 18.958 -4.177 -7.013 1.00 92.94 516 PHE A O 1
ATOM 3906 N N . ILE A 1 517 ? 20.929 -4.205 -8.075 1.00 92.56 517 ILE A N 1
ATOM 3907 C CA . ILE A 1 517 ? 21.601 -3.301 -7.139 1.00 92.56 517 ILE A CA 1
ATOM 3908 C C . ILE A 1 517 ? 21.127 -1.863 -7.417 1.00 92.56 517 ILE A C 1
ATOM 3910 O O . ILE A 1 517 ? 21.064 -1.467 -8.583 1.00 92.56 517 ILE A O 1
ATOM 3914 N N . PRO A 1 518 ? 20.780 -1.062 -6.389 1.00 93.81 518 PRO A N 1
ATOM 3915 C CA . PRO A 1 518 ? 20.377 0.329 -6.584 1.00 93.81 518 PRO A CA 1
ATOM 3916 C C . PRO A 1 518 ? 21.459 1.160 -7.284 1.00 93.81 518 PRO A C 1
ATOM 3918 O O . PRO A 1 518 ? 22.620 1.142 -6.876 1.00 93.81 518 PRO A O 1
ATOM 3921 N N . VAL A 1 519 ? 21.062 1.942 -8.288 1.00 96.25 519 VAL A N 1
ATOM 3922 C CA . VAL A 1 519 ? 21.931 2.883 -9.010 1.00 96.25 519 VAL A CA 1
ATOM 3923 C C . VAL A 1 519 ? 21.519 4.311 -8.660 1.00 96.25 519 VAL A C 1
ATOM 3925 O O . VAL A 1 519 ? 20.340 4.617 -8.475 1.00 96.25 519 VAL A O 1
ATOM 3928 N N . MET A 1 520 ? 22.497 5.205 -8.549 1.00 95.38 520 MET A N 1
ATOM 3929 C CA . MET A 1 520 ? 22.248 6.600 -8.199 1.00 95.38 520 MET A CA 1
ATOM 3930 C C . MET A 1 520 ? 21.627 7.364 -9.376 1.00 95.38 520 MET A C 1
ATOM 3932 O O . MET A 1 520 ? 22.089 7.271 -10.502 1.00 95.38 520 MET A O 1
ATOM 3936 N N . ILE A 1 521 ? 20.625 8.195 -9.110 1.00 96.06 521 ILE A N 1
ATOM 3937 C CA . ILE A 1 521 ? 20.036 9.166 -10.035 1.00 96.06 521 ILE A CA 1
ATOM 3938 C C . ILE A 1 521 ? 20.445 10.560 -9.547 1.00 96.06 521 ILE A C 1
ATOM 3940 O O . ILE A 1 521 ? 20.099 10.956 -8.433 1.00 96.06 521 ILE A O 1
ATOM 3944 N N . ASN A 1 522 ? 21.208 11.312 -10.344 1.00 94.19 522 ASN A N 1
ATOM 3945 C CA . ASN A 1 522 ? 21.832 12.583 -9.951 1.00 94.19 522 ASN A CA 1
ATOM 3946 C C . ASN A 1 522 ? 22.537 12.489 -8.576 1.00 94.19 522 ASN A C 1
ATOM 3948 O O . ASN A 1 522 ? 22.395 13.370 -7.727 1.00 94.19 522 ASN A O 1
ATOM 3952 N N . GLY A 1 523 ? 23.251 11.383 -8.329 1.00 92.62 523 GLY A N 1
ATOM 3953 C CA . GLY A 1 523 ? 23.963 11.140 -7.069 1.00 92.62 523 GLY A CA 1
ATOM 3954 C C . GLY A 1 523 ? 23.079 10.746 -5.876 1.00 92.62 523 GLY A C 1
ATOM 3955 O O . GLY A 1 523 ? 23.553 10.785 -4.744 1.00 92.62 523 GLY A O 1
ATOM 3956 N N . LYS A 1 524 ? 21.804 10.385 -6.086 1.00 92.38 524 LYS A N 1
ATOM 3957 C CA . LYS A 1 524 ? 20.873 9.957 -5.025 1.00 92.38 524 LYS A CA 1
ATOM 3958 C C . LYS A 1 524 ? 20.258 8.595 -5.336 1.00 92.38 524 LYS A C 1
ATOM 3960 O O . LYS A 1 524 ? 19.906 8.338 -6.477 1.00 92.38 524 LYS A O 1
ATOM 3965 N N . SER A 1 525 ? 20.043 7.750 -4.328 1.00 89.56 525 SER A N 1
ATOM 3966 C CA . SER A 1 525 ? 19.431 6.417 -4.505 1.00 89.56 525 SER A CA 1
ATOM 3967 C C . SER A 1 525 ? 17.948 6.474 -4.890 1.00 89.56 525 SER A C 1
ATOM 3969 O O . SER A 1 525 ? 17.399 5.521 -5.439 1.00 89.56 525 SER A O 1
ATOM 3971 N N . ALA A 1 526 ? 17.301 7.608 -4.617 1.00 92.81 526 ALA A N 1
ATOM 3972 C CA . ALA A 1 526 ? 15.955 7.926 -5.051 1.00 92.81 526 ALA A CA 1
ATOM 3973 C C . ALA A 1 526 ? 15.846 9.421 -5.362 1.00 92.81 526 ALA A C 1
ATOM 3975 O O . ALA A 1 526 ? 16.458 10.265 -4.696 1.00 92.81 526 ALA A O 1
ATOM 3976 N N . VAL A 1 527 ? 15.020 9.752 -6.345 1.00 94.25 527 VAL A N 1
ATOM 3977 C CA . VAL A 1 527 ? 14.650 11.126 -6.674 1.00 94.25 527 VAL A CA 1
ATOM 3978 C C . VAL A 1 527 ? 13.160 11.303 -6.451 1.00 94.25 527 VAL A C 1
ATOM 3980 O O . VAL A 1 527 ? 12.350 10.447 -6.797 1.00 94.25 527 VAL A O 1
ATOM 3983 N N . PHE A 1 528 ? 12.807 12.444 -5.871 1.00 93.69 528 PHE A N 1
ATOM 3984 C CA . PHE A 1 528 ? 11.433 12.798 -5.577 1.00 93.69 528 PHE A CA 1
ATOM 3985 C C . PHE A 1 528 ? 10.977 13.918 -6.497 1.00 93.69 528 PHE A C 1
ATOM 3987 O O . PHE A 1 528 ? 11.608 14.976 -6.541 1.00 93.69 528 PHE A O 1
ATOM 3994 N N . VAL A 1 529 ? 9.872 13.694 -7.197 1.00 94.56 529 VAL A N 1
ATOM 3995 C CA . VAL A 1 529 ? 9.311 14.657 -8.144 1.00 94.56 529 VAL A CA 1
ATOM 3996 C C . VAL A 1 529 ? 7.909 15.047 -7.703 1.00 94.56 529 VAL A C 1
ATOM 3998 O O . VAL A 1 529 ? 7.099 14.192 -7.346 1.00 94.56 529 VAL A O 1
ATOM 4001 N N . PHE A 1 530 ? 7.623 16.346 -7.724 1.00 92.69 530 PHE A N 1
ATOM 4002 C CA . PHE A 1 530 ? 6.287 16.878 -7.481 1.00 92.69 530 PHE A CA 1
ATOM 4003 C C . PHE A 1 530 ? 5.677 17.317 -8.814 1.00 92.69 530 PHE A C 1
ATOM 4005 O O . PHE A 1 530 ? 6.278 18.148 -9.496 1.00 92.69 530 PHE A O 1
ATOM 4012 N N . PRO A 1 531 ? 4.497 16.797 -9.185 1.00 93.25 531 PRO A N 1
ATOM 4013 C CA . PRO A 1 531 ? 3.749 17.287 -10.337 1.00 93.25 531 PRO A CA 1
ATOM 4014 C C . PRO A 1 531 ? 3.457 18.791 -10.214 1.00 93.25 531 PRO A C 1
ATOM 4016 O O . PRO A 1 531 ? 3.218 19.296 -9.111 1.00 93.25 531 PRO A O 1
ATOM 4019 N N . SER A 1 532 ? 3.464 19.513 -11.333 1.00 91.88 532 SER A N 1
ATOM 4020 C CA . SER A 1 532 ? 3.277 20.970 -11.379 1.00 91.88 532 SER A CA 1
ATOM 4021 C C . SER A 1 532 ? 2.051 21.346 -12.207 1.00 91.88 532 SER A C 1
ATOM 4023 O O . SER A 1 532 ? 1.729 20.674 -13.175 1.00 91.88 532 SER A O 1
ATOM 4025 N N . VAL A 1 533 ? 1.357 22.426 -11.841 1.00 89.38 533 VAL A N 1
ATOM 4026 C CA . VAL A 1 533 ? 0.222 22.946 -12.633 1.00 89.38 533 VAL A CA 1
ATOM 4027 C C . VAL A 1 533 ? 0.668 23.502 -13.986 1.00 89.38 533 VAL A C 1
ATOM 4029 O O . VAL A 1 533 ? -0.102 23.521 -14.937 1.00 89.38 533 VAL A O 1
ATOM 4032 N N . THR A 1 534 ? 1.934 23.905 -14.087 1.00 87.12 534 THR A N 1
ATOM 4033 C CA . THR A 1 534 ? 2.607 24.226 -15.344 1.00 87.12 534 THR A CA 1
ATOM 4034 C C . THR A 1 534 ? 3.524 23.067 -15.738 1.00 87.12 534 THR A C 1
ATOM 4036 O O . THR A 1 534 ? 4.231 22.545 -14.872 1.00 87.12 534 THR A O 1
ATOM 4039 N N . PRO A 1 535 ? 3.554 22.640 -17.011 1.00 83.50 535 PRO A N 1
ATOM 4040 C CA . PRO A 1 535 ? 4.521 21.652 -17.476 1.00 83.50 535 PRO A CA 1
ATOM 4041 C C . PRO A 1 535 ? 5.952 22.147 -17.222 1.00 83.50 535 PRO A C 1
ATOM 4043 O O . PRO A 1 535 ? 6.373 23.157 -17.780 1.00 83.50 535 PRO A O 1
ATOM 4046 N N . VAL A 1 536 ? 6.691 21.451 -16.357 1.00 82.31 536 VAL A N 1
ATOM 4047 C CA . VAL A 1 536 ? 8.113 21.708 -16.099 1.00 82.31 536 VAL A CA 1
ATOM 4048 C C . VAL A 1 536 ? 8.876 20.454 -16.491 1.00 82.31 536 VAL A C 1
ATOM 4050 O O . VAL A 1 536 ? 8.700 19.417 -15.855 1.00 82.31 536 VAL A O 1
ATOM 4053 N N . SER A 1 537 ? 9.712 20.551 -17.525 1.00 89.31 537 SER A N 1
ATOM 4054 C CA . SER A 1 537 ? 10.543 19.438 -17.981 1.00 89.31 537 SER A CA 1
ATOM 4055 C C . SER A 1 537 ? 11.784 19.304 -17.095 1.00 89.31 537 SER A C 1
ATOM 4057 O O . SER A 1 537 ? 12.638 20.190 -17.056 1.00 89.31 537 SER A O 1
ATOM 4059 N N . LEU A 1 538 ? 11.897 18.187 -16.380 1.00 90.81 538 LEU A N 1
ATOM 4060 C CA . LEU A 1 538 ? 13.043 17.864 -15.525 1.00 90.81 538 LEU A CA 1
ATOM 4061 C C . LEU A 1 538 ? 13.911 16.792 -16.187 1.00 90.81 538 LEU A C 1
ATOM 4063 O O . LEU A 1 538 ? 13.385 15.803 -16.691 1.00 90.81 538 LEU A O 1
ATOM 4067 N N . ILE A 1 539 ? 15.237 16.954 -16.159 1.00 92.75 539 ILE A N 1
ATOM 4068 C CA . ILE A 1 539 ? 16.185 15.959 -16.684 1.00 92.75 539 ILE A CA 1
ATOM 4069 C C . ILE A 1 539 ? 16.985 15.358 -15.528 1.00 92.75 539 ILE A C 1
ATOM 4071 O O . ILE A 1 539 ? 17.672 16.072 -14.793 1.00 92.75 539 ILE A O 1
ATOM 4075 N N . TYR A 1 540 ? 16.929 14.035 -15.391 1.00 92.56 540 TYR A N 1
ATOM 4076 C CA . TYR A 1 540 ? 17.714 13.280 -14.417 1.00 92.56 540 TYR A CA 1
ATOM 4077 C C . TYR A 1 540 ? 18.725 12.386 -15.125 1.00 92.56 540 TYR A C 1
ATOM 4079 O O . TYR A 1 540 ? 18.370 11.648 -16.039 1.00 92.56 540 TYR A O 1
ATOM 4087 N N . ASN A 1 541 ? 19.981 12.437 -14.690 1.00 92.12 541 ASN A N 1
ATOM 4088 C CA . ASN A 1 541 ? 21.055 11.604 -15.211 1.00 92.12 541 ASN A CA 1
ATOM 4089 C C . ASN A 1 541 ? 21.357 10.478 -14.226 1.00 92.12 541 ASN A C 1
ATOM 4091 O O . ASN A 1 541 ? 21.482 10.710 -13.025 1.00 92.12 541 ASN A O 1
ATOM 4095 N N . ILE A 1 542 ? 21.535 9.273 -14.740 1.00 89.31 542 ILE A N 1
ATOM 4096 C CA . ILE A 1 542 ? 22.111 8.156 -13.995 1.00 89.31 542 ILE A CA 1
ATOM 4097 C C . ILE A 1 542 ? 23.592 8.129 -14.380 1.00 89.31 542 ILE A C 1
ATOM 4099 O O . ILE A 1 542 ? 23.874 7.788 -15.529 1.00 89.31 542 ILE A O 1
ATOM 4103 N N . PRO A 1 543 ? 24.518 8.606 -13.527 1.00 86.12 543 PRO A N 1
ATOM 4104 C CA . PRO A 1 543 ? 25.939 8.642 -13.852 1.00 86.12 543 PRO A CA 1
ATOM 4105 C C . PRO A 1 543 ? 26.523 7.2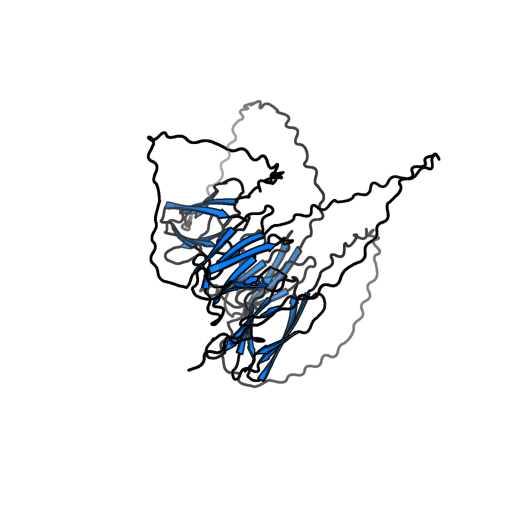33 -14.017 1.00 86.12 543 PRO A C 1
ATOM 4107 O O . PRO A 1 543 ? 25.941 6.252 -13.553 1.00 86.12 543 PRO A O 1
ATOM 4110 N N . SER A 1 544 ? 27.665 7.177 -14.706 1.00 83.19 544 SER A N 1
ATOM 4111 C CA . SER A 1 544 ? 28.475 5.973 -14.914 1.00 83.19 544 SER A CA 1
ATOM 4112 C C . SER A 1 544 ? 28.996 5.380 -13.621 1.00 83.19 544 SER A C 1
ATOM 4114 O O . SER A 1 544 ? 29.466 6.194 -12.789 1.00 83.19 544 SER A O 1
#

Secondary structure (DSSP, 8-state):
----------------------PPPP---------------------------BEEEEEEE-SSS-EEEEEE-TTSPPEEEEEPTT-EEEEEE--SS-PPEEEEEEETTT--B-EETTBSEEEE--BSS--EEEEEEE-S---------------------------------------------PEEEEEEEEE-SSS-EEEEEE-TTSPPEEEEE-TT-EEEEEEEESS---EEEEEEETTT--EE-BTTBSEEEE--BSS--EEEEEE------------------------------PPP------PPP---------EEEEEEEEE-SSS-EEEEEE-TTSPPEEEEE-TT-EEEEEEEESS-PPEEEEEEETTT--EEEETTBSEEEE--BSS--EEEEEEE-----------PPP-----------------------------------EEEEEEEEE-SSS-EEEEEE-TTSPPEEEEE-TT-EEEEEEEES----EEEEEEETTT--EE-BTTBSEEEE--BSS--EEEEEE--

Solvent-accessible surface area (backbone atoms only — not comparable to full-atom values): 34286 Å² total; per-residue (Å²): 137,86,87,86,85,89,83,87,86,86,86,86,84,87,85,82,86,86,87,89,86,85,86,86,81,89,83,89,83,88,85,93,86,87,88,80,95,69,87,82,78,79,82,83,75,77,79,72,84,82,71,64,24,26,34,33,37,36,40,35,29,66,26,97,49,40,31,32,36,43,36,40,44,80,97,52,78,68,47,74,50,74,34,47,56,72,29,66,48,78,43,78,45,70,47,85,55,70,58,64,29,42,39,36,36,19,35,62,87,78,64,46,77,28,20,44,75,84,26,68,57,46,81,46,63,43,30,79,31,84,53,83,43,81,43,45,32,38,67,80,81,80,92,73,89,76,85,79,83,87,83,86,87,81,82,88,85,90,81,91,81,89,85,85,89,82,91,80,91,75,92,73,87,74,80,76,78,80,78,68,81,57,86,79,66,51,20,26,35,36,38,33,43,34,32,47,39,78,51,42,30,30,36,41,38,37,44,78,100,49,77,69,43,80,47,77,32,48,56,73,32,65,49,78,50,74,51,78,34,82,58,87,53,66,30,43,38,36,35,20,36,59,88,78,64,45,78,35,44,41,72,90,24,68,56,45,80,45,69,39,29,73,60,80,55,79,44,79,44,40,24,60,50,66,77,70,83,75,84,75,84,73,84,77,79,89,77,80,90,81,90,81,89,82,81,89,84,89,80,89,76,92,76,87,85,76,87,76,84,76,77,76,78,82,75,77,87,65,88,77,60,56,19,26,39,33,40,35,41,35,30,64,49,75,48,42,31,32,33,41,36,33,44,70,99,50,74,67,44,80,44,78,37,48,52,75,32,68,50,77,46,76,52,75,34,81,54,69,51,63,27,42,37,36,37,20,35,59,88,78,64,44,81,35,19,44,73,89,26,70,56,47,78,44,65,41,28,76,59,81,54,84,46,78,46,43,27,35,66,70,86,69,95,66,80,89,77,91,80,86,87,88,82,89,80,87,82,83,83,82,89,83,89,83,90,84,85,89,84,91,77,91,71,87,76,79,78,74,84,76,77,78,73,83,79,68,57,18,27,37,33,40,33,42,34,31,50,24,90,49,40,30,33,37,41,35,41,43,81,98,49,77,70,45,74,51,76,39,48,56,73,29,73,50,80,43,79,46,79,35,84,54,65,62,63,29,43,39,35,34,19,35,62,87,76,64,47,79,34,41,43,72,84,27,67,57,46,78,46,63,36,26,78,57,82,54,83,44,81,44,43,23,64,103

Mean predicted aligned error: 22.12 Å

Organism: Paramuricea clavata (NCBI:txid317549)

Sequence (544 aa):
MRSWLFVVSVAYCLCLAPPETTQVPVNTVSIQGLPDVVTTEAPTSTTGIVINYHLDVTIVNHCQKNVIIIMTFPGRAHQRFVIPVGGSYPIKSTPSTRQQIVITAYDAETFIPVMINGKSAVFVFPSVTPVSLNYYISSARTHSVSTQVSSDAVSTQGSTDALKTQAATDAVTTESPTSTTGIVIIYHLDVTIVNRYGKDVIILVTLPGRAAQRFVIPVGGSYPIKSTFSTRQQTVVTAYDAATFIPVMIDDKTAVFVFPSITPVSRIYYIPSAQVPIDVVSTHAPTDALSTQGSTDALKTQAPTDVVTTESPTSTTGNVIIYHLDVTIVNHYGKGVVILVTLPGRTAQRLVIPTGGSYPIKSTFSTSQQTVITAYDAATFYPVMIDAKSAVFLFPSVKPVSLVYYISSAPTDAAASTQPPTHSVSTEGPTDVVSTQGSTDVVTTESPTSTTGIVIIYHLDVTIVNRYQKNVIIVMTFPGRAHQRFVIPVGGRYPIKSTLSTRQQIVITAYDAETFIPVMINGKSAVFVFPSVTPVSLIYNIPS

Nearest PDB structures (foldseek):
  8wdk-assembly1_V  TM=7.346E-01  e=5.107E-04  Homo sapiens
  8x8k-assembly4_D  TM=4.787E-01  e=3.811E-02  Homo sapiens
  6tpl-assembly2_B  TM=2.436E-01  e=1.609E-02  Escherichia coli
  5iz5-assembly2_B  TM=2.365E-01  e=3.111E-02  Homo sapiens
  3is0-assembly1_X  TM=2.083E-01  e=8.581E-02  Staphylococcus saprophyticus subsp. saprophyticus ATCC 15305 = NCTC 7292

pLDDT: mean 73.71, std 26.07, range [26.03, 98.12]